Protein 6NZS (pdb70)

Solvent-accessible surface area: 20738 Å² total; per-residue (Å²): 145,88,74,57,2,122,68,48,42,5,28,3,18,57,7,147,48,28,38,104,34,67,115,11,75,16,30,90,100,55,0,9,46,0,28,34,1,43,4,69,0,2,21,47,89,71,72,124,117,34,47,17,2,1,6,3,5,2,6,10,25,2,28,50,119,57,115,70,24,132,95,74,0,7,0,32,24,1,47,150,13,38,6,11,5,0,1,0,8,0,10,0,20,75,44,2,22,0,20,0,30,6,104,57,68,64,86,5,117,43,17,103,42,0,79,10,44,1,65,92,40,145,18,89,56,81,68,78,72,49,59,15,0,39,0,52,0,45,82,31,119,18,3,49,4,0,0,0,10,0,87,48,15,70,16,31,0,41,0,45,36,51,62,122,20,3,99,21,28,62,102,54,161,75,27,77,30,1,1,54,2,3,84,9,3,0,0,0,0,0,1,12,50,24,138,58,156,90,104,138,62,4,22,5,73,118,172,34,17,52,20,40,89,6,80,113,30,136,3,56,94,0,68,86,12,113,52,60,0,0,40,0,107,81,12,7,3,5,1,15,63,98,30,16,0,36,2,19,60,45,1,54,10,0,9,0,5,17,2,0,10,0,1,1,0,1,80,4,73,68,63,88,37,83,56,3,32,2,0,1,11,1,5,2,1,1,17,27,4,26,5,8,0,6,54,125,45,121,37,86,15,19,80,85,72,113,78,3,96,78,21,4,2,5,0,0,15,2,23,6,24,117,67,127,4,109,0,10,0,3,0,1,3,0,1,17,1,1,2,14,0,1,12,0,72,57,44,73,109,28,0,45,4,49,0,12,8,0,2,0,0,1,0,11,16,67,47,0,8,0,2,17,3,2,64,30,2,70,3,96,12,0,0,0,0,0,0,17,5,0,0,13,3,22,18,19,58,2,64,0,50,35,1,4,0,6,0,3,9,22,0,0,0,0,0,7,1,41,38,34,42,105,3,52,73,1,53,0,40,70,1,19,0,0,0,0,4,0,18,26,67,47,61,56,74,22,0,0,0,0,0,3,0,0,16,148,97,72,60,51,21,72,57,60,6,49,14,135,18,37,5,72,59,1,81,0,44,45,0,40,0,9,17,41,0,1,0,0,2,2,3,3,2,5,3,23,8,43,55,2,27,0,51,50,2,33,3,70,38,24,11,31,11,68,114,74,6,1,13,0,28,2,58,59,11,21,29,117,99,46,102,81,0,68,14,10,52,14,66,121,103,33,52,1,5,4,1,12,34,0,12,4,58,71,87,27,0,40,27,132,46,114,15,54,15,53,110,35,54,0,41,2,21,20,37,65,100,2,109,79,13,3,32,2,79,163,115

Structure (mmCIF, N/CA/C/O backbone):
data_6NZS
#
_entry.id   6NZS
#
_cell.length_a   214.071
_cell.length_b   55.099
_cell.length_c   62.188
_cell.angle_alpha   90.000
_cell.angle_beta   92.450
_cell.angle_gamma   90.000
#
_symmetry.space_group_name_H-M   'C 1 2 1'
#
loop_
_entity.id
_entity.type
_entity.pdbx_description
1 polymer Dextranase
2 water water
#
loop_
_atom_site.group_PDB
_atom_site.id
_atom_site.type_symbol
_atom_site.label_atom_id
_atom_site.label_alt_id
_atom_site.label_comp_id
_atom_site.label_asym_id
_atom_site.label_entity_id
_atom_site.label_seq_id
_atom_site.pdbx_PDB_ins_code
_atom_site.Cartn_x
_atom_site.Cartn_y
_atom_site.Cartn_z
_atom_site.occupancy
_atom_site.B_iso_or_equiv
_atom_site.auth_seq_id
_atom_site.auth_comp_id
_atom_site.auth_asym_id
_atom_site.auth_atom_id
_atom_site.pdbx_PDB_model_num
ATOM 1 N N . ALA A 1 1 ? 68.794 70.343 -25.509 1.00 33.83 52 ALA A N 1
ATOM 2 C CA . ALA A 1 1 ? 70.065 70.984 -25.191 1.00 33.86 52 ALA A CA 1
ATOM 3 C C . ALA A 1 1 ? 70.283 71.037 -23.684 1.00 29.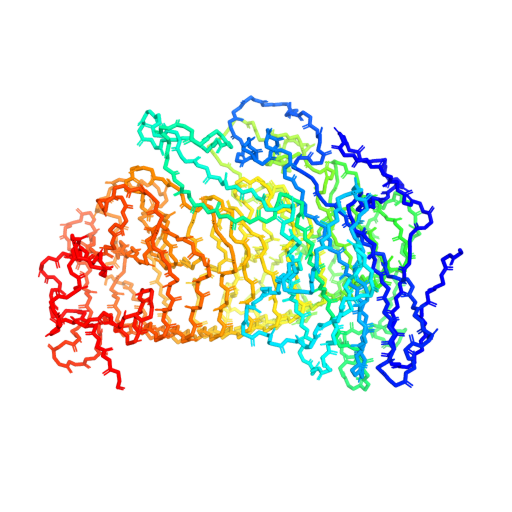43 52 ALA A C 1
ATOM 4 O O . ALA A 1 1 ? 69.433 71.535 -22.945 1.00 34.83 52 ALA A O 1
ATOM 6 N N . ILE A 1 2 ? 71.435 70.533 -23.241 1.00 24.75 53 ILE A N 1
ATOM 7 C CA . ILE A 1 2 ? 71.773 70.544 -21.821 1.00 20.21 53 ILE A CA 1
ATOM 8 C C . ILE A 1 2 ? 72.070 71.971 -21.383 1.00 19.67 53 ILE A C 1
ATOM 9 O O . ILE A 1 2 ? 72.872 72.678 -22.010 1.00 21.96 53 ILE A O 1
ATOM 14 N N . THR A 1 3 ? 71.434 72.401 -20.294 1.00 17.09 54 THR A N 1
ATOM 15 C CA . THR A 1 3 ? 71.684 73.711 -19.707 1.00 15.63 54 THR A CA 1
ATOM 16 C C . THR A 1 3 ? 71.920 73.526 -18.217 1.00 15.71 54 THR A C 1
ATOM 17 O O . THR A 1 3 ? 71.018 73.080 -17.501 1.00 16.61 54 THR A O 1
ATOM 21 N N . THR A 1 4 ? 73.109 73.883 -17.749 1.00 14.27 55 THR A N 1
ATOM 22 C CA . THR A 1 4 ? 73.440 73.773 -16.335 1.00 13.72 55 THR A CA 1
ATOM 23 C C . THR A 1 4 ? 73.385 75.138 -15.656 1.00 16.58 55 THR A C 1
ATOM 24 O O . THR A 1 4 ? 73.433 76.189 -16.303 1.00 17.85 55 THR A O 1
ATOM 28 N N . ALA A 1 5 ? 73.278 75.110 -14.330 1.00 14.22 56 ALA A N 1
ATOM 29 C CA . ALA A 1 5 ? 73.186 76.320 -13.522 1.00 14.47 56 ALA A CA 1
ATOM 30 C C . ALA A 1 5 ? 74.512 76.632 -12.851 1.00 17.57 56 ALA A C 1
ATOM 31 O O . ALA A 1 5 ? 75.187 75.741 -12.329 1.00 13.90 56 ALA A O 1
ATOM 33 N N . ASP A 1 6 ? 74.867 77.918 -12.834 1.00 18.42 57 ASP A N 1
ATOM 34 C CA . ASP A 1 6 ? 75.981 78.352 -11.998 1.00 20.69 57 ASP A CA 1
ATOM 35 C C . ASP A 1 6 ? 75.683 79.777 -11.531 1.00 23.40 57 ASP A C 1
ATOM 36 O O . ASP A 1 6 ? 76.242 80.758 -12.026 1.00 25.65 57 ASP A O 1
ATOM 41 N N . ASN A 1 7 ? 74.787 79.886 -10.556 1.00 20.09 58 ASN A N 1
ATOM 42 C CA . ASN A 1 7 ? 74.444 81.175 -9.975 1.00 19.58 58 ASN A CA 1
ATOM 43 C C . ASN A 1 7 ? 74.587 81.094 -8.458 1.00 20.45 58 ASN A C 1
ATOM 44 O O . ASN A 1 7 ? 75.014 80.077 -7.901 1.00 22.71 58 ASN A O 1
ATOM 49 N N . GLY A 1 8 ? 74.228 82.183 -7.779 1.00 22.97 59 GLY A N 1
ATOM 50 C CA . GLY A 1 8 ? 74.428 82.238 -6.344 1.00 20.17 59 GLY A CA 1
ATOM 51 C C . GLY A 1 8 ? 73.615 81.227 -5.559 1.00 18.00 59 GLY A C 1
ATOM 52 O O . GLY A 1 8 ? 73.990 80.890 -4.430 1.00 19.07 59 GLY A O 1
ATOM 53 N N . ASN A 1 9 ? 72.508 80.737 -6.126 1.00 17.73 60 ASN A N 1
ATOM 54 C CA . ASN A 1 9 ? 71.584 79.880 -5.388 1.00 15.13 60 ASN A CA 1
ATOM 55 C C . ASN A 1 9 ? 71.519 78.451 -5.890 1.00 13.22 60 ASN A C 1
ATOM 56 O O . ASN A 1 9 ? 70.916 77.611 -5.214 1.00 16.78 60 ASN A O 1
ATOM 61 N N . LEU A 1 10 ? 72.074 78.158 -7.057 1.00 13.84 61 LEU A N 1
ATOM 62 C CA . LEU A 1 10 ? 71.933 76.834 -7.644 1.00 12.88 61 LEU A CA 1
ATOM 63 C C . LEU A 1 10 ? 73.167 76.550 -8.481 1.00 12.98 61 LEU A C 1
ATOM 64 O O . LEU A 1 10 ? 73.604 77.397 -9.268 1.00 14.70 61 LEU A O 1
ATOM 69 N N . HIS A 1 11 ? 73.734 75.363 -8.304 1.00 12.60 62 HIS A N 1
ATOM 70 C CA . HIS A 1 11 ? 74.856 74.933 -9.123 1.00 12.15 62 HIS A CA 1
ATOM 71 C C . HIS A 1 11 ? 74.605 73.498 -9.551 1.00 12.50 62 HIS A C 1
ATOM 72 O O . HIS A 1 11 ? 74.470 72.609 -8.701 1.00 10.70 62 HIS A O 1
ATOM 79 N N . THR A 1 12 ? 74.534 73.281 -10.860 1.00 11.07 63 THR A N 1
ATOM 80 C CA . THR A 1 12 ? 74.478 71.949 -11.443 1.00 10.54 63 THR A CA 1
ATOM 81 C C . THR A 1 12 ? 75.584 71.828 -12.483 1.00 12.64 63 THR A C 1
ATOM 82 O O . THR A 1 12 ? 76.225 72.815 -12.862 1.00 13.45 63 THR A O 1
ATOM 86 N N . TRP A 1 13 ? 75.820 70.600 -12.944 1.00 11.90 64 TRP A N 1
ATOM 87 C CA . TRP A 1 13 ? 76.917 70.363 -13.872 1.00 11.52 64 TRP A CA 1
ATOM 88 C C . TRP A 1 13 ? 76.612 69.148 -14.736 1.00 13.16 64 TRP A C 1
ATOM 89 O O . TRP A 1 13 ? 75.671 68.390 -14.484 1.00 12.37 64 TRP A O 1
ATOM 100 N N . TRP A 1 14 ? 77.445 68.967 -15.759 1.00 12.53 65 TRP A N 1
ATOM 101 C CA . TRP A 1 14 ? 77.304 67.871 -16.700 1.00 12.17 65 TRP A CA 1
ATOM 102 C C . TRP A 1 14 ? 78.678 67.266 -16.937 1.00 11.62 65 TRP A C 1
ATOM 103 O O . TRP A 1 14 ? 79.690 67.781 -16.464 1.00 13.13 65 TRP A O 1
ATOM 114 N N . HIS A 1 15 ? 78.707 66.156 -17.677 1.00 11.53 66 HIS A N 1
ATOM 115 C CA . HIS A 1 15 ? 79.954 65.563 -18.159 1.00 12.49 66 HIS A CA 1
ATOM 116 C C . HIS A 1 15 ? 79.787 65.292 -19.646 1.00 14.62 66 HIS A C 1
ATOM 117 O O . HIS A 1 15 ? 78.987 64.437 -20.037 1.00 14.92 66 HIS A O 1
ATOM 124 N N . ASP A 1 16 ? 80.549 66.011 -20.476 1.00 15.56 67 ASP A N 1
ATOM 125 C CA . ASP A 1 16 ? 80.421 65.823 -21.918 1.00 17.36 67 ASP A CA 1
ATOM 126 C C . ASP A 1 16 ? 81.001 64.490 -22.373 1.00 17.45 67 ASP A C 1
ATOM 127 O O . ASP A 1 16 ? 80.710 64.049 -23.492 1.00 19.16 67 ASP A O 1
ATOM 132 N N . ASN A 1 17 ? 81.806 63.847 -21.530 1.00 14.01 68 ASN A N 1
ATOM 133 C CA . ASN A 1 17 ? 82.348 62.521 -21.772 1.00 15.06 68 ASN A CA 1
ATOM 134 C C . ASN A 1 17 ? 81.482 61.415 -21.169 1.00 13.74 68 ASN A C 1
ATOM 135 O O . ASN A 1 17 ? 81.979 60.303 -20.936 1.00 14.66 68 ASN A O 1
ATOM 140 N N . ALA A 1 18 ? 80.207 61.695 -20.909 1.00 12.56 69 ALA A N 1
ATOM 141 C CA . ALA A 1 18 ? 79.305 60.691 -20.359 1.00 13.43 69 ALA A CA 1
ATOM 142 C C . ALA A 1 18 ? 78.993 59.610 -21.385 1.00 13.67 69 ALA A C 1
ATOM 143 O O . ALA A 1 18 ? 78.966 59.858 -22.596 1.00 14.95 69 ALA A O 1
ATOM 145 N N . VAL A 1 19 ? 78.746 58.399 -20.883 1.00 12.67 70 VAL A N 1
ATOM 146 C CA . VAL A 1 19 ? 78.350 57.265 -21.709 1.00 12.67 70 VAL A CA 1
ATOM 147 C C . VAL A 1 19 ? 77.226 56.508 -21.016 1.00 13.46 70 VAL A C 1
ATOM 148 O O . VAL A 1 19 ? 77.141 56.458 -19.782 1.00 12.84 70 VAL A O 1
ATOM 152 N N . PHE A 1 20 ? 76.357 55.908 -21.818 1.00 12.89 71 PHE A N 1
ATOM 153 C CA . PHE A 1 20 ? 75.430 54.906 -21.321 1.00 11.59 71 PHE A CA 1
ATOM 154 C C . PHE A 1 20 ? 76.131 53.555 -21.372 1.00 14.35 71 PHE A C 1
ATOM 155 O O . PHE A 1 20 ? 76.683 53.178 -22.412 1.00 14.99 71 PHE A O 1
ATOM 163 N N . ASN A 1 21 ? 76.119 52.832 -20.253 1.00 11.14 72 ASN A N 1
ATOM 164 C CA . ASN A 1 21 ? 76.794 51.540 -20.190 1.00 11.80 72 ASN A CA 1
ATOM 165 C C . ASN A 1 21 ? 76.244 50.798 -18.978 1.00 11.38 72 ASN A C 1
ATOM 166 O O . ASN A 1 21 ? 76.505 51.201 -17.836 1.00 11.24 72 ASN A O 1
ATOM 171 N N . THR A 1 22 ? 75.499 49.719 -19.221 1.00 10.28 73 THR A N 1
ATOM 172 C CA . THR A 1 22 ? 74.965 48.881 -18.154 1.00 11.46 73 THR A CA 1
ATOM 173 C C . THR A 1 22 ? 75.650 47.528 -18.077 1.00 12.25 73 THR A C 1
ATOM 174 O O . THR A 1 22 ? 75.203 46.666 -17.316 1.00 13.58 73 THR A O 1
ATOM 178 N N . THR A 1 23 ? 76.718 47.313 -18.848 1.00 12.62 74 THR A N 1
ATOM 179 C CA . THR A 1 23 ? 77.259 45.974 -19.036 1.00 14.54 74 THR A CA 1
ATOM 180 C C . THR A 1 23 ? 78.719 45.798 -18.654 1.00 15.11 74 THR A C 1
ATOM 181 O O . THR A 1 23 ? 79.135 44.655 -18.445 1.00 17.43 74 THR A O 1
ATOM 185 N N . GLY A 1 24 ? 79.511 46.861 -18.583 1.00 13.56 75 GLY A N 1
ATOM 186 C CA . GLY A 1 24 ? 80.927 46.695 -18.380 1.00 15.49 75 GLY A CA 1
ATOM 187 C C . GLY A 1 24 ? 81.597 47.959 -17.897 1.00 14.42 75 GLY A C 1
ATOM 188 O O . GLY A 1 24 ? 80.955 48.992 -17.681 1.00 12.89 75 GLY A O 1
ATOM 189 N N . PRO A 1 25 ? 82.911 47.892 -17.695 1.00 13.80 76 PRO A N 1
ATOM 190 C CA . PRO A 1 25 ? 83.637 49.059 -17.186 1.00 12.77 76 PRO A CA 1
ATOM 191 C C . PRO A 1 25 ? 83.657 50.170 -18.217 1.00 13.62 76 PRO A C 1
ATOM 192 O O . PRO A 1 25 ? 83.745 49.924 -19.422 1.00 15.93 76 PRO A O 1
ATOM 196 N N . THR A 1 26 ? 83.550 51.405 -17.740 1.00 13.84 77 THR A N 1
ATOM 197 C CA . THR A 1 26 ? 83.676 52.516 -18.663 1.00 13.94 77 THR A CA 1
ATOM 198 C C . THR A 1 26 ? 85.152 52.784 -18.950 1.00 15.16 77 THR A C 1
ATOM 199 O O . THR A 1 26 ? 86.047 52.355 -18.212 1.00 15.42 77 THR A O 1
ATOM 203 N N . GLY A 1 27 ? 85.399 53.493 -20.049 1.00 16.03 78 GLY A N 1
ATOM 204 C CA . GLY A 1 27 ? 86.757 53.879 -20.378 1.00 17.23 78 GLY A CA 1
ATOM 205 C C . GLY A 1 27 ? 87.342 54.827 -19.350 1.00 18.25 78 GLY A C 1
ATOM 206 O O . GLY A 1 27 ? 86.633 55.456 -18.563 1.00 16.46 78 GLY A O 1
ATOM 207 N N . ASN A 1 28 ? 88.676 54.924 -19.361 1.00 18.23 79 ASN A N 1
ATOM 208 C CA . ASN A 1 28 ? 89.358 55.780 -18.394 1.00 18.20 79 ASN A CA 1
ATOM 209 C C . ASN A 1 28 ? 88.880 57.221 -18.482 1.00 17.43 79 ASN A C 1
ATOM 210 O O . ASN A 1 28 ? 88.826 57.921 -17.464 1.00 20.00 79 ASN A O 1
ATOM 215 N N . ASP A 1 29 ? 88.507 57.671 -19.677 1.00 16.92 80 ASP A N 1
ATOM 216 C CA . ASP A 1 29 ? 88.094 59.044 -19.918 1.00 16.13 80 ASP A CA 1
ATOM 217 C C . ASP A 1 29 ? 86.582 59.196 -20.033 1.00 17.03 80 ASP A C 1
ATOM 218 O O . ASP A 1 29 ? 86.110 60.196 -20.583 1.00 20.31 80 ASP A O 1
ATOM 223 N N . GLU A 1 30 ? 85.816 58.232 -19.526 1.00 16.54 81 GLU A N 1
ATOM 224 C CA . GLU A 1 30 ? 84.361 58.239 -19.610 1.00 15.02 81 GLU A CA 1
ATOM 225 C C . GLU A 1 30 ? 83.751 58.265 -18.211 1.00 12.44 81 GLU A C 1
ATOM 226 O O . GLU A 1 30 ? 84.365 57.824 -17.237 1.00 14.78 81 GLU A O 1
ATOM 232 N N . VAL A 1 31 ? 82.521 58.775 -18.125 1.00 13.54 82 VAL A N 1
ATOM 233 C CA . VAL A 1 31 ? 81.734 58.762 -16.893 1.00 11.91 82 VAL A CA 1
ATOM 234 C C . VAL A 1 31 ? 80.414 58.061 -17.184 1.00 11.44 82 VAL A C 1
ATOM 235 O O . VAL A 1 31 ? 79.723 58.413 -18.145 1.00 12.24 82 VAL A O 1
ATOM 239 N N . ARG A 1 32 ? 80.058 57.081 -16.354 1.00 10.92 83 ARG A N 1
ATOM 240 C CA . ARG A 1 32 ? 78.803 56.354 -16.552 1.00 10.77 83 ARG A CA 1
ATOM 241 C C . ARG A 1 32 ? 77.615 57.239 -16.180 1.00 10.31 83 ARG A C 1
ATOM 242 O O . ARG A 1 32 ? 77.529 57.724 -15.046 1.00 12.34 83 ARG A O 1
ATOM 250 N N . ARG A 1 33 ? 76.707 57.439 -17.130 1.00 11.42 84 ARG A N 1
ATOM 251 C CA . ARG A 1 33 ? 75.483 58.196 -16.921 1.00 10.10 84 ARG A CA 1
ATOM 252 C C . ARG A 1 33 ? 74.360 57.219 -16.597 1.00 11.33 84 ARG A C 1
ATOM 253 O O . ARG A 1 33 ? 74.313 56.118 -17.145 1.00 12.94 84 ARG A O 1
ATOM 261 N N . SER A 1 34 ? 73.437 57.626 -15.721 1.00 10.02 85 SER A N 1
ATOM 262 C CA . SER A 1 34 ? 72.287 56.769 -15.432 1.00 9.99 85 SER A CA 1
ATOM 263 C C . SER A 1 34 ? 71.466 56.485 -16.685 1.00 11.59 85 SER A C 1
ATOM 264 O O . SER A 1 34 ? 71.064 57.403 -17.406 1.00 11.27 85 SER A O 1
ATOM 267 N N . SER A 1 35 ? 71.199 55.199 -16.924 1.00 11.06 86 SER A N 1
ATOM 268 C CA . SER A 1 35 ? 70.304 54.791 -17.998 1.00 12.27 86 SER A CA 1
ATOM 269 C C . SER A 1 35 ? 68.838 54.953 -17.637 1.00 11.82 86 SER A C 1
ATOM 270 O O . SER A 1 35 ? 67.979 54.832 -18.517 1.00 13.45 86 SER A O 1
ATOM 273 N N . PHE A 1 36 ? 68.526 55.243 -16.378 1.00 10.31 87 PHE A N 1
ATOM 274 C CA . PHE A 1 36 ? 67.172 55.067 -15.888 1.00 9.86 87 PHE A CA 1
ATOM 275 C C . PHE A 1 36 ? 66.477 56.339 -15.445 1.00 9.79 87 PHE A C 1
ATOM 276 O O . PHE A 1 36 ? 65.242 56.356 -15.436 1.00 10.55 87 PHE A O 1
ATOM 284 N N . TYR A 1 37 ? 67.211 57.399 -15.102 1.00 9.55 88 TYR A N 1
ATOM 285 C CA . TYR A 1 37 ? 66.614 58.625 -14.579 1.00 8.44 88 TYR A CA 1
ATOM 286 C C . TYR A 1 37 ? 67.272 59.846 -15.194 1.00 11.17 88 TYR A C 1
ATOM 287 O O . TYR A 1 37 ? 68.481 59.853 -15.438 1.00 11.50 88 TYR A O 1
ATOM 296 N N . ASP A 1 38 ? 66.464 60.878 -15.428 1.00 10.24 89 ASP A N 1
ATOM 297 C CA . ASP A 1 38 ? 66.951 62.211 -15.753 1.00 10.69 89 ASP A CA 1
ATOM 298 C C . ASP A 1 38 ? 66.438 63.180 -14.702 1.00 11.04 89 ASP A C 1
ATOM 299 O O . ASP A 1 38 ? 65.309 63.042 -14.225 1.00 13.01 89 ASP A O 1
ATOM 304 N N . LEU A 1 39 ? 67.263 64.164 -14.347 1.00 9.24 90 LEU A N 1
ATOM 305 C CA . LEU A 1 39 ? 66.916 65.113 -13.296 1.00 11.01 90 LEU A CA 1
ATOM 306 C C . LEU A 1 39 ? 67.162 66.546 -13.758 1.00 12.16 90 LEU A C 1
ATOM 307 O O . LEU A 1 39 ? 68.187 66.842 -14.379 1.00 12.17 90 LEU A O 1
ATOM 312 N N . GLN A 1 40 ? 66.212 67.436 -13.450 1.00 11.75 91 GLN A N 1
ATOM 313 C CA . GLN A 1 40 ? 66.373 68.874 -13.632 1.00 13.24 91 GLN A CA 1
ATOM 314 C C . GLN A 1 40 ? 65.933 69.576 -12.356 1.00 12.38 91 GLN A C 1
ATOM 315 O O . GLN A 1 40 ? 65.119 69.048 -11.594 1.00 12.33 91 GLN A O 1
ATOM 321 N N . VAL A 1 41 ? 66.497 70.764 -12.113 1.00 12.17 92 VAL A N 1
ATOM 322 C CA . VAL A 1 41 ? 66.266 71.512 -10.879 1.00 12.18 92 VAL A CA 1
ATOM 323 C C . VAL A 1 41 ? 65.976 72.965 -11.220 1.00 12.79 92 VAL A C 1
ATOM 324 O O . VAL A 1 41 ? 66.680 73.574 -12.033 1.00 13.41 92 VAL A O 1
ATOM 328 N N . ALA A 1 42 ? 64.977 73.534 -10.553 1.00 11.21 93 ALA A N 1
ATOM 329 C CA . ALA A 1 42 ? 64.649 74.945 -10.696 1.00 13.16 93 ALA A CA 1
ATOM 330 C C . ALA A 1 42 ? 64.439 75.543 -9.318 1.00 14.08 93 ALA A C 1
ATOM 331 O O . ALA A 1 42 ? 63.920 74.884 -8.419 1.00 13.37 93 ALA A O 1
ATOM 333 N N . GLN A 1 43 ? 64.831 76.807 -9.154 1.00 13.62 94 GLN A N 1
ATOM 334 C CA . GLN A 1 43 ? 64.455 77.526 -7.944 1.00 15.22 94 GLN A CA 1
ATOM 335 C C . GLN A 1 43 ? 62.938 77.555 -7.850 1.00 16.70 94 GLN A C 1
ATOM 336 O O . GLN A 1 43 ? 62.244 77.697 -8.859 1.00 16.49 94 GLN A O 1
ATOM 342 N N . GLU A 1 44 ? 62.414 77.397 -6.631 1.00 16.05 95 GLU A N 1
ATOM 343 C CA . GLU A 1 44 ? 60.980 77.144 -6.507 1.00 17.19 95 GLU A CA 1
ATOM 344 C C . GLU A 1 44 ? 60.138 78.303 -7.034 1.00 19.34 95 GLU A C 1
ATOM 345 O O . GLU A 1 44 ? 59.019 78.084 -7.515 1.00 19.09 95 GLU A O 1
ATOM 351 N N . ASN A 1 45 ? 60.639 79.534 -6.957 1.00 18.55 96 ASN A N 1
ATOM 352 C CA . ASN A 1 45 ? 59.923 80.689 -7.489 1.00 19.98 96 ASN A CA 1
ATOM 353 C C . ASN A 1 45 ? 60.293 81.013 -8.931 1.00 22.01 96 ASN A C 1
ATOM 354 O O . ASN A 1 45 ? 59.902 82.071 -9.438 1.00 23.10 96 ASN A O 1
ATOM 359 N N . GLN A 1 46 ? 61.045 80.136 -9.594 1.00 18.73 97 GLN A N 1
ATOM 360 C CA . GLN A 1 46 ? 61.361 80.259 -11.018 1.00 20.35 97 GLN A CA 1
ATOM 361 C C . GLN A 1 46 ? 61.146 78.903 -11.676 1.00 21.36 97 GLN A C 1
ATOM 362 O O . GLN A 1 46 ? 62.060 78.352 -12.294 1.00 18.53 97 GLN A O 1
ATOM 368 N N . PRO A 1 47 ? 59.943 78.330 -11.561 1.00 20.93 98 PRO A N 1
ATOM 369 C CA . PRO A 1 47 ? 59.762 76.932 -11.992 1.00 22.24 98 PRO A CA 1
ATOM 370 C C . PRO A 1 47 ? 59.958 76.722 -13.481 1.00 25.11 98 PRO A C 1
ATOM 371 O O . PRO A 1 47 ? 60.135 75.572 -13.910 1.00 23.55 98 PRO A O 1
ATOM 375 N N . ASP A 1 48 ? 59.931 77.792 -14.281 1.00 21.54 99 ASP A N 1
ATOM 376 C CA . ASP A 1 48 ? 60.155 77.707 -15.718 1.00 24.13 99 ASP A CA 1
ATOM 377 C C . ASP A 1 48 ? 61.630 77.622 -16.090 1.00 25.93 99 ASP A C 1
ATOM 378 O O . ASP A 1 48 ? 61.940 77.321 -17.248 1.00 29.47 99 ASP A O 1
ATOM 383 N N . LYS A 1 49 ? 62.538 77.889 -15.155 1.00 23.47 100 LYS A N 1
ATOM 384 C CA . LYS A 1 49 ? 63.976 77.892 -15.414 1.00 23.25 100 LYS A CA 1
ATOM 385 C C . LYS A 1 49 ? 64.580 76.668 -14.727 1.00 19.61 100 LYS A C 1
ATOM 386 O O . LYS A 1 49 ? 65.180 76.762 -13.655 1.00 20.54 100 LYS A O 1
ATOM 392 N N . ALA A 1 50 ? 64.417 75.512 -15.364 1.00 20.50 101 ALA A N 1
ATOM 393 C CA . ALA A 1 50 ? 64.917 74.250 -14.835 1.00 17.99 101 ALA A CA 1
ATOM 394 C C . ALA A 1 50 ? 66.230 73.897 -15.520 1.00 20.01 101 ALA A C 1
ATOM 395 O O . ALA A 1 50 ? 66.342 73.986 -16.748 1.00 24.10 101 ALA A O 1
ATOM 397 N N . TYR A 1 51 ? 67.212 73.490 -14.723 1.00 13.48 102 TYR A N 1
ATOM 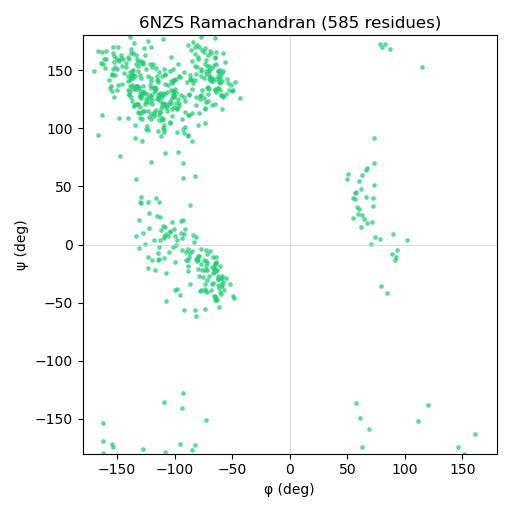398 C CA . TYR A 1 51 ? 68.561 73.219 -15.196 1.00 12.79 102 TYR A CA 1
ATOM 399 C C . TYR A 1 51 ? 68.879 71.739 -15.036 1.00 14.29 102 TYR A C 1
ATOM 400 O O . TYR A 1 51 ? 68.519 71.127 -14.028 1.00 15.62 102 TYR A O 1
ATOM 409 N N . ASP A 1 52 ? 69.553 71.172 -16.032 1.00 12.88 103 ASP A N 1
ATOM 410 C CA . ASP A 1 52 ? 69.962 69.775 -15.959 1.00 12.58 103 ASP A CA 1
ATOM 411 C C . ASP A 1 52 ? 71.038 69.579 -14.903 1.00 11.99 103 ASP A C 1
ATOM 412 O O . ASP A 1 52 ? 71.935 70.411 -14.746 1.00 12.91 103 ASP A O 1
ATOM 417 N N . ALA A 1 53 ? 70.941 68.468 -14.171 1.00 11.09 104 ALA A N 1
ATOM 418 C CA . ALA A 1 53 ? 71.973 68.047 -13.233 1.00 11.11 104 ALA A CA 1
ATOM 419 C C . ALA A 1 53 ? 72.333 66.614 -13.575 1.00 9.97 104 ALA A C 1
ATOM 420 O O . ALA A 1 53 ? 71.442 65.777 -13.739 1.00 12.95 104 ALA A O 1
ATOM 422 N N . PHE A 1 54 ? 73.624 66.333 -13.695 1.00 10.04 105 PHE A N 1
ATOM 423 C CA . PHE A 1 54 ? 74.045 65.002 -14.113 1.00 10.01 105 PHE A CA 1
ATOM 424 C C . PHE A 1 54 ? 73.588 63.952 -13.110 1.00 9.78 105 PHE A C 1
ATOM 425 O O . PHE A 1 54 ? 73.611 64.181 -11.897 1.00 10.92 105 PHE A O 1
ATOM 433 N N . THR A 1 55 ? 73.180 62.789 -13.620 1.00 9.18 106 THR A N 1
ATOM 434 C CA . THR A 1 55 ? 72.907 61.629 -12.775 1.00 8.71 106 THR A CA 1
ATOM 435 C C . THR A 1 55 ? 73.948 60.568 -13.102 1.00 8.58 106 THR A C 1
ATOM 436 O O . THR A 1 55 ? 73.950 60.005 -14.206 1.00 9.90 106 THR A O 1
ATOM 440 N N . TYR A 1 56 ? 74.824 60.313 -12.139 1.00 8.44 107 TYR A N 1
ATOM 441 C CA . TYR A 1 56 ? 75.829 59.261 -12.206 1.00 8.86 107 TYR A CA 1
ATOM 442 C C . TYR A 1 56 ? 75.178 57.902 -11.995 1.00 9.45 107 TYR A C 1
ATOM 443 O O . TYR A 1 56 ? 74.046 57.798 -11.528 1.00 9.47 107 TYR A O 1
ATOM 452 N N . MET A 1 57 ? 75.918 56.838 -12.317 1.00 9.35 108 MET A N 1
ATOM 453 C CA . MET A 1 57 ? 75.420 55.492 -12.045 1.00 8.22 108 MET A CA 1
ATOM 454 C C . MET A 1 57 ? 76.571 54.533 -11.754 1.00 10.01 108 MET A C 1
ATOM 455 O O . MET A 1 57 ? 77.603 54.548 -12.436 1.00 9.89 108 MET A O 1
ATOM 460 N N . SER A 1 58 ? 76.379 53.700 -10.735 1.00 9.10 109 SER A N 1
ATOM 461 C CA . SER A 1 58 ? 77.303 52.630 -10.386 1.00 9.14 109 SER A CA 1
ATOM 462 C C . SER A 1 58 ? 76.605 51.295 -10.593 1.00 9.90 109 SER A C 1
ATOM 463 O O . SER A 1 58 ? 75.404 51.171 -10.341 1.00 9.73 109 SER A O 1
ATOM 466 N N . ILE A 1 59 ? 77.345 50.308 -11.096 1.00 8.61 110 ILE A N 1
ATOM 467 C CA . ILE A 1 59 ? 76.816 48.955 -11.271 1.00 10.26 110 ILE A CA 1
ATOM 468 C C . ILE A 1 59 ? 77.771 47.973 -10.604 1.00 8.75 110 ILE A C 1
ATOM 469 O O . ILE A 1 59 ? 78.953 48.286 -10.387 1.00 9.20 110 ILE A O 1
ATOM 474 N N . PRO A 1 60 ? 77.279 46.785 -10.236 1.00 9.65 111 PRO A N 1
ATOM 475 C CA . PRO A 1 60 ? 78.103 45.834 -9.473 1.00 10.52 111 PRO A CA 1
ATOM 476 C C . PRO A 1 60 ? 79.363 45.442 -10.232 1.00 9.49 111 PRO A C 1
ATOM 477 O O . PRO A 1 60 ? 79.307 45.039 -11.398 1.00 11.66 111 PRO A O 1
ATOM 481 N N . ARG A 1 61 ? 80.506 45.566 -9.557 1.00 10.68 112 ARG A N 1
ATOM 482 C CA . ARG A 1 61 ? 81.825 45.280 -10.122 1.00 10.42 112 ARG A CA 1
ATOM 483 C C . ARG A 1 61 ? 82.164 46.174 -11.301 1.00 12.06 112 ARG A C 1
ATOM 484 O O . ARG A 1 61 ? 83.082 45.864 -12.065 1.00 11.38 112 ARG A O 1
ATOM 492 N N . SER A 1 62 ? 81.429 47.273 -11.498 1.00 9.74 113 SER A N 1
ATOM 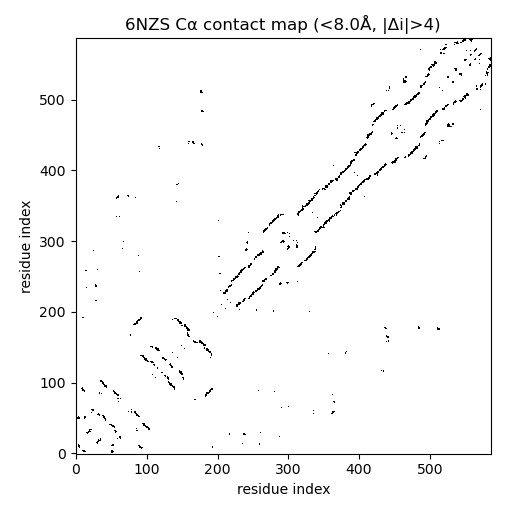493 C CA . SER A 1 62 ? 81.509 48.030 -12.745 1.00 10.40 113 SER A CA 1
ATOM 494 C C . SER A 1 62 ? 81.242 47.158 -13.970 1.00 11.79 113 SER A C 1
ATOM 495 O O . SER A 1 62 ? 81.664 47.505 -15.072 1.00 13.09 113 SER A O 1
ATOM 498 N N . GLY A 1 63 ? 80.548 46.038 -13.797 1.00 11.14 114 GLY A N 1
ATOM 499 C CA . GLY A 1 63 ? 80.262 45.138 -14.898 1.00 10.89 114 GLY A CA 1
ATOM 500 C C . GLY A 1 63 ? 81.414 44.248 -15.291 1.00 13.36 114 GLY A C 1
ATOM 501 O O . GLY A 1 63 ? 81.302 43.509 -16.279 1.00 16.92 114 GLY A O 1
ATOM 502 N N . LYS A 1 64 ? 82.515 44.297 -14.554 1.00 13.37 115 LYS A N 1
ATOM 503 C CA . LYS A 1 64 ? 83.668 43.466 -14.853 1.00 15.64 115 LYS A CA 1
ATOM 504 C C . LYS A 1 64 ? 83.432 42.036 -14.393 1.00 14.62 115 LYS A C 1
ATOM 505 O O . LYS A 1 64 ? 82.677 41.772 -13.452 1.00 16.13 115 LYS A O 1
ATOM 511 N N . ASP A 1 65 ? 84.074 41.101 -15.085 1.00 16.14 116 ASP A N 1
ATOM 512 C CA . ASP A 1 65 ? 84.205 39.764 -14.542 1.00 17.80 116 ASP A CA 1
ATOM 513 C C . ASP A 1 65 ? 85.175 39.783 -13.366 1.00 18.54 116 ASP A C 1
ATOM 514 O O . ASP A 1 65 ? 85.948 40.726 -13.178 1.00 18.04 116 ASP A O 1
ATOM 519 N N . LYS A 1 66 ? 85.117 38.726 -12.560 1.00 17.76 117 LYS A N 1
ATOM 520 C CA . LYS A 1 66 ? 86.107 38.534 -11.508 1.00 17.39 117 LYS A CA 1
ATOM 521 C C . LYS A 1 66 ? 87.455 38.238 -12.153 1.00 20.37 117 LYS A C 1
ATOM 522 O O . LYS A 1 66 ? 87.593 37.258 -12.895 1.00 22.63 117 LYS A O 1
ATOM 528 N N . ILE A 1 67 ? 88.443 39.086 -11.892 1.00 18.72 118 ILE A N 1
ATOM 529 C CA . ILE A 1 67 ? 89.775 38.931 -12.465 1.00 22.26 118 ILE A CA 1
ATOM 530 C C . ILE A 1 67 ? 90.705 38.453 -11.360 1.00 21.86 118 ILE A C 1
ATOM 531 O O . ILE A 1 67 ? 90.945 39.171 -10.380 1.00 19.42 118 ILE A O 1
ATOM 536 N N . GLY A 1 68 ? 91.225 37.239 -11.512 1.00 22.11 119 GLY A N 1
ATOM 537 C CA . GLY A 1 68 ? 92.179 36.699 -10.567 1.00 21.53 119 GLY A CA 1
ATOM 538 C C . GLY A 1 68 ? 91.589 35.933 -9.406 1.00 22.40 119 GLY A C 1
ATOM 539 O O . GLY A 1 68 ? 92.329 35.592 -8.474 1.00 25.41 119 GLY A O 1
ATOM 540 N N . TYR A 1 69 ? 90.288 35.654 -9.423 1.00 18.75 120 TYR A N 1
ATOM 541 C CA . TYR A 1 69 ? 89.659 34.909 -8.344 1.00 17.57 120 TYR A CA 1
ATOM 542 C C . TYR A 1 69 ? 88.329 34.345 -8.820 1.00 17.06 120 TYR A C 1
ATOM 543 O O . TYR A 1 69 ? 87.739 34.818 -9.798 1.00 20.37 120 TYR A O 1
ATOM 552 N N . THR A 1 70 ? 87.866 33.314 -8.110 1.00 20.39 121 THR A N 1
ATOM 553 C CA . THR A 1 70 ? 86.550 32.740 -8.337 1.00 20.70 121 THR A CA 1
ATOM 554 C C . THR A 1 70 ? 85.670 32.740 -7.097 1.00 19.17 121 THR A C 1
ATOM 555 O O . THR A 1 70 ? 84.464 32.492 -7.221 1.00 19.50 121 THR A O 1
ATOM 559 N N . LYS A 1 71 ? 86.225 33.030 -5.920 1.00 17.40 122 LYS A N 1
ATOM 560 C CA . LYS A 1 71 ? 85.454 33.002 -4.687 1.00 16.62 122 LYS A CA 1
ATOM 561 C C . LYS A 1 71 ? 84.361 34.068 -4.715 1.00 16.82 122 LYS A C 1
ATOM 562 O O . LYS A 1 71 ? 84.370 34.986 -5.537 1.00 17.78 122 LYS A O 1
ATOM 568 N N . GLU A 1 72 ? 83.413 33.938 -3.792 1.00 17.15 123 GLU A N 1
ATOM 569 C CA . GLU A 1 72 ? 82.365 34.940 -3.674 1.00 17.62 123 GLU A CA 1
ATOM 570 C C . GLU A 1 72 ? 82.964 36.259 -3.210 1.00 17.84 123 GLU A C 1
ATOM 571 O O . GLU A 1 72 ? 83.866 36.292 -2.368 1.00 17.34 123 GLU A O 1
ATOM 577 N N . ASP A 1 73 ? 82.467 37.359 -3.779 1.00 14.12 124 ASP A N 1
ATOM 578 C CA . ASP A 1 73 ? 82.904 38.684 -3.369 1.00 13.35 124 ASP A CA 1
ATOM 579 C C . ASP A 1 73 ? 81.784 39.538 -2.788 1.00 12.81 124 ASP A C 1
ATOM 580 O O . ASP A 1 73 ? 82.033 40.700 -2.450 1.00 12.90 124 ASP A O 1
ATOM 585 N N . GLY A 1 74 ? 80.575 38.993 -2.644 1.00 12.72 125 GLY A N 1
ATOM 586 C CA . GLY A 1 74 ? 79.457 39.727 -2.087 1.00 13.08 125 GLY A CA 1
ATOM 587 C C . GLY A 1 74 ? 78.602 40.462 -3.096 1.00 12.89 125 GLY A C 1
ATOM 588 O O . GLY A 1 74 ? 77.497 40.895 -2.743 1.00 11.90 125 GLY A O 1
ATOM 589 N N . ALA A 1 75 ? 79.067 40.607 -4.334 1.00 12.13 126 ALA A N 1
ATOM 590 C CA . ALA A 1 75 ? 78.305 41.275 -5.378 1.00 11.43 126 ALA A CA 1
ATOM 591 C C . ALA A 1 75 ? 77.505 40.310 -6.234 1.00 11.74 126 ALA A C 1
ATOM 592 O O . ALA A 1 75 ? 76.937 40.731 -7.246 1.00 12.78 126 ALA A O 1
ATOM 594 N N . GLU A 1 76 ? 77.420 39.037 -5.839 1.00 12.07 127 GLU A N 1
ATOM 595 C CA . GLU A 1 76 ? 76.772 38.039 -6.686 1.00 11.81 127 GLU A CA 1
ATOM 596 C C . GLU A 1 76 ? 75.302 38.364 -6.922 1.00 11.25 127 GLU A C 1
ATOM 597 O O . GLU A 1 76 ? 74.850 38.413 -8.072 1.00 11.88 127 GLU A O 1
ATOM 603 N N . PHE A 1 77 ? 74.526 38.570 -5.850 1.00 11.68 128 PHE A N 1
ATOM 604 C CA . PHE A 1 77 ? 73.102 38.836 -6.046 1.00 10.13 128 PHE A CA 1
ATOM 605 C C . PHE A 1 77 ? 72.886 40.134 -6.807 1.00 9.78 128 PHE A C 1
ATOM 606 O O . PHE A 1 77 ? 72.095 40.188 -7.754 1.00 11.22 128 PHE A O 1
ATOM 614 N N . SER A 1 78 ? 73.577 41.201 -6.401 1.00 10.57 129 SER A N 1
ATOM 615 C CA . SER A 1 78 ? 73.358 42.485 -7.060 1.00 10.40 129 SER A CA 1
ATOM 616 C C . SER A 1 78 ? 73.687 42.408 -8.549 1.00 9.80 129 SER A C 1
ATOM 617 O O . SER A 1 78 ? 72.948 42.938 -9.385 1.00 10.03 129 SER A O 1
ATOM 620 N N . SER A 1 79 ? 74.774 41.724 -8.902 1.00 10.21 130 SER A N 1
ATOM 621 C CA . SER A 1 79 ? 75.135 41.552 -10.306 1.00 10.43 130 SER A CA 1
ATOM 622 C C . SER A 1 79 ? 74.093 40.722 -11.050 1.00 11.70 130 SER A C 1
ATOM 623 O O . SER A 1 79 ? 73.636 41.105 -12.135 1.00 13.39 130 SER A O 1
ATOM 626 N N . GLN A 1 80 ? 73.688 39.590 -10.469 1.00 11.97 131 GLN A N 1
ATOM 627 C CA . GLN A 1 80 ? 72.792 38.674 -11.168 1.00 12.77 131 GLN A CA 1
ATOM 628 C C . GLN A 1 80 ? 71.377 39.224 -11.276 1.00 13.83 131 GLN A C 1
ATOM 629 O O . GLN A 1 80 ? 70.679 38.936 -12.253 1.00 15.06 131 GLN A O 1
ATOM 635 N N . ALA A 1 81 ? 70.940 40.020 -10.302 1.00 9.89 132 ALA A N 1
ATOM 636 C CA . ALA A 1 81 ? 69.622 40.638 -10.342 1.00 11.28 132 ALA A CA 1
ATOM 637 C C . ALA A 1 81 ? 69.606 41.935 -11.135 1.00 10.78 132 ALA A C 1
ATOM 638 O O . ALA A 1 81 ? 68.527 42.506 -11.338 1.00 14.28 132 ALA A O 1
ATOM 640 N N . GLY A 1 82 ? 70.761 42.411 -11.590 1.00 9.83 133 GLY A N 1
ATOM 641 C CA . GLY A 1 82 ? 70.771 43.642 -12.360 1.00 11.95 133 GLY A CA 1
ATOM 642 C C . GLY A 1 82 ? 70.509 44.887 -11.544 1.00 11.58 133 GLY A C 1
ATOM 643 O O . GLY A 1 82 ? 69.910 45.837 -12.053 1.00 11.79 133 GLY A O 1
ATOM 644 N N . LEU A 1 83 ? 70.939 44.913 -10.287 1.00 9.78 134 LEU A N 1
ATOM 645 C CA . LEU A 1 83 ? 70.777 46.128 -9.499 1.00 8.57 134 LEU A CA 1
ATOM 646 C C . LEU A 1 83 ? 71.745 47.210 -9.971 1.00 9.93 134 LEU A C 1
ATOM 647 O O . LEU A 1 83 ? 72.869 46.937 -10.399 1.00 9.77 134 LEU A O 1
ATOM 652 N N . THR A 1 84 ? 71.306 48.464 -9.877 1.00 9.07 135 THR A N 1
ATOM 653 C CA . THR A 1 84 ? 72.179 49.600 -10.129 1.00 8.72 135 THR A CA 1
ATOM 654 C C . THR A 1 84 ? 71.857 50.675 -9.110 1.00 8.35 135 THR A C 1
ATOM 655 O O . THR A 1 84 ? 70.784 50.668 -8.498 1.00 9.07 135 THR A O 1
ATOM 659 N N . MET A 1 85 ? 72.793 51.606 -8.938 1.00 7.99 136 MET A N 1
ATOM 660 C CA . MET A 1 85 ? 72.576 52.750 -8.056 1.00 7.88 136 MET A CA 1
ATOM 661 C C . MET A 1 85 ? 72.923 54.023 -8.813 1.00 8.40 136 MET A C 1
ATOM 662 O O . MET A 1 85 ? 74.091 54.250 -9.144 1.00 9.21 136 MET A O 1
ATOM 667 N N . SER A 1 86 ? 71.918 54.845 -9.082 1.00 7.89 137 SER A N 1
ATOM 668 C CA . SER A 1 86 ? 72.112 56.142 -9.712 1.00 8.01 137 SER A CA 1
ATOM 669 C C . SER A 1 86 ? 72.044 57.225 -8.645 1.00 7.63 137 SER A C 1
ATOM 670 O O . SER A 1 86 ? 71.374 57.066 -7.621 1.00 8.67 137 SER A O 1
ATOM 673 N N . TRP A 1 87 ? 72.748 58.330 -8.879 1.00 8.49 138 TRP A N 1
ATOM 674 C CA . TRP A 1 87 ? 72.675 59.440 -7.932 1.00 8.15 138 TRP A CA 1
ATOM 675 C C . TRP A 1 87 ? 72.997 60.740 -8.645 1.00 9.08 138 TRP A C 1
ATOM 676 O O . TRP A 1 87 ? 73.804 60.770 -9.578 1.00 9.91 138 TRP A O 1
ATOM 687 N N . SER A 1 88 ? 72.347 61.813 -8.197 1.00 9.25 139 SER A N 1
ATOM 688 C CA . SER A 1 88 ? 72.567 63.141 -8.744 1.00 9.44 139 SER A CA 1
ATOM 689 C C . SER A 1 88 ? 72.830 64.094 -7.595 1.00 8.84 139 SER A C 1
ATOM 690 O O . SER A 1 88 ? 72.055 64.130 -6.631 1.00 9.97 139 SER A O 1
ATOM 693 N N . SER A 1 89 ? 73.915 64.857 -7.699 1.00 8.73 140 SER A N 1
ATOM 694 C CA . SER A 1 89 ? 74.240 65.918 -6.755 1.00 8.67 140 SER A CA 1
ATOM 695 C C . SER A 1 89 ? 74.040 67.284 -7.400 1.00 9.72 140 SER A C 1
ATOM 696 O O . SER A 1 89 ? 74.247 67.472 -8.602 1.00 10.22 140 SER A O 1
ATOM 699 N N . PHE A 1 90 ? 73.630 68.240 -6.579 1.00 8.90 141 PHE A N 1
ATOM 700 C CA . PHE A 1 90 ? 73.642 69.636 -6.984 1.00 9.92 141 PHE A CA 1
ATOM 701 C C . PHE A 1 90 ? 73.801 70.467 -5.726 1.00 10.53 141 PHE A C 1
ATOM 702 O O . PHE A 1 90 ? 73.594 69.976 -4.615 1.00 9.89 141 PHE A O 1
ATOM 710 N N . GLU A 1 91 ? 74.201 71.724 -5.903 1.00 10.24 142 GLU A N 1
ATOM 711 C CA . GLU A 1 91 ? 74.247 72.680 -4.805 1.00 9.77 142 GLU A CA 1
ATOM 712 C C . GLU A 1 91 ? 73.037 73.593 -4.875 1.00 10.61 142 GLU A C 1
ATOM 713 O O . GLU A 1 91 ? 72.636 74.026 -5.962 1.00 11.10 142 GLU A O 1
ATOM 719 N N . TYR A 1 92 ? 72.469 73.906 -3.712 1.00 10.37 143 TYR A N 1
ATOM 720 C CA . TYR A 1 92 ? 71.331 74.812 -3.678 1.00 9.69 143 TYR A CA 1
ATOM 721 C C . TYR A 1 92 ? 71.389 75.660 -2.413 1.00 9.36 143 TYR A C 1
ATOM 722 O O . TYR A 1 92 ? 71.988 75.270 -1.405 1.00 10.12 143 TYR A O 1
ATOM 731 N N . ALA A 1 93 ? 70.791 76.854 -2.490 1.00 10.66 144 ALA A N 1
ATOM 732 C CA . ALA A 1 93 ? 70.718 77.739 -1.336 1.00 9.96 144 ALA A CA 1
ATOM 733 C C . ALA A 1 93 ? 69.297 78.181 -1.022 1.00 10.72 144 ALA A C 1
ATOM 734 O O . ALA A 1 93 ? 69.097 78.926 -0.056 1.00 11.10 144 ALA A O 1
ATOM 736 N N . LYS A 1 94 ? 68.313 77.735 -1.793 1.00 10.44 145 LYS A N 1
ATOM 737 C CA . LYS A 1 94 ? 66.934 78.181 -1.674 1.00 11.31 145 LYS A CA 1
ATOM 738 C C . LYS A 1 94 ? 66.071 77.028 -2.157 1.00 11.94 145 LYS A C 1
ATOM 739 O O . LYS A 1 94 ? 66.526 76.214 -2.966 1.00 12.73 145 LYS A O 1
ATOM 745 N N . ASP A 1 95 ? 64.838 76.953 -1.647 1.00 10.66 146 ASP A N 1
ATOM 746 C CA . ASP A 1 95 ? 63.924 75.867 -2.009 1.00 11.30 146 ASP A CA 1
ATOM 747 C C . ASP A 1 95 ? 63.905 75.668 -3.518 1.00 11.99 146 ASP A C 1
ATOM 748 O O . ASP A 1 95 ? 63.891 76.635 -4.288 1.00 13.94 146 ASP A O 1
ATOM 753 N N . VAL A 1 96 ? 63.874 74.399 -3.944 1.00 9.97 147 VAL A N 1
ATOM 754 C CA . VAL A 1 96 ? 63.884 74.052 -5.361 1.00 10.76 147 VAL A CA 1
ATOM 755 C C . VAL A 1 96 ? 62.752 73.086 -5.673 1.00 11.21 147 VAL A C 1
ATOM 756 O O . VAL A 1 96 ? 62.259 72.358 -4.809 1.00 11.02 147 VAL A O 1
ATOM 760 N N . TRP A 1 97 ? 62.353 73.086 -6.940 1.00 10.56 148 TRP A N 1
ATOM 761 C CA . TRP A 1 97 ? 61.556 72.007 -7.513 1.00 9.50 148 TRP A CA 1
ATOM 762 C C . TRP A 1 97 ? 62.481 71.125 -8.340 1.00 10.21 148 TRP A C 1
ATOM 763 O O . TRP A 1 97 ? 63.194 71.620 -9.218 1.00 11.54 148 TRP A O 1
ATOM 774 N N . VAL A 1 98 ? 62.482 69.825 -8.054 1.00 11.19 149 VAL A N 1
ATOM 775 C CA . VAL A 1 98 ? 63.306 68.856 -8.775 1.00 11.85 149 VAL A CA 1
ATOM 776 C C . VAL A 1 98 ? 62.385 67.986 -9.616 1.00 11.82 149 VAL A C 1
ATOM 777 O O . VAL A 1 98 ? 61.487 67.337 -9.073 1.00 12.17 149 VAL A O 1
ATOM 781 N N . ASP A 1 99 ? 62.598 67.973 -10.935 1.00 10.78 150 ASP A N 1
ATOM 782 C CA . ASP A 1 99 ? 61.871 67.071 -11.828 1.00 11.39 150 ASP A CA 1
ATOM 783 C C . ASP A 1 99 ? 62.685 65.795 -11.980 1.00 11.69 150 ASP A C 1
ATOM 784 O O . ASP A 1 99 ? 63.866 65.854 -12.341 1.00 12.40 150 ASP A O 1
ATOM 789 N N . VAL A 1 100 ? 62.059 64.650 -11.722 1.00 10.35 151 VAL A N 1
ATOM 790 C CA . VAL A 1 100 ? 62.705 63.355 -11.925 1.00 10.70 151 VAL A CA 1
ATOM 791 C C . VAL A 1 100 ? 61.883 62.591 -12.945 1.00 11.02 151 VAL A C 1
ATOM 792 O O . VAL A 1 100 ? 60.676 62.393 -12.753 1.00 10.47 151 VAL A O 1
ATOM 796 N N . SER A 1 101 ? 62.532 62.165 -14.025 1.00 10.27 152 SER A N 1
ATOM 797 C CA . SER A 1 101 ? 61.883 61.452 -15.115 1.00 11.73 152 SER A CA 1
ATOM 798 C C . SER A 1 101 ? 62.459 60.048 -15.215 1.00 11.22 152 SER A C 1
ATOM 799 O O . SER A 1 101 ? 63.682 59.863 -15.165 1.00 11.26 152 SER A O 1
ATOM 802 N N . LEU A 1 102 ? 61.573 59.068 -15.359 1.00 11.76 153 LEU A N 1
ATOM 803 C CA . LEU A 1 102 ? 61.961 57.682 -15.568 1.00 11.75 153 LEU A CA 1
ATOM 804 C C . LEU A 1 102 ? 62.147 57.467 -17.067 1.00 14.60 153 LEU A C 1
ATOM 805 O O . LEU A 1 102 ? 61.266 57.818 -17.861 1.00 16.66 153 LEU A O 1
ATOM 810 N N . ARG A 1 103 ? 63.295 56.900 -17.452 1.00 13.26 154 ARG A N 1
ATOM 811 C CA . ARG A 1 103 ? 63.717 56.791 -18.848 1.00 14.25 154 ARG A CA 1
ATOM 812 C C . ARG A 1 103 ? 63.327 55.474 -19.504 1.00 15.08 154 ARG A C 1
ATOM 813 O O . ARG A 1 103 ? 63.577 55.304 -20.703 1.00 18.62 154 ARG A O 1
ATOM 821 N N . THR A 1 104 ? 62.748 54.536 -18.760 1.00 13.05 155 THR A N 1
ATOM 822 C CA . THR A 1 104 ? 62.622 53.152 -19.215 1.00 13.67 155 THR A CA 1
ATOM 823 C C . THR A 1 104 ? 61.453 52.919 -20.161 1.00 16.69 155 THR A C 1
ATOM 824 O O . THR A 1 104 ? 61.384 51.845 -20.769 1.00 18.06 155 THR A O 1
ATOM 828 N N . GLY A 1 105 ? 60.536 53.870 -20.289 1.00 14.99 156 GLY A N 1
ATOM 829 C CA . GLY A 1 105 ? 59.277 53.629 -20.958 1.00 16.33 156 GLY A CA 1
ATOM 830 C C . GLY A 1 105 ? 58.160 53.198 -20.036 1.00 14.85 156 GLY A C 1
ATOM 831 O O . GLY A 1 105 ? 56.999 53.156 -20.466 1.00 17.38 156 GLY A O 1
ATOM 832 N N . GLN A 1 106 ? 58.469 52.869 -18.787 1.00 14.47 157 GLN A N 1
ATOM 833 C CA . GLN A 1 106 ? 57.433 52.585 -17.813 1.00 12.65 157 GLN A CA 1
ATOM 834 C C . GLN A 1 106 ? 56.727 53.876 -17.424 1.00 13.60 157 GLN A C 1
ATOM 835 O O . GLN A 1 106 ? 57.292 54.972 -17.503 1.00 16.02 157 GLN A O 1
ATOM 841 N N . THR A 1 107 ? 55.475 53.745 -17.002 1.00 13.83 158 THR A N 1
ATOM 842 C CA . THR A 1 107 ? 54.679 54.906 -16.643 1.00 13.73 158 THR A CA 1
ATOM 843 C C . THR A 1 107 ? 54.122 54.754 -15.236 1.00 14.14 158 THR A C 1
ATOM 844 O O . THR A 1 107 ? 54.096 53.662 -14.656 1.00 14.61 158 THR A O 1
ATOM 848 N N . ILE A 1 108 ? 53.682 55.885 -14.687 1.00 12.63 159 ILE A N 1
ATOM 849 C CA . ILE A 1 108 ? 53.056 55.935 -13.375 1.00 13.15 159 ILE A CA 1
ATOM 850 C C . ILE A 1 108 ? 51.726 56.660 -13.516 1.00 13.53 159 ILE A C 1
ATOM 851 O O . ILE A 1 108 ? 51.521 57.459 -14.431 1.00 15.48 159 ILE A O 1
ATOM 856 N N . THR A 1 109 ? 50.819 56.365 -12.591 1.00 13.35 160 THR A N 1
ATOM 857 C CA . THR A 1 109 ? 49.485 56.946 -12.639 1.00 15.92 160 THR A CA 1
ATOM 858 C C . THR A 1 109 ? 49.306 58.135 -11.701 1.00 15.33 160 THR A C 1
ATOM 859 O O . THR A 1 109 ? 48.350 58.899 -11.871 1.00 13.43 160 THR A O 1
ATOM 863 N N . SER A 1 110 ? 50.209 58.343 -10.751 1.00 12.90 161 SER A N 1
ATOM 864 C CA . SER A 1 110 ? 50.056 59.435 -9.802 1.00 12.69 161 SER A CA 1
ATOM 865 C C . SER A 1 110 ? 51.392 59.683 -9.131 1.00 13.87 161 SER A C 1
ATOM 866 O O . SER A 1 110 ? 52.298 58.845 -9.175 1.00 13.92 161 SER A O 1
ATOM 869 N N . ALA A 1 111 ? 51.484 60.833 -8.463 1.00 13.57 162 ALA A N 1
ATOM 870 C CA . ALA A 1 111 ? 52.681 61.140 -7.696 1.00 13.40 162 ALA A CA 1
ATOM 871 C C . ALA A 1 111 ? 52.852 60.199 -6.514 1.00 14.82 162 ALA A C 1
ATOM 872 O O . ALA A 1 111 ? 53.973 60.048 -6.010 1.00 15.25 162 ALA A O 1
ATOM 874 N N . ASP A 1 112 ? 51.770 59.549 -6.078 1.00 14.16 163 ASP A N 1
ATOM 875 C CA . ASP A 1 112 ? 51.867 58.567 -5.006 1.00 15.52 163 ASP A CA 1
ATOM 876 C C . ASP A 1 112 ? 52.677 57.348 -5.420 1.00 15.76 163 ASP A C 1
ATOM 877 O O . ASP A 1 112 ? 53.178 56.627 -4.549 1.00 17.28 163 ASP A O 1
ATOM 882 N N . GLN A 1 113 ? 52.818 57.102 -6.720 1.00 13.87 164 GLN A N 1
ATOM 883 C CA . GLN A 1 113 ? 53.670 56.023 -7.205 1.00 13.13 164 GLN A CA 1
ATOM 884 C C . GLN A 1 113 ? 55.140 56.407 -7.250 1.00 13.18 164 GLN A C 1
ATOM 885 O O . GLN A 1 113 ? 55.963 55.628 -7.743 1.00 14.48 164 GLN A O 1
ATOM 891 N N . VAL A 1 114 ? 55.499 57.580 -6.746 1.00 12.15 165 VAL A N 1
ATOM 892 C CA . VAL A 1 114 ? 56.890 57.916 -6.482 1.00 13.23 165 VAL A CA 1
ATOM 893 C C . VAL A 1 114 ? 57.001 58.158 -4.988 1.00 15.62 165 VAL A C 1
ATOM 894 O O . VAL A 1 114 ? 56.480 59.158 -4.476 1.00 16.92 165 VAL A O 1
ATOM 898 N N . GLN A 1 115 ? 57.686 57.264 -4.287 1.00 11.42 166 GLN A N 1
ATOM 899 C CA . GLN A 1 115 ? 57.873 57.402 -2.851 1.00 12.04 166 GLN A CA 1
ATOM 900 C C . GLN A 1 115 ? 59.259 57.956 -2.549 1.00 10.37 166 GLN A C 1
ATOM 901 O O . GLN A 1 115 ? 60.239 57.606 -3.213 1.00 12.29 166 GLN A O 1
ATOM 907 N N . ILE A 1 116 ? 59.328 58.823 -1.543 1.00 9.53 167 ILE A N 1
ATOM 908 C CA . ILE A 1 116 ? 60.585 59.378 -1.050 1.00 10.07 167 ILE A CA 1
ATOM 909 C C . ILE A 1 116 ? 60.964 58.633 0.219 1.00 10.47 167 ILE A C 1
ATOM 910 O O . ILE A 1 116 ? 60.126 58.442 1.108 1.00 11.78 167 ILE A O 1
ATOM 915 N N . ARG A 1 117 ? 62.218 58.197 0.304 1.00 8.58 168 ARG A N 1
ATOM 916 C CA . ARG A 1 117 ? 62.736 57.634 1.545 1.00 8.39 168 ARG A CA 1
ATOM 917 C C . ARG A 1 117 ? 64.023 58.377 1.875 1.00 9.48 168 ARG A C 1
ATOM 918 O O . ARG A 1 117 ? 64.890 58.518 0.996 1.00 9.51 168 ARG A O 1
ATOM 926 N N . PRO A 1 118 ? 64.205 58.866 3.115 1.00 9.22 169 PRO A N 1
ATOM 927 C CA . PRO A 1 118 ? 63.351 58.746 4.307 1.00 8.78 169 PRO A CA 1
ATOM 928 C C . PRO A 1 118 ? 61.900 59.225 4.111 1.00 9.55 169 PRO A C 1
ATOM 929 O O . PRO A 1 118 ? 61.658 60.316 3.604 1.00 10.99 169 PRO A O 1
ATOM 933 N N . SER A 1 119 ? 60.953 58.369 4.503 1.00 9.66 170 SER A N 1
ATOM 934 C CA . SER A 1 119 ? 59.534 58.702 4.429 1.00 11.09 170 SER A CA 1
ATOM 935 C C . SER A 1 119 ? 59.175 59.879 5.322 1.00 11.64 170 SER A C 1
ATOM 936 O O . SER A 1 119 ? 58.155 60.539 5.077 1.00 14.51 170 SER A O 1
ATOM 939 N N . SER A 1 120 ? 59.989 60.160 6.342 1.00 11.29 171 SER A N 1
ATOM 940 C CA . SER A 1 120 ? 59.760 61.319 7.191 1.00 12.92 171 SER A CA 1
ATOM 941 C C . SER A 1 120 ? 59.921 62.632 6.435 1.00 13.94 171 SER A C 1
ATOM 942 O O . SER A 1 120 ? 59.472 63.667 6.939 1.00 15.83 171 SER A O 1
ATOM 945 N N . TYR A 1 121 ? 60.556 62.620 5.257 1.00 13.76 172 TYR A N 1
ATOM 946 C CA . TYR A 1 121 ? 60.657 63.816 4.412 1.00 15.84 172 TYR A CA 1
ATOM 947 C C . TYR A 1 121 ? 59.383 63.874 3.590 1.00 20.52 172 TYR A C 1
ATOM 948 O O . TYR A 1 121 ? 59.304 63.359 2.470 1.00 21.43 172 TYR A O 1
ATOM 957 N N . ASN A 1 122 ? 58.374 64.522 4.144 1.00 24.97 173 ASN A N 1
ATOM 958 C CA . ASN A 1 122 ? 57.077 64.604 3.484 1.00 20.51 173 ASN A CA 1
ATOM 959 C C . ASN A 1 122 ? 57.082 65.724 2.437 1.00 22.25 173 ASN A C 1
ATOM 960 O O . ASN A 1 122 ? 56.300 66.667 2.488 1.00 21.83 173 ASN A O 1
ATOM 965 N N . PHE A 1 123 ? 58.001 65.610 1.472 1.00 17.37 174 PHE A N 1
ATOM 966 C CA . PHE A 1 123 ? 58.128 66.631 0.439 1.00 15.77 174 PHE A CA 1
ATOM 967 C C . PHE A 1 123 ? 56.869 66.691 -0.418 1.00 14.92 174 PHE A C 1
ATOM 968 O O . PHE A 1 123 ? 56.265 65.660 -0.741 1.00 16.94 174 PHE A O 1
ATOM 976 N N . GLU A 1 124 ? 56.493 67.907 -0.809 1.00 14.62 175 GLU A N 1
ATOM 977 C CA . GLU A 1 124 ? 55.432 68.078 -1.793 1.00 14.13 175 GLU A CA 1
ATOM 978 C C . GLU A 1 124 ? 55.857 67.441 -3.110 1.00 14.82 175 GLU A C 1
ATOM 979 O O . GLU A 1 124 ? 56.997 67.614 -3.555 1.00 13.67 175 GLU A O 1
ATOM 985 N N . LYS A 1 125 ? 54.946 66.685 -3.721 1.00 15.62 176 LYS A N 1
ATOM 986 C CA . LYS A 1 125 ? 55.179 66.037 -5.005 1.00 15.36 176 LYS A CA 1
ATOM 987 C C . LYS A 1 125 ? 54.025 66.363 -5.938 1.00 17.00 176 LYS A C 1
ATOM 988 O O . LYS A 1 125 ? 52.870 66.433 -5.505 1.00 20.92 176 LYS A O 1
ATOM 994 N N . GLN A 1 126 ? 54.335 66.557 -7.218 1.00 13.63 177 GLN A N 1
ATOM 995 C CA . GLN A 1 126 ? 53.330 66.824 -8.242 1.00 15.56 177 GLN A CA 1
ATOM 996 C C . GLN A 1 126 ? 53.613 65.948 -9.452 1.00 16.15 177 GLN A C 1
ATOM 997 O O . GLN A 1 126 ? 54.761 65.831 -9.886 1.00 16.81 177 GLN A O 1
ATOM 1003 N N . LEU A 1 127 ? 52.570 65.351 -10.022 1.00 13.74 178 LEU A N 1
ATOM 1004 C CA . LEU A 1 127 ? 52.735 64.540 -11.224 1.00 12.61 178 LEU A CA 1
ATOM 1005 C C . LEU A 1 127 ? 52.638 65.456 -12.442 1.00 13.47 178 LEU A C 1
ATOM 1006 O O . LEU A 1 127 ? 51.567 66.002 -12.742 1.00 13.37 178 LEU A O 1
ATOM 1011 N N . VAL A 1 128 ? 53.760 65.637 -13.136 1.00 12.04 179 VAL A N 1
ATOM 1012 C CA . VAL A 1 128 ? 53.763 66.436 -14.359 1.00 12.90 179 VAL A CA 1
ATOM 1013 C C . VAL A 1 128 ? 53.103 65.664 -15.493 1.00 12.34 179 VAL A C 1
ATOM 1014 O O . VAL A 1 128 ? 52.154 66.138 -16.132 1.00 13.23 179 VAL A O 1
ATOM 1018 N N . ASP A 1 129 ? 53.607 64.465 -15.765 1.00 12.53 180 ASP A N 1
ATOM 1019 C CA . ASP A 1 129 ? 53.043 63.581 -16.775 1.00 11.43 180 ASP A CA 1
ATOM 1020 C C . ASP A 1 129 ? 53.383 62.149 -16.375 1.00 11.29 180 ASP A C 1
ATOM 1021 O O . ASP A 1 129 ? 53.945 61.906 -15.303 1.00 12.57 180 ASP A O 1
ATOM 1026 N N . ALA A 1 130 ? 53.047 61.194 -17.239 1.00 12.27 181 ALA A N 1
ATOM 1027 C CA . ALA A 1 130 ? 53.068 59.787 -16.844 1.00 11.62 181 ALA A CA 1
ATOM 1028 C C . ALA A 1 130 ? 54.462 59.216 -16.606 1.00 12.30 181 ALA A C 1
ATOM 1029 O O . ALA A 1 130 ? 54.558 58.061 -16.172 1.00 12.01 181 ALA A O 1
ATOM 1031 N N . ASP A 1 131 ? 55.533 59.966 -16.865 1.00 11.75 182 ASP A N 1
ATOM 1032 C CA . ASP A 1 131 ? 56.863 59.496 -16.481 1.00 12.56 182 ASP A CA 1
ATOM 1033 C C . ASP A 1 131 ? 57.665 60.497 -15.661 1.00 12.46 182 ASP A C 1
ATOM 1034 O O . ASP A 1 131 ? 58.855 60.258 -15.418 1.00 12.64 182 ASP A O 1
ATOM 1039 N N . THR A 1 132 ? 57.053 61.588 -15.198 1.00 11.09 183 THR A N 1
ATOM 1040 C CA . THR A 1 132 ? 57.805 62.658 -14.550 1.00 11.39 183 THR A CA 1
ATOM 1041 C C . THR A 1 132 ? 57.086 63.185 -13.316 1.00 10.70 183 THR A C 1
ATOM 1042 O O . THR A 1 132 ? 55.922 63.595 -13.395 1.00 11.74 183 THR A O 1
ATOM 1046 N N . VAL A 1 133 ? 57.797 63.216 -12.189 1.00 10.84 184 VAL A N 1
ATOM 1047 C CA . VAL A 1 133 ? 57.305 63.799 -10.949 1.00 10.78 184 VAL A CA 1
ATOM 1048 C C . VAL A 1 133 ? 58.152 65.023 -10.631 1.00 11.26 184 VAL A C 1
ATOM 1049 O O . VAL A 1 133 ? 59.339 65.084 -10.973 1.00 13.11 184 VAL A O 1
ATOM 1053 N N . LYS A 1 134 ? 57.529 66.012 -9.996 1.00 11.52 185 LYS A N 1
ATOM 1054 C CA . LYS A 1 134 ? 58.209 67.199 -9.492 1.00 11.73 185 LYS A CA 1
ATOM 1055 C C . LYS A 1 134 ? 58.180 67.143 -7.970 1.00 13.28 185 LYS A C 1
ATOM 1056 O O . LYS A 1 134 ? 57.115 66.946 -7.377 1.00 15.00 185 LYS A O 1
ATOM 1062 N N . ILE A 1 135 ? 59.346 67.299 -7.343 1.00 11.28 186 ILE A N 1
ATOM 1063 C CA . ILE A 1 135 ? 59.508 67.197 -5.894 1.00 11.02 186 ILE A CA 1
ATOM 1064 C C . ILE A 1 135 ? 60.035 68.527 -5.373 1.00 11.21 186 ILE A C 1
ATOM 1065 O O . ILE A 1 135 ? 61.048 69.034 -5.872 1.00 12.25 186 ILE A O 1
ATOM 1070 N N . LYS A 1 136 ? 59.380 69.077 -4.351 1.00 11.85 187 LYS A N 1
ATOM 1071 C CA . LYS A 1 136 ? 59.845 70.325 -3.749 1.00 11.09 187 LYS A CA 1
ATOM 1072 C C . LYS A 1 136 ? 60.797 69.985 -2.612 1.00 10.76 187 LYS A C 1
ATOM 1073 O O . LYS A 1 136 ? 60.389 69.392 -1.609 1.00 12.69 187 LYS A O 1
ATOM 1079 N N . VAL A 1 137 ? 62.065 70.349 -2.770 1.00 10.94 188 VAL A N 1
ATOM 1080 C CA . VAL A 1 137 ? 63.079 70.111 -1.745 1.00 9.97 188 VAL A CA 1
ATOM 1081 C C . VAL A 1 137 ? 63.324 71.437 -1.027 1.00 10.37 188 VAL A C 1
ATOM 1082 O O . VAL A 1 137 ? 63.856 72.374 -1.645 1.00 11.35 188 VAL A O 1
ATOM 1086 N N . PRO A 1 138 ? 62.932 71.576 0.230 1.00 9.92 189 PRO A N 1
ATOM 1087 C CA . PRO A 1 138 ? 63.200 72.825 0.941 1.00 11.00 189 PRO A CA 1
ATOM 1088 C C . PRO A 1 138 ? 64.685 72.956 1.214 1.00 11.33 189 PRO A C 1
ATOM 1089 O O . PRO A 1 138 ? 65.407 71.962 1.366 1.00 10.71 189 PRO A O 1
ATOM 1093 N N . TYR A 1 139 ? 65.141 74.201 1.273 1.00 11.68 190 TYR A N 1
ATOM 1094 C CA . TYR A 1 139 ? 66.514 74.452 1.673 1.00 10.73 190 TYR A CA 1
ATOM 1095 C C . TYR A 1 139 ? 66.701 74.166 3.159 1.00 13.19 190 TYR A C 1
ATOM 1096 O O . TYR A 1 139 ? 65.870 74.531 3.994 1.00 13.78 190 TYR A O 1
ATOM 1105 N N . SER A 1 140 ? 67.793 73.481 3.474 1.00 11.88 191 SER A N 1
ATOM 1106 C CA . SER A 1 140 ? 68.283 73.297 4.830 1.00 12.69 191 SER A CA 1
ATOM 1107 C C . SER A 1 140 ? 69.787 73.490 4.779 1.00 12.43 191 SER A C 1
ATOM 1108 O O . SER A 1 140 ? 70.428 73.122 3.793 1.00 12.36 191 SER A O 1
ATOM 1111 N N . ASP A 1 141 ? 70.360 74.057 5.843 1.00 12.62 192 ASP A N 1
ATOM 1112 C CA . ASP A 1 141 ? 71.815 74.129 5.857 1.00 12.43 192 ASP A CA 1
ATOM 1113 C C . ASP A 1 141 ? 72.480 72.762 5.946 1.00 11.42 192 ASP A C 1
ATOM 1114 O O . ASP A 1 141 ? 73.693 72.672 5.750 1.00 14.52 192 ASP A O 1
ATOM 1119 N N . ALA A 1 142 ? 71.720 71.701 6.220 1.00 10.82 193 ALA A N 1
ATOM 1120 C CA . ALA A 1 142 ? 72.224 70.340 6.125 1.00 12.20 193 ALA A CA 1
ATOM 1121 C C . ALA A 1 142 ? 72.053 69.740 4.738 1.00 12.73 193 ALA A C 1
ATOM 1122 O O . ALA A 1 142 ? 72.650 68.693 4.465 1.00 13.25 193 ALA A O 1
ATOM 1124 N N . GLY A 1 143 ? 71.251 70.363 3.879 1.00 11.74 194 GLY A N 1
ATOM 1125 C CA . GLY A 1 143 ? 70.834 69.698 2.661 1.00 11.62 194 GLY A CA 1
ATOM 1126 C C . GLY A 1 143 ? 70.009 68.457 2.990 1.00 10.55 194 GLY A C 1
ATOM 1127 O O . GLY A 1 143 ? 69.661 68.179 4.143 1.00 11.25 194 GLY A O 1
ATOM 1128 N N . TYR A 1 144 ? 69.684 67.715 1.930 1.00 10.37 195 TYR A N 1
ATOM 1129 C CA . TYR A 1 144 ? 68.940 66.469 2.054 1.00 9.95 195 TYR A CA 1
ATOM 1130 C C . TYR A 1 144 ? 69.538 65.441 1.110 1.00 10.23 195 TYR A C 1
ATOM 1131 O O . TYR A 1 144 ? 69.840 65.756 -0.042 1.00 10.15 195 TYR A O 1
ATOM 1140 N N . ARG A 1 145 ? 69.705 64.215 1.601 1.00 8.23 196 ARG A N 1
ATOM 1141 C CA . ARG A 1 145 ? 70.104 63.075 0.778 1.00 7.52 196 ARG A CA 1
ATOM 1142 C C . ARG A 1 145 ? 68.992 62.040 0.878 1.00 8.78 196 ARG A C 1
ATOM 1143 O O . ARG A 1 145 ? 68.656 61.597 1.983 1.00 9.71 196 ARG A O 1
ATOM 1151 N N . PHE A 1 146 ? 68.396 61.677 -0.257 1.00 7.38 197 PHE A N 1
ATOM 1152 C CA . PHE A 1 146 ? 67.192 60.855 -0.206 1.00 8.89 197 PHE A CA 1
ATOM 1153 C C . PHE A 1 146 ? 67.050 60.028 -1.473 1.00 8.07 197 PHE A C 1
ATOM 1154 O O . PHE A 1 146 ? 67.687 60.299 -2.497 1.00 9.33 197 PHE A O 1
ATOM 1162 N N . SER A 1 147 ? 66.179 59.023 -1.387 1.00 7.77 198 SER A N 1
ATOM 1163 C CA . SER A 1 147 ? 65.914 58.076 -2.457 1.00 6.83 198 SER A CA 1
ATOM 1164 C C . SER A 1 147 ? 64.557 58.379 -3.085 1.00 9.23 198 SER A C 1
ATOM 1165 O O . SER A 1 147 ? 63.577 58.653 -2.376 1.00 9.36 198 SER A O 1
ATOM 1168 N N . VAL A 1 148 ? 64.507 58.322 -4.417 1.00 8.25 199 VAL A N 1
ATOM 1169 C CA . VAL A 1 148 ? 63.293 58.537 -5.203 1.00 9.21 199 VAL A CA 1
ATOM 1170 C C . VAL A 1 148 ? 62.898 57.200 -5.826 1.00 8.20 199 VAL A C 1
ATOM 1171 O O . VAL A 1 148 ? 63.676 56.607 -6.586 1.00 9.40 199 VAL A O 1
ATOM 1175 N N . GLU A 1 149 ? 61.700 56.714 -5.497 1.00 9.01 200 GLU A N 1
ATOM 1176 C CA . GLU A 1 149 ? 61.335 55.311 -5.730 1.00 7.69 200 GLU A CA 1
ATOM 1177 C C . GLU A 1 149 ? 60.074 55.222 -6.590 1.00 9.55 200 GLU A C 1
ATOM 1178 O O . GLU A 1 149 ? 58.951 55.346 -6.086 1.00 10.31 200 GLU A O 1
ATOM 1184 N N . PHE A 1 150 ? 60.258 55.000 -7.890 1.00 8.30 201 PHE A N 1
ATOM 1185 C CA . PHE A 1 150 ? 59.127 54.820 -8.794 1.00 9.05 201 PHE A CA 1
ATOM 1186 C C . PHE A 1 150 ? 58.584 53.401 -8.633 1.00 8.78 201 PHE A C 1
ATOM 1187 O O . PHE A 1 150 ? 59.339 52.424 -8.723 1.00 9.76 201 PHE A O 1
ATOM 1195 N N . GLU A 1 151 ? 57.277 53.289 -8.396 1.00 9.32 202 GLU A N 1
ATOM 1196 C CA . GLU A 1 151 ? 56.654 51.982 -8.188 1.00 10.52 202 GLU A CA 1
ATOM 1197 C C . GLU A 1 151 ? 56.996 50.928 -9.243 1.00 9.75 202 GLU A C 1
ATOM 1198 O O . GLU A 1 151 ? 57.296 49.785 -8.851 1.00 10.52 202 GLU A O 1
ATOM 1204 N N . PRO A 1 152 ? 56.990 51.216 -10.553 1.00 9.35 203 PRO A N 1
ATOM 1205 C CA . PRO A 1 152 ? 57.333 50.168 -11.532 1.00 10.03 203 PRO A CA 1
ATOM 1206 C C . PRO A 1 152 ? 58.764 49.662 -11.437 1.00 9.97 203 PRO A C 1
ATOM 1207 O O . PRO A 1 152 ? 59.063 48.611 -12.023 1.00 12.88 203 PRO A O 1
ATOM 1211 N N . GLN A 1 153 ? 59.656 50.367 -10.736 1.00 9.60 204 GLN A N 1
ATOM 1212 C CA . GLN A 1 153 ? 61.031 49.922 -10.548 1.00 9.38 204 GLN A CA 1
ATOM 1213 C C . GLN A 1 153 ? 61.207 49.002 -9.345 1.00 10.69 204 GLN A C 1
ATOM 1214 O O . GLN A 1 153 ? 62.277 48.399 -9.198 1.00 11.63 204 GLN A O 1
ATOM 1220 N N . LEU A 1 154 ? 60.199 48.870 -8.493 1.00 10.07 205 LEU A N 1
ATOM 1221 C CA . LEU A 1 154 ? 60.338 48.051 -7.298 1.00 9.31 205 LEU A CA 1
ATOM 1222 C C . LEU A 1 154 ? 60.449 46.578 -7.655 1.00 10.96 205 LEU A C 1
ATOM 1223 O O . LEU A 1 154 ? 59.774 46.085 -8.562 1.00 12.73 205 LEU A O 1
ATOM 1228 N N . TYR A 1 155 ? 61.284 45.872 -6.905 1.00 10.19 206 TYR A N 1
ATOM 1229 C CA . TYR A 1 155 ? 61.334 44.418 -6.927 1.00 10.70 206 TYR A CA 1
ATOM 1230 C C . TYR A 1 155 ? 61.475 43.954 -5.481 1.00 10.34 206 TYR A C 1
ATOM 1231 O O . TYR A 1 155 ? 61.832 44.729 -4.586 1.00 10.29 206 TYR A O 1
ATOM 1240 N N . THR A 1 156 ? 61.223 42.671 -5.250 1.00 9.30 207 THR A N 1
ATOM 1241 C CA . THR A 1 156 ? 61.401 42.082 -3.931 1.00 10.35 207 THR A CA 1
ATOM 1242 C C . THR A 1 156 ? 62.538 41.075 -3.981 1.00 9.41 207 THR A C 1
ATOM 1243 O O . THR A 1 156 ? 62.566 40.200 -4.859 1.00 11.21 207 THR A O 1
ATOM 1247 N N . ALA A 1 157 ? 63.483 41.214 -3.053 1.00 8.75 208 ALA A N 1
ATOM 1248 C CA . ALA A 1 157 ? 64.510 40.201 -2.851 1.00 8.46 208 ALA A CA 1
ATOM 1249 C C . ALA A 1 157 ? 63.966 39.122 -1.924 1.00 10.29 208 ALA A C 1
ATOM 1250 O O . ALA A 1 157 ? 63.350 39.432 -0.896 1.00 9.96 208 ALA A O 1
ATOM 1252 N N . TYR A 1 158 ? 64.185 37.860 -2.298 1.00 9.11 209 TYR A N 1
ATOM 1253 C CA . TYR A 1 158 ? 63.755 36.706 -1.517 1.00 10.34 209 TYR A CA 1
ATOM 1254 C C . TYR A 1 158 ? 64.950 35.861 -1.102 1.00 9.06 209 TYR A C 1
ATOM 1255 O O . TYR A 1 158 ? 65.972 35.829 -1.785 1.00 9.95 209 TYR A O 1
ATOM 1264 N N . ASN A 1 159 ? 64.804 35.156 0.014 1.00 8.63 210 ASN A N 1
ATOM 1265 C CA . ASN A 1 159 ? 65.782 34.163 0.433 1.00 9.55 210 ASN A CA 1
ATOM 1266 C C . ASN A 1 159 ? 65.239 32.808 0.007 1.00 9.91 210 ASN A C 1
ATOM 1267 O O . ASN A 1 159 ? 64.113 32.450 0.366 1.00 10.51 210 ASN A O 1
ATOM 1272 N N . ASP A 1 160 ? 66.011 32.083 -0.805 1.00 10.91 211 ASP A N 1
ATOM 1273 C CA . ASP A 1 160 ? 65.548 30.779 -1.279 1.00 9.41 211 ASP A CA 1
ATOM 1274 C C . ASP A 1 160 ? 65.668 29.674 -0.234 1.00 10.28 211 ASP A C 1
ATOM 1275 O O . ASP A 1 160 ? 65.248 28.534 -0.497 1.00 11.14 211 ASP A O 1
ATOM 1280 N N . MET A 1 161 ? 66.238 29.983 0.931 1.00 10.12 212 MET A N 1
ATOM 1281 C CA . MET A 1 161 ? 66.308 29.079 2.074 1.00 8.78 212 MET A CA 1
ATOM 1282 C C . MET A 1 161 ? 67.200 27.872 1.827 1.00 9.91 212 MET A C 1
ATOM 1283 O O . MET A 1 161 ? 67.131 26.884 2.571 1.00 12.51 212 MET A O 1
ATOM 1288 N N . SER A 1 162 ? 68.072 27.959 0.830 1.00 10.57 213 SER A N 1
ATOM 1289 C CA . SER A 1 162 ? 68.967 26.860 0.499 1.00 10.36 213 SER A CA 1
ATOM 1290 C C . SER A 1 162 ? 70.091 26.736 1.524 1.00 10.45 213 SER A C 1
ATOM 1291 O O . SER A 1 162 ? 70.612 27.731 2.029 1.00 11.88 213 SER A O 1
ATOM 1294 N N . GLY A 1 163 ? 70.475 25.497 1.829 1.00 9.80 214 GLY A N 1
ATOM 1295 C CA . GLY A 1 163 ? 71.650 25.287 2.660 1.00 11.25 214 GLY A CA 1
ATOM 1296 C C . GLY A 1 163 ? 71.521 25.902 4.041 1.00 11.48 214 GLY A C 1
ATOM 1297 O O . GLY A 1 163 ? 70.427 26.029 4.602 1.00 13.45 214 GLY A O 1
ATOM 1298 N N . ASP A 1 164 ? 72.669 26.316 4.589 1.00 13.22 215 ASP A N 1
ATOM 1299 C CA . ASP A 1 164 ? 72.699 26.810 5.961 1.00 17.35 215 ASP A CA 1
ATOM 1300 C C . ASP A 1 164 ? 72.163 28.233 6.061 1.00 12.56 215 ASP A C 1
ATOM 1301 O O . ASP A 1 164 ? 71.458 28.573 7.021 1.00 15.86 215 ASP A O 1
ATOM 1306 N N . SER A 1 165 ? 72.483 29.080 5.089 1.00 12.71 216 SER A N 1
ATOM 1307 C CA . SER A 1 165 ? 72.187 30.502 5.203 1.00 11.65 216 SER A CA 1
ATOM 1308 C C . SER A 1 165 ? 71.173 30.996 4.196 1.00 11.21 216 SER A C 1
ATOM 1309 O O . SER A 1 165 ? 70.672 32.121 4.339 1.00 11.94 216 SER A O 1
ATOM 1312 N N . GLY A 1 166 ? 70.865 30.211 3.181 1.00 11.41 217 GLY A N 1
ATOM 1313 C CA . GLY A 1 166 ? 70.072 30.689 2.078 1.00 10.62 217 GLY A CA 1
ATOM 1314 C C . GLY A 1 166 ? 70.899 31.525 1.126 1.00 10.87 217 GLY A C 1
ATOM 1315 O O . GLY A 1 166 ? 72.066 31.851 1.364 1.00 13.09 217 GLY A O 1
ATOM 1316 N N . LYS A 1 167 ? 70.264 31.871 0.012 1.00 12.36 218 LYS A N 1
ATOM 1317 C CA . LYS A 1 167 ? 70.830 32.748 -0.999 1.00 14.49 218 LYS A CA 1
ATOM 1318 C C . LYS A 1 167 ? 69.721 33.675 -1.463 1.00 12.12 218 LYS A C 1
ATOM 1319 O O . LYS A 1 167 ? 68.547 33.295 -1.479 1.00 11.98 218 LYS A O 1
ATOM 1325 N N . LEU A 1 168 ? 70.095 34.894 -1.837 1.00 12.37 219 LEU A N 1
ATOM 1326 C CA . LEU A 1 168 ? 69.106 35.823 -2.362 1.00 10.27 219 LEU A CA 1
ATOM 1327 C C . LEU A 1 168 ? 68.756 35.491 -3.810 1.00 10.67 219 LEU A C 1
ATOM 1328 O O . LEU A 1 168 ? 69.599 35.054 -4.599 1.00 14.02 219 LEU A O 1
ATOM 1333 N N . THR A 1 169 ? 67.493 35.715 -4.157 1.00 9.92 220 THR A N 1
ATOM 1334 C CA . THR A 1 169 ? 66.999 35.501 -5.507 1.00 11.81 220 THR A CA 1
ATOM 1335 C C . THR A 1 169 ? 65.823 36.437 -5.736 1.00 12.44 220 THR A C 1
ATOM 1336 O O . THR A 1 169 ? 65.181 36.903 -4.790 1.00 10.98 220 THR A O 1
ATOM 1340 N N . THR A 1 170 ? 65.549 36.725 -7.006 1.00 13.30 221 THR A N 1
ATOM 1341 C CA . THR A 1 170 ? 64.344 37.469 -7.340 1.00 12.28 221 THR A CA 1
ATOM 1342 C C . THR A 1 170 ? 63.139 36.565 -7.546 1.00 12.00 221 THR A C 1
ATOM 1343 O O . THR A 1 170 ? 62.037 37.073 -7.772 1.00 13.27 221 THR A O 1
ATOM 1347 N N . GLU A 1 171 ? 63.326 35.242 -7.482 1.00 12.78 222 GLU A N 1
ATOM 1348 C CA . GLU A 1 171 ? 62.208 34.312 -7.618 1.00 13.69 222 GLU A CA 1
ATOM 1349 C C . GLU A 1 171 ? 61.417 34.266 -6.317 1.00 11.96 222 GLU A C 1
ATOM 1350 O O . GLU A 1 171 ? 61.989 34.081 -5.236 1.00 11.58 222 GLU A O 1
ATOM 1356 N N . ALA A 1 172 ? 60.101 34.447 -6.421 1.00 12.12 223 ALA A N 1
ATOM 1357 C CA . ALA A 1 172 ? 59.215 34.491 -5.262 1.00 13.58 223 ALA A CA 1
ATOM 1358 C C . ALA A 1 172 ? 58.718 33.121 -4.813 1.00 14.14 223 ALA A C 1
ATOM 1359 O O . ALA A 1 172 ? 58.516 32.906 -3.611 1.00 13.26 223 ALA A O 1
ATOM 1361 N N . GLU A 1 173 ? 58.497 32.194 -5.745 1.00 15.16 224 GLU A N 1
ATOM 1362 C CA . GLU A 1 173 ? 57.720 30.994 -5.447 1.00 15.41 224 GLU A CA 1
ATOM 1363 C C . GLU A 1 173 ? 58.418 30.120 -4.413 1.00 14.87 224 GLU A C 1
ATOM 1364 O O . GLU A 1 173 ? 59.544 29.667 -4.629 1.00 16.04 224 GLU A O 1
ATOM 1370 N N . GLY A 1 174 ? 57.739 29.881 -3.291 1.00 14.65 225 GLY A N 1
ATOM 1371 C CA . GLY A 1 174 ? 58.261 29.031 -2.243 1.00 17.38 225 GLY A CA 1
ATOM 1372 C C . GLY A 1 174 ? 59.365 29.639 -1.412 1.00 14.84 225 GLY A C 1
ATOM 1373 O O . GLY A 1 174 ? 59.940 28.945 -0.565 1.00 17.21 225 GLY A O 1
ATOM 1374 N N . ASN A 1 175 ? 59.675 30.914 -1.619 1.00 13.00 226 ASN A N 1
ATOM 1375 C CA . ASN A 1 175 ? 60.793 31.568 -0.952 1.00 11.63 226 ASN A CA 1
ATOM 1376 C C . ASN A 1 175 ? 60.274 32.580 0.068 1.00 11.93 226 ASN A C 1
ATOM 1377 O O . ASN A 1 175 ? 59.070 32.799 0.202 1.00 14.24 226 ASN A O 1
ATOM 1382 N N . ARG A 1 176 ? 61.198 33.202 0.799 1.00 10.18 227 ARG A N 1
ATOM 1383 C CA . ARG A 1 176 ? 60.856 34.113 1.889 1.00 10.16 227 ARG A CA 1
ATOM 1384 C C . ARG A 1 176 ? 61.220 35.541 1.502 1.00 10.40 227 ARG A C 1
ATOM 1385 O O . ARG A 1 176 ? 62.370 35.815 1.159 1.00 10.29 227 ARG A O 1
ATOM 1393 N N . ALA A 1 177 ? 60.256 36.454 1.602 1.00 9.61 228 ALA A N 1
ATOM 1394 C CA . ALA A 1 177 ? 60.522 37.856 1.279 1.00 9.62 228 ALA A CA 1
ATOM 1395 C C . ALA A 1 177 ? 61.527 38.453 2.257 1.00 10.17 228 ALA A C 1
ATOM 1396 O O . ALA A 1 177 ? 61.419 38.266 3.474 1.00 11.80 228 ALA A O 1
ATOM 1398 N N . ILE A 1 178 ? 62.510 39.166 1.718 1.00 8.90 229 ILE A N 1
ATOM 1399 C CA . ILE A 1 178 ? 63.539 39.834 2.508 1.00 9.16 229 ILE A CA 1
ATOM 1400 C C . ILE A 1 178 ? 63.346 41.351 2.514 1.00 8.94 229 ILE A C 1
ATOM 1401 O O . ILE A 1 178 ? 63.366 41.981 3.576 1.00 9.08 229 ILE A O 1
ATOM 1406 N N . HIS A 1 179 ? 63.148 41.954 1.341 1.00 9.15 230 HIS A N 1
ATOM 1407 C CA . HIS A 1 179 ? 63.014 43.403 1.286 1.00 8.89 230 HIS A CA 1
ATOM 1408 C C . HIS A 1 179 ? 62.560 43.819 -0.105 1.00 9.74 230 HIS A C 1
ATOM 1409 O O . HIS A 1 179 ? 62.895 43.164 -1.093 1.00 10.05 230 HIS A O 1
ATOM 1416 N N . THR A 1 180 ? 61.810 44.919 -0.171 1.00 9.08 231 THR A N 1
ATOM 1417 C CA . THR A 1 180 ? 61.327 45.488 -1.425 1.00 8.91 231 THR A CA 1
ATOM 1418 C C . THR A 1 180 ? 61.963 46.857 -1.638 1.00 9.38 231 THR A C 1
ATOM 1419 O O . THR A 1 180 ? 61.942 47.703 -0.738 1.00 9.78 231 THR A O 1
ATOM 1423 N N . GLU A 1 181 ? 62.543 47.076 -2.814 1.00 9.85 232 GLU A N 1
ATOM 1424 C CA . GLU A 1 181 ? 63.274 48.312 -3.070 1.00 8.41 232 GLU A CA 1
ATOM 1425 C C . GLU A 1 181 ? 63.374 48.507 -4.580 1.00 9.92 232 GLU A C 1
ATOM 1426 O O . GLU A 1 181 ? 63.094 47.575 -5.356 1.00 9.72 232 GLU A O 1
ATOM 1432 N N . PRO A 1 182 ? 63.760 49.704 -5.036 1.00 8.38 233 PRO A N 1
ATOM 1433 C CA . PRO A 1 182 ? 63.999 49.889 -6.477 1.00 8.90 233 PRO A CA 1
ATOM 1434 C C . PRO A 1 182 ? 65.133 48.993 -6.958 1.00 8.82 233 PRO A C 1
ATOM 1435 O O . PRO A 1 182 ? 66.183 48.896 -6.320 1.00 9.76 233 PRO A O 1
ATOM 1439 N N . ARG A 1 183 ? 64.917 48.336 -8.103 1.00 9.02 234 ARG A N 1
ATOM 1440 C CA . ARG A 1 183 ? 66.012 47.601 -8.738 1.00 9.10 234 ARG A CA 1
ATOM 1441 C C . ARG A 1 183 ? 67.105 48.559 -9.185 1.00 9.47 234 ARG A C 1
ATOM 1442 O O . ARG A 1 183 ? 68.301 48.292 -8.996 1.00 9.39 234 ARG A O 1
ATOM 1450 N N . ASN A 1 184 ? 66.702 49.672 -9.791 1.00 8.20 235 ASN A N 1
ATOM 1451 C CA . ASN A 1 184 ? 67.606 50.732 -10.209 1.00 8.67 235 ASN A CA 1
ATOM 1452 C C . ASN A 1 184 ? 67.319 51.902 -9.277 1.00 8.10 235 ASN A C 1
ATOM 1453 O O . ASN A 1 184 ? 66.311 52.600 -9.427 1.00 9.99 235 ASN A O 1
ATOM 1458 N N . SER A 1 185 ? 68.171 52.070 -8.281 1.00 7.99 236 SER A N 1
ATOM 1459 C CA . SER A 1 185 ? 67.906 53.097 -7.289 1.00 8.66 236 SER A CA 1
ATOM 1460 C C . SER A 1 185 ? 68.310 54.474 -7.805 1.00 8.48 236 SER A C 1
ATOM 1461 O O . SER A 1 185 ? 69.099 54.618 -8.747 1.00 8.85 236 SER A O 1
ATOM 1464 N N . MET A 1 186 ? 67.735 55.500 -7.177 1.00 8.72 237 MET A N 1
ATOM 1465 C CA . MET A 1 186 ? 67.951 56.887 -7.581 1.00 9.55 237 MET A CA 1
ATOM 1466 C C . MET A 1 186 ? 68.071 57.730 -6.320 1.00 8.41 237 MET A C 1
ATOM 1467 O O . MET A 1 186 ? 67.070 57.955 -5.629 1.00 9.65 237 MET A O 1
ATOM 1472 N N . MET A 1 187 ? 69.285 58.207 -6.035 1.00 8.12 238 MET A N 1
ATOM 1473 C CA . MET A 1 187 ? 69.546 59.068 -4.894 1.00 7.74 238 MET A CA 1
ATOM 1474 C C . MET A 1 187 ? 69.699 60.502 -5.368 1.00 10.71 238 MET A C 1
ATOM 1475 O O . MET A 1 187 ? 70.286 60.763 -6.422 1.00 11.21 238 MET A O 1
ATOM 1480 N N . ILE A 1 188 ? 69.161 61.432 -4.586 1.00 8.10 239 ILE A N 1
ATOM 1481 C CA . ILE A 1 188 ? 69.386 62.858 -4.793 1.00 8.35 239 ILE A CA 1
ATOM 1482 C C . ILE A 1 188 ? 70.163 63.387 -3.598 1.00 8.98 239 ILE A C 1
ATOM 1483 O O . ILE A 1 188 ? 69.754 63.195 -2.444 1.00 9.07 239 ILE A O 1
ATOM 1488 N N . PHE A 1 189 ? 71.284 64.040 -3.873 1.00 7.29 240 PHE A N 1
ATOM 1489 C CA . PHE A 1 189 ? 72.090 64.683 -2.850 1.00 8.07 240 PHE A CA 1
ATOM 1490 C C . PHE A 1 189 ? 71.964 66.186 -3.108 1.00 9.11 240 PHE A C 1
ATOM 1491 O O . PHE A 1 189 ? 72.688 66.753 -3.929 1.00 9.72 240 PHE A O 1
ATOM 1499 N N . ALA A 1 190 ? 71.000 66.815 -2.427 1.00 8.03 241 ALA A N 1
ATOM 1500 C CA . ALA A 1 190 ? 70.749 68.253 -2.525 1.00 9.12 241 ALA A CA 1
ATOM 1501 C C . ALA A 1 190 ? 71.594 68.898 -1.442 1.00 9.79 241 ALA A C 1
ATOM 1502 O O . ALA A 1 190 ? 71.238 68.858 -0.263 1.00 9.69 241 ALA A O 1
ATOM 1504 N N . GLU A 1 191 ? 72.727 69.466 -1.836 1.00 8.47 242 GLU A N 1
ATOM 1505 C CA . GLU A 1 191 ? 73.742 69.879 -0.891 1.00 9.84 242 GLU A CA 1
ATOM 1506 C C . GLU A 1 191 ? 73.790 71.398 -0.780 1.00 9.68 242 GLU A C 1
ATOM 1507 O O . GLU A 1 191 ? 73.572 72.110 -1.764 1.00 9.58 242 GLU A O 1
ATOM 1513 N N . PRO A 1 192 ? 74.082 71.927 0.405 1.00 9.94 243 PRO A N 1
ATOM 1514 C CA . PRO A 1 192 ? 74.036 73.383 0.584 1.00 10.46 243 PRO A CA 1
ATOM 1515 C C . PRO A 1 192 ? 75.162 74.089 -0.163 1.00 12.02 243 PRO A C 1
ATOM 1516 O O . PRO A 1 192 ? 76.328 73.687 -0.096 1.00 12.60 243 PRO A O 1
ATOM 1520 N N . LYS A 1 193 ? 74.801 75.161 -0.867 1.00 10.74 244 LYS A N 1
ATOM 1521 C CA . LYS A 1 193 ? 75.810 76.029 -1.450 1.00 13.69 244 LYS A CA 1
ATOM 1522 C C . LYS A 1 193 ? 76.665 76.627 -0.345 1.00 13.08 244 LYS A C 1
ATOM 1523 O O . LYS A 1 193 ? 76.166 77.002 0.719 1.00 13.78 244 LYS A O 1
ATOM 1529 N N . LEU A 1 194 ? 77.967 76.706 -0.587 1.00 14.02 245 LEU A N 1
ATOM 1530 C CA . LEU A 1 194 ? 78.912 77.148 0.425 1.00 12.25 245 LEU A CA 1
ATOM 1531 C C . LEU A 1 194 ? 79.177 78.641 0.275 1.00 12.10 245 LEU A C 1
ATOM 1532 O O . LEU A 1 194 ? 79.501 79.108 -0.819 1.00 15.37 245 LEU A O 1
ATOM 1537 N N . ARG A 1 195 ? 79.041 79.373 1.378 1.00 13.72 246 ARG A N 1
ATOM 1538 C CA . ARG A 1 195 ? 79.271 80.811 1.410 1.00 15.40 246 ARG A CA 1
ATOM 1539 C C . ARG A 1 195 ? 80.067 81.161 2.658 1.00 16.02 246 ARG A C 1
ATOM 1540 O O . ARG A 1 195 ? 80.179 80.367 3.597 1.00 15.14 246 ARG A O 1
ATOM 1548 N N . GLY A 1 196 ? 80.620 82.374 2.653 1.00 17.41 247 GLY A N 1
ATOM 1549 C CA . GLY A 1 196 ? 81.191 82.941 3.864 1.00 18.12 247 GLY A CA 1
ATOM 1550 C C . GLY A 1 196 ? 82.282 82.086 4.471 1.00 15.49 247 GLY A C 1
ATOM 1551 O O . GLY A 1 196 ? 83.151 81.544 3.776 1.00 16.77 247 GLY A O 1
ATOM 1552 N N . GLU A 1 197 ? 82.227 81.955 5.796 1.00 17.24 248 GLU A N 1
ATOM 1553 C CA . GLU A 1 197 ? 83.283 81.265 6.519 1.00 15.16 248 GLU A CA 1
ATOM 1554 C C . GLU A 1 197 ? 83.319 79.780 6.187 1.00 16.55 248 GLU A C 1
ATOM 1555 O O . GLU A 1 197 ? 84.397 79.177 6.185 1.00 16.54 248 GLU A O 1
ATOM 1561 N N . GLN A 1 198 ? 82.162 79.176 5.912 1.00 16.43 249 GLN A N 1
ATOM 1562 C CA . GLN A 1 198 ? 82.158 77.767 5.529 1.00 14.55 249 GLN A CA 1
ATOM 1563 C C . GLN A 1 198 ? 82.862 77.566 4.195 1.00 13.21 249 GLN A C 1
ATOM 1564 O O . GLN A 1 198 ? 83.668 76.640 4.044 1.00 13.85 249 GLN A O 1
ATOM 1570 N N . LYS A 1 199 ? 82.580 78.432 3.219 1.00 12.55 250 LYS A N 1
ATOM 1571 C CA . LYS A 1 199 ? 83.295 78.361 1.954 1.00 12.83 250 LYS A CA 1
ATOM 1572 C C . LYS A 1 199 ? 84.796 78.537 2.159 1.00 13.31 250 LYS A C 1
ATOM 1573 O O . LYS A 1 199 ? 85.599 77.808 1.568 1.00 14.24 250 LYS A O 1
ATOM 1579 N N . GLU A 1 200 ? 85.199 79.484 3.009 1.00 13.31 251 GLU A N 1
ATOM 1580 C CA . GLU A 1 200 ? 86.628 79.678 3.245 1.00 14.47 251 GLU A CA 1
ATOM 1581 C C . GLU A 1 200 ? 87.270 78.433 3.846 1.00 15.06 251 GLU A C 1
ATOM 1582 O O . GLU A 1 200 ? 88.419 78.096 3.528 1.00 14.99 251 GLU A O 1
ATOM 1588 N N . ARG A 1 201 ? 86.548 77.736 4.727 1.00 12.73 252 ARG A N 1
ATOM 1589 C CA . ARG A 1 201 ? 87.104 76.544 5.351 1.00 12.50 252 ARG A CA 1
ATOM 1590 C C . ARG A 1 201 ? 87.169 75.375 4.378 1.00 10.97 252 ARG A C 1
ATOM 1591 O O . ARG A 1 201 ? 88.093 74.558 4.457 1.00 12.92 252 ARG A O 1
ATOM 1599 N N . LEU A 1 202 ? 86.202 75.280 3.462 1.00 11.95 253 LEU A N 1
ATOM 1600 C CA . LEU A 1 202 ? 85.973 74.059 2.695 1.00 9.65 253 LEU A CA 1
ATOM 1601 C C . LEU A 1 202 ? 86.365 74.153 1.229 1.00 12.26 253 LEU A C 1
ATOM 1602 O O . LEU A 1 202 ? 86.402 73.117 0.550 1.00 12.28 253 LEU A O 1
ATOM 1607 N N . VAL A 1 203 ? 86.652 75.345 0.715 1.00 12.05 254 VAL A N 1
ATOM 1608 C CA . VAL A 1 203 ? 87.032 75.519 -0.684 1.00 12.49 254 VAL A CA 1
ATOM 1609 C C . VAL A 1 203 ? 88.341 76.296 -0.732 1.00 13.57 254 VAL A C 1
ATOM 1610 O O . VAL A 1 203 ? 88.367 77.479 -0.365 1.00 14.31 254 VAL A O 1
ATOM 1614 N N . PRO A 1 204 ? 89.431 75.699 -1.202 1.00 13.75 255 PRO A N 1
ATOM 1615 C CA . PRO A 1 204 ? 90.715 76.406 -1.176 1.00 13.72 255 PRO A CA 1
ATOM 1616 C C . PRO A 1 204 ? 90.771 77.509 -2.217 1.00 16.58 255 PRO A C 1
ATOM 1617 O O . PRO A 1 204 ? 90.120 77.455 -3.264 1.00 17.82 255 PRO A O 1
ATOM 1621 N N . THR A 1 205 ? 91.532 78.546 -1.887 1.00 16.74 256 THR A N 1
ATOM 1622 C CA . THR A 1 205 ? 91.929 79.571 -2.840 1.00 19.74 256 THR A CA 1
ATOM 1623 C C . THR A 1 205 ? 93.448 79.638 -2.855 1.00 17.47 256 THR A C 1
ATOM 1624 O O . THR A 1 205 ? 94.129 78.978 -2.068 1.00 19.39 256 THR A O 1
ATOM 1628 N N . GLU A 1 206 ? 93.976 80.464 -3.761 1.00 24.43 257 GLU A N 1
ATOM 1629 C CA . GLU A 1 206 ? 95.418 80.664 -3.830 1.00 25.13 257 GLU A CA 1
ATOM 1630 C C . GLU A 1 206 ? 95.987 81.230 -2.536 1.00 25.84 257 GLU A C 1
ATOM 1631 O O . GLU A 1 206 ? 97.200 81.146 -2.317 1.00 26.08 257 GLU A O 1
ATOM 1637 N N . GLU A 1 207 ? 95.146 81.811 -1.680 1.00 24.31 258 GLU A N 1
ATOM 1638 C CA . GLU A 1 207 ? 95.594 82.265 -0.371 1.00 23.35 258 GLU A CA 1
ATOM 1639 C C . GLU A 1 207 ? 95.708 81.137 0.643 1.00 20.63 258 GLU A C 1
ATOM 1640 O O . GLU A 1 207 ? 96.315 81.334 1.700 1.00 22.40 258 GLU A O 1
ATOM 1646 N N . SER A 1 208 ? 95.150 79.960 0.348 1.00 19.43 259 SER A N 1
ATOM 1647 C CA . SER A 1 208 ? 95.216 78.836 1.274 1.00 19.64 259 SER A CA 1
ATOM 1648 C C . SER A 1 208 ? 96.578 78.157 1.285 1.00 19.31 259 SER A C 1
ATOM 1649 O O . SER A 1 208 ? 96.910 77.471 2.260 1.00 20.40 259 SER A O 1
ATOM 1652 N N . GLY A 1 209 ? 97.355 78.324 0.232 1.00 18.62 260 GLY A N 1
ATOM 1653 C CA . GLY A 1 209 ? 98.623 77.637 0.089 1.00 17.21 260 GLY A CA 1
ATOM 1654 C C . GLY A 1 209 ? 98.921 77.450 -1.384 1.00 16.26 260 GLY A C 1
ATOM 1655 O O . GLY A 1 209 ? 98.155 77.849 -2.252 1.00 18.26 260 GLY A O 1
ATOM 1656 N N . SER A 1 210 ? 100.064 76.828 -1.652 1.00 17.41 261 SER A N 1
ATOM 1657 C CA . SER A 1 210 ? 100.394 76.499 -3.030 1.00 16.25 261 SER A CA 1
ATOM 1658 C C . SER A 1 210 ? 99.468 75.390 -3.519 1.00 15.71 261 SER A C 1
ATOM 1659 O O . SER A 1 210 ? 99.118 74.479 -2.763 1.00 16.02 261 SER A O 1
ATOM 1662 N N . ILE A 1 211 ? 99.070 75.471 -4.788 1.00 14.94 262 ILE A N 1
ATOM 1663 C CA . ILE A 1 211 ? 98.071 74.568 -5.355 1.00 14.02 262 ILE A CA 1
ATOM 1664 C C . ILE A 1 211 ? 98.610 73.907 -6.618 1.00 15.75 262 ILE A C 1
ATOM 1665 O O . ILE A 1 211 ? 99.113 74.586 -7.522 1.00 18.01 262 ILE A O 1
ATOM 1670 N N . HIS A 1 212 ? 98.477 72.586 -6.689 1.00 14.29 263 HIS A N 1
ATOM 1671 C CA . HIS A 1 212 ? 98.663 71.827 -7.915 1.00 13.94 263 HIS A CA 1
ATOM 1672 C C . HIS A 1 212 ? 97.289 71.500 -8.493 1.00 15.41 263 HIS A C 1
ATOM 1673 O O . HIS A 1 212 ? 96.429 70.961 -7.786 1.00 15.67 263 HIS A O 1
ATOM 1680 N N . TYR A 1 213 ? 97.085 71.826 -9.771 1.00 15.80 264 TYR A N 1
ATOM 1681 C CA . TYR A 1 213 ? 95.835 71.537 -10.474 1.00 14.79 264 TYR A CA 1
ATOM 1682 C C . TYR A 1 213 ? 96.093 70.436 -11.489 1.00 16.62 264 TYR A C 1
ATOM 1683 O O . TYR A 1 213 ? 96.652 70.707 -12.563 1.00 17.63 264 TYR A O 1
ATOM 1692 N N . PRO A 1 214 ? 95.699 69.195 -11.228 1.00 14.61 265 PRO A N 1
ATOM 1693 C CA . PRO A 1 214 ? 95.897 68.146 -12.236 1.00 15.42 265 PRO A CA 1
ATOM 1694 C C . PRO A 1 214 ? 95.115 68.446 -13.506 1.00 15.11 265 PRO A C 1
ATOM 1695 O O . PRO A 1 214 ? 94.019 69.009 -13.469 1.00 15.28 265 PRO A O 1
ATOM 1699 N N . ALA A 1 215 ? 95.698 68.079 -14.644 1.00 16.08 266 ALA A N 1
ATOM 1700 C CA . ALA A 1 215 ? 94.971 68.132 -15.900 1.00 15.86 266 ALA A CA 1
ATOM 1701 C C . ALA A 1 215 ? 94.077 66.908 -16.020 1.00 15.37 266 ALA A C 1
ATOM 1702 O O . ALA A 1 215 ? 94.359 65.854 -15.449 1.00 16.58 266 ALA A O 1
ATOM 1704 N N . GLU A 1 216 ? 92.990 67.058 -16.770 1.00 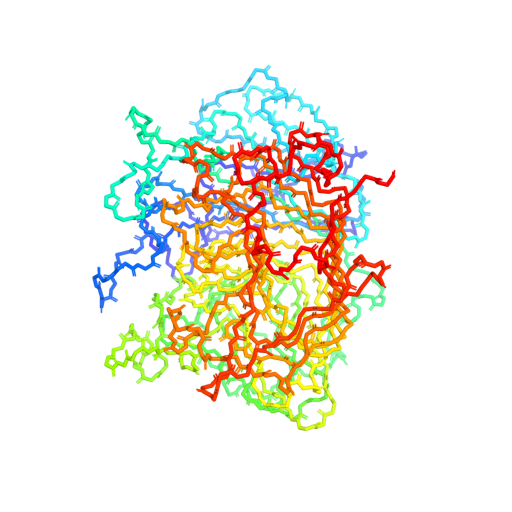16.69 267 GLU A N 1
ATOM 1705 C CA . GLU A 1 216 ? 92.124 65.920 -17.031 1.00 15.53 267 GLU A CA 1
ATOM 1706 C C . GLU A 1 216 ? 92.910 64.800 -17.700 1.00 19.79 267 GLU A C 1
ATOM 1707 O O . GLU A 1 216 ? 93.870 65.038 -18.441 1.00 19.27 267 GLU A O 1
ATOM 1713 N N . GLY A 1 217 ? 92.497 63.567 -17.428 1.00 18.10 268 GLY A N 1
ATOM 1714 C CA . GLY A 1 217 ? 93.164 62.405 -17.977 1.00 19.67 268 GLY A CA 1
ATOM 1715 C C . GLY A 1 217 ? 93.898 61.601 -16.927 1.00 18.81 268 GLY A C 1
ATOM 1716 O O . GLY A 1 217 ? 93.514 61.591 -15.754 1.00 18.48 268 GLY A O 1
ATOM 1717 N N . GLU A 1 218 ? 94.964 60.918 -17.338 1.00 20.34 269 GLU A N 1
ATOM 1718 C CA . GLU A 1 218 ? 95.739 60.101 -16.416 1.00 22.83 269 GLU A CA 1
ATOM 1719 C C . GLU A 1 218 ? 96.386 60.970 -15.345 1.00 22.36 269 GLU A C 1
ATOM 1720 O O . GLU A 1 218 ? 97.008 61.995 -15.647 1.00 22.42 269 GLU A O 1
ATOM 1726 N N . VAL A 1 219 ? 96.232 60.559 -14.088 1.00 19.37 270 VAL A N 1
ATOM 1727 C CA . VAL A 1 219 ? 96.846 61.237 -12.947 1.00 17.67 270 VAL A CA 1
ATOM 1728 C C . VAL A 1 219 ? 97.581 60.166 -12.146 1.00 23.39 270 VAL A C 1
ATOM 1729 O O . VAL A 1 219 ? 97.024 59.545 -11.236 1.00 24.15 270 VAL A O 1
ATOM 1733 N N . THR A 1 220 ? 98.843 59.926 -12.495 1.00 18.14 271 THR A N 1
ATOM 1734 C CA . THR A 1 220 ? 99.660 58.942 -11.805 1.00 19.28 271 THR A CA 1
ATOM 1735 C C . THR A 1 220 ? 100.924 59.567 -11.236 1.00 19.84 271 THR A C 1
ATOM 1736 O O . THR A 1 220 ? 101.843 58.839 -10.840 1.00 19.53 271 THR A O 1
ATOM 1740 N N . ASN A 1 221 ? 100.982 60.896 -11.174 1.00 17.80 272 ASN A N 1
ATOM 1741 C CA . ASN A 1 221 ? 102.171 61.629 -10.760 1.00 20.14 272 ASN A CA 1
ATOM 1742 C C . ASN A 1 221 ? 101.990 62.337 -9.423 1.00 21.13 272 ASN A C 1
ATOM 1743 O O . ASN A 1 221 ? 102.827 63.171 -9.052 1.00 20.98 272 ASN A O 1
ATOM 1748 N N . LEU A 1 222 ? 100.929 62.021 -8.681 1.00 17.24 273 LEU A N 1
ATOM 1749 C CA . LEU A 1 222 ? 100.614 62.791 -7.486 1.00 17.42 273 LEU A CA 1
ATOM 1750 C C . LEU A 1 222 ? 101.570 62.526 -6.330 1.00 16.90 273 LEU A C 1
ATOM 1751 O O . LEU A 1 222 ? 101.624 63.333 -5.397 1.00 15.83 273 LEU A O 1
ATOM 1756 N N . ASN A 1 223 ? 102.312 61.413 -6.352 1.00 15.32 274 ASN A N 1
ATOM 1757 C CA . ASN A 1 223 ? 103.227 61.130 -5.252 1.00 16.10 274 ASN A CA 1
ATOM 1758 C C . ASN A 1 223 ? 104.360 62.144 -5.169 1.00 16.41 274 ASN A C 1
ATOM 1759 O O . ASN A 1 223 ? 104.940 62.315 -4.092 1.00 17.67 274 ASN A O 1
ATOM 1764 N N . ALA A 1 224 ? 104.683 62.818 -6.273 1.00 14.80 275 ALA A N 1
ATOM 1765 C CA . ALA A 1 224 ? 105.818 63.729 -6.324 1.00 17.01 275 ALA A CA 1
ATOM 1766 C C . ALA A 1 224 ? 105.410 65.193 -6.439 1.00 18.96 275 ALA A C 1
ATOM 1767 O O . ALA A 1 224 ? 106.247 66.031 -6.793 1.00 18.36 275 ALA A O 1
ATOM 1769 N N . VAL A 1 225 ? 104.146 65.527 -6.164 1.00 16.70 276 VAL A N 1
ATOM 1770 C CA . VAL A 1 225 ? 103.760 66.934 -6.140 1.00 16.99 276 VAL A CA 1
ATOM 1771 C C . VAL A 1 225 ? 104.431 67.629 -4.961 1.00 17.59 276 VAL A C 1
ATOM 1772 O O . VAL A 1 225 ? 104.596 67.050 -3.877 1.00 16.74 276 VAL A O 1
ATOM 1776 N N . THR A 1 226 ? 104.832 68.880 -5.170 1.00 16.90 277 THR A N 1
ATOM 1777 C CA . THR A 1 226 ? 105.484 69.659 -4.127 1.00 16.25 277 THR A CA 1
ATOM 1778 C C . THR A 1 226 ? 104.587 70.718 -3.508 1.00 18.33 277 THR A C 1
ATOM 1779 O O . THR A 1 226 ? 104.992 71.350 -2.527 1.00 20.00 277 THR A O 1
ATOM 1783 N N . GLU A 1 227 ? 103.386 70.921 -4.039 1.00 16.43 278 GLU A N 1
ATOM 1784 C CA . GLU A 1 227 ? 102.487 71.935 -3.516 1.00 15.38 278 GLU A CA 1
ATOM 1785 C C . GLU A 1 227 ? 101.752 71.417 -2.277 1.00 15.66 278 GLU A C 1
ATOM 1786 O O . GLU A 1 227 ? 101.824 70.240 -1.918 1.00 17.96 278 GLU A O 1
ATOM 1792 N N . GLU A 1 228 ? 101.031 72.327 -1.618 1.00 14.59 279 GLU A N 1
ATOM 1793 C CA . GLU A 1 228 ? 100.323 72.003 -0.387 1.00 15.70 279 GLU A CA 1
ATOM 1794 C C . GLU A 1 228 ? 98.913 71.486 -0.628 1.00 12.57 279 GLU A C 1
ATOM 1795 O O . GLU A 1 228 ? 98.358 70.809 0.245 1.00 14.38 279 GLU A O 1
ATOM 1801 N N . ILE A 1 229 ? 98.323 71.809 -1.773 1.00 12.82 280 ILE A N 1
ATOM 1802 C CA . ILE A 1 229 ? 96.919 71.535 -2.055 1.00 13.02 280 ILE A CA 1
ATOM 1803 C C . ILE A 1 229 ? 96.828 70.932 -3.447 1.00 12.88 280 ILE A C 1
ATOM 1804 O O . ILE A 1 229 ? 97.440 71.443 -4.391 1.00 13.38 280 ILE A O 1
ATOM 1809 N N . ILE A 1 230 ? 96.056 69.856 -3.583 1.00 12.36 281 ILE A N 1
ATOM 1810 C CA . ILE A 1 230 ? 95.742 69.279 -4.883 1.00 12.65 281 ILE A CA 1
ATOM 1811 C C . ILE A 1 230 ? 94.279 69.586 -5.156 1.00 12.66 281 ILE A C 1
ATOM 1812 O O . ILE A 1 230 ? 93.399 69.168 -4.391 1.00 12.46 281 ILE A O 1
ATOM 1817 N N . TYR A 1 231 ? 94.024 70.333 -6.229 1.00 12.15 282 TYR A N 1
ATOM 1818 C CA . TYR A 1 231 ? 92.710 70.894 -6.533 1.00 12.13 282 TYR A CA 1
ATOM 1819 C C . TYR A 1 231 ? 92.260 70.305 -7.860 1.00 13.03 282 TYR A C 1
ATOM 1820 O O . TYR A 1 231 ? 92.852 70.599 -8.903 1.00 13.29 282 TYR A O 1
ATOM 1829 N N . PHE A 1 232 ? 91.214 69.478 -7.827 1.00 11.78 283 PHE A N 1
ATOM 1830 C CA . PHE A 1 232 ? 90.661 68.877 -9.038 1.00 13.09 283 PHE A CA 1
ATOM 1831 C C . PHE A 1 232 ? 89.520 69.756 -9.533 1.00 13.89 283 PHE A C 1
ATOM 1832 O O . PHE A 1 232 ? 88.450 69.809 -8.916 1.00 13.34 283 PHE A O 1
ATOM 1840 N N . LYS A 1 233 ? 89.751 70.455 -10.638 1.00 13.32 284 LYS A N 1
ATOM 1841 C CA . LYS A 1 233 ? 88.706 71.231 -11.276 1.00 12.05 284 LYS A CA 1
ATOM 1842 C C . LYS A 1 233 ? 87.669 70.282 -11.868 1.00 13.07 284 LYS A C 1
ATOM 1843 O O . LYS A 1 233 ? 87.920 69.080 -11.999 1.00 13.23 284 LYS A O 1
ATOM 1849 N N . PRO A 1 234 ? 86.492 70.790 -12.228 1.00 12.56 285 PRO A N 1
ATOM 1850 C CA . PRO A 1 234 ? 85.510 69.927 -12.896 1.00 12.16 285 PRO A CA 1
ATOM 1851 C C . PRO A 1 234 ? 86.139 69.256 -14.109 1.00 13.65 285 PRO A C 1
ATOM 1852 O O . PRO A 1 234 ? 86.905 69.873 -14.858 1.00 15.00 285 PRO A O 1
ATOM 1856 N N . GLY A 1 235 ? 85.825 67.983 -14.289 1.00 12.76 286 GLY A N 1
ATOM 1857 C CA . GLY A 1 235 ? 86.454 67.170 -15.308 1.00 12.93 286 GLY A CA 1
ATOM 1858 C C . GLY A 1 235 ? 86.586 65.743 -14.818 1.00 12.90 286 GLY A C 1
ATOM 1859 O O . GLY A 1 235 ? 86.102 65.388 -13.746 1.00 14.17 286 GLY A O 1
ATOM 1860 N N . THR A 1 236 ? 87.253 64.920 -15.624 1.00 13.63 287 THR A N 1
ATOM 1861 C CA . THR A 1 236 ? 87.436 63.508 -15.314 1.00 13.01 287 THR A CA 1
ATOM 1862 C C . THR A 1 236 ? 88.918 63.173 -15.237 1.00 14.69 287 THR A C 1
ATOM 1863 O O . THR A 1 236 ? 89.705 63.608 -16.086 1.00 15.65 287 THR A O 1
ATOM 1867 N N . TYR A 1 237 ? 89.282 62.384 -14.226 1.00 13.64 288 TYR A N 1
ATOM 1868 C CA . TYR A 1 237 ? 90.666 62.037 -13.931 1.00 14.09 288 TYR A CA 1
ATOM 1869 C C . TYR A 1 237 ? 90.749 60.549 -13.614 1.00 17.32 288 TYR A C 1
ATOM 1870 O O . TYR A 1 237 ? 89.829 59.979 -13.024 1.00 15.83 288 TYR A O 1
ATOM 1879 N N . SER A 1 238 ? 91.860 59.916 -14.003 1.00 16.48 289 SER A N 1
ATOM 1880 C CA . SER A 1 238 ? 92.005 58.466 -13.911 1.00 17.75 289 SER A CA 1
ATOM 1881 C C . SER A 1 238 ? 93.359 58.110 -13.310 1.00 16.61 289 SER A C 1
ATOM 1882 O O . SER A 1 238 ? 94.400 58.464 -13.873 1.00 20.11 289 SER A O 1
ATOM 1885 N N . MET A 1 239 ? 93.347 57.392 -12.184 1.00 15.13 290 MET A N 1
ATOM 1886 C CA . MET A 1 239 ? 94.580 56.869 -11.599 1.00 16.33 290 MET A CA 1
ATOM 1887 C C . MET A 1 239 ? 94.957 55.499 -12.144 1.00 19.82 290 MET A C 1
ATOM 1888 O O . MET A 1 239 ? 96.119 55.095 -12.020 1.00 18.42 290 MET A O 1
ATOM 1893 N N . GLY A 1 240 ? 94.011 54.786 -12.745 1.00 16.23 291 GLY A N 1
ATOM 1894 C CA . GLY A 1 240 ? 94.242 53.447 -13.245 1.00 18.34 291 GLY A CA 1
ATOM 1895 C C . GLY A 1 240 ? 94.011 52.379 -12.190 1.00 18.12 291 GLY A C 1
ATOM 1896 O O . GLY A 1 240 ? 93.876 52.645 -10.994 1.00 19.17 291 GLY A O 1
ATOM 1897 N N . SER A 1 241 ? 93.973 51.127 -12.652 1.00 17.22 292 SER A N 1
ATOM 1898 C CA . SER A 1 241 ? 93.773 50.007 -11.740 1.00 16.21 292 SER A CA 1
ATOM 1899 C C . SER A 1 241 ? 95.004 49.682 -10.906 1.00 15.40 292 SER A C 1
ATOM 1900 O O . SER A 1 241 ? 94.887 48.932 -9.929 1.00 17.28 292 SER A O 1
ATOM 1903 N N . ASP A 1 242 ? 96.169 50.225 -11.260 1.00 18.64 293 ASP A N 1
ATOM 1904 C CA . ASP A 1 242 ? 97.435 49.796 -10.676 1.00 19.98 293 ASP A CA 1
ATOM 1905 C C . ASP A 1 242 ? 98.192 50.939 -10.009 1.00 22.80 293 ASP A C 1
ATOM 1906 O O . ASP A 1 242 ? 99.421 50.899 -9.905 1.00 22.05 293 ASP A O 1
ATOM 1911 N N . TYR A 1 243 ? 97.471 51.957 -9.543 1.00 19.09 294 TYR A N 1
ATOM 1912 C CA . TYR A 1 243 ? 98.086 53.060 -8.819 1.00 19.77 294 TYR A CA 1
ATOM 1913 C C . TYR A 1 243 ? 97.025 53.715 -7.955 1.00 17.41 294 TYR A C 1
ATOM 1914 O O . TYR A 1 243 ? 95.867 53.833 -8.368 1.00 18.69 294 TYR A O 1
ATOM 1923 N N . HIS A 1 244 ? 97.421 54.112 -6.753 1.00 17.00 295 HIS A N 1
ATOM 1924 C CA . HIS A 1 244 ? 96.668 55.070 -5.960 1.00 16.06 295 HIS A CA 1
ATOM 1925 C C . HIS A 1 244 ? 97.646 56.097 -5.417 1.00 18.52 295 HIS A C 1
ATOM 1926 O O . HIS A 1 244 ? 98.846 55.835 -5.306 1.00 18.76 295 HIS A O 1
ATOM 1933 N N . ALA A 1 245 ? 97.126 57.283 -5.113 1.00 16.13 296 ALA A N 1
ATOM 1934 C CA . ALA A 1 245 ? 97.964 58.426 -4.759 1.00 16.15 296 ALA A CA 1
ATOM 1935 C C . ALA A 1 245 ? 98.431 58.289 -3.315 1.00 17.01 296 ALA A C 1
ATOM 1936 O O . ALA A 1 245 ? 97.627 58.354 -2.379 1.00 16.93 296 ALA A O 1
ATOM 1938 N N . VAL A 1 246 ? 99.734 58.097 -3.135 1.00 17.62 297 VAL A N 1
ATOM 1939 C CA . VAL A 1 246 ? 100.359 58.063 -1.819 1.00 17.94 297 VAL A CA 1
ATOM 1940 C C . VAL A 1 246 ? 101.066 59.402 -1.662 1.00 15.83 297 VAL A C 1
ATOM 1941 O O . VAL A 1 246 ? 102.100 59.649 -2.291 1.00 17.56 297 VAL A O 1
ATOM 1945 N N . LEU A 1 247 ? 100.483 60.280 -0.848 1.00 15.99 298 LEU A N 1
ATOM 1946 C CA . LEU A 1 247 ? 100.750 61.711 -0.899 1.00 15.20 298 LEU A CA 1
ATOM 1947 C C . LEU A 1 247 ? 101.967 62.089 -0.055 1.00 13.30 298 LEU A C 1
ATOM 1948 O O . LEU A 1 247 ? 102.172 61.534 1.032 1.00 15.54 298 LEU A O 1
ATOM 1953 N N . PRO A 1 248 ? 102.734 63.045 -0.571 1.00 14.28 299 PRO A N 1
ATOM 1954 C CA . PRO A 1 248 ? 103.954 63.494 0.118 1.00 14.50 299 PRO A CA 1
ATOM 1955 C C . PRO A 1 248 ? 103.623 64.394 1.296 1.00 16.44 299 PRO A C 1
ATOM 1956 O O . PRO A 1 248 ? 102.483 64.865 1.442 1.00 14.96 299 PRO A O 1
ATOM 1960 N N . PRO A 1 249 ? 104.602 64.669 2.166 1.00 14.31 300 PRO A N 1
ATOM 1961 C CA . PRO A 1 249 ? 104.284 65.318 3.448 1.00 14.45 300 PRO A CA 1
ATOM 1962 C C . PRO A 1 249 ? 103.794 66.747 3.315 1.00 13.93 300 PRO A C 1
ATOM 1963 O O . PRO A 1 249 ? 103.151 67.253 4.241 1.00 15.37 300 PRO A O 1
ATOM 1967 N N . ASN A 1 250 ? 104.064 67.405 2.190 1.00 14.47 301 ASN A N 1
ATOM 1968 C CA . ASN A 1 250 ? 103.634 68.779 1.978 1.00 15.16 301 ASN A CA 1
ATOM 1969 C C . ASN A 1 250 ? 102.129 68.908 1.745 1.00 14.77 301 ASN A C 1
ATOM 1970 O O . ASN A 1 250 ? 101.577 69.991 1.961 1.00 14.84 301 ASN A O 1
ATOM 1975 N N . VAL A 1 251 ? 101.455 67.841 1.321 1.00 13.52 302 VAL A N 1
ATOM 1976 C CA . VAL A 1 251 ? 100.052 67.937 0.923 1.00 13.73 302 VAL A CA 1
ATOM 1977 C C . VAL A 1 251 ? 99.160 67.891 2.159 1.00 14.54 302 VAL A C 1
ATOM 1978 O O . VAL A 1 251 ? 99.169 66.915 2.915 1.00 16.73 302 VAL A O 1
ATOM 1982 N N . LYS A 1 252 ? 98.377 68.948 2.361 1.00 13.45 303 LYS A N 1
ATOM 1983 C CA . LYS A 1 252 ? 97.475 69.033 3.499 1.00 13.12 303 LYS A CA 1
ATOM 1984 C C . LYS A 1 252 ? 96.010 69.040 3.092 1.00 14.22 303 LYS A C 1
ATOM 1985 O O . LYS A 1 252 ? 95.142 68.962 3.967 1.00 14.67 303 LYS A O 1
ATOM 1991 N N . TRP A 1 253 ? 95.713 69.128 1.799 1.00 12.05 304 TRP A N 1
ATOM 1992 C CA . TRP A 1 253 ? 94.340 69.333 1.353 1.00 12.76 304 TRP A CA 1
ATOM 1993 C C . TRP A 1 253 ? 94.179 68.734 -0.034 1.00 12.82 304 TRP A C 1
ATOM 1994 O O . TRP A 1 253 ? 94.956 69.051 -0.939 1.00 12.24 304 TRP A O 1
ATOM 2005 N N . VAL A 1 254 ? 93.172 67.873 -0.200 1.00 11.59 305 VAL A N 1
ATOM 2006 C CA . VAL A 1 254 ? 92.718 67.418 -1.510 1.00 11.44 305 VAL A CA 1
ATOM 2007 C C . VAL A 1 254 ? 91.303 67.945 -1.702 1.00 10.52 305 VAL A C 1
ATOM 2008 O O . VAL A 1 254 ? 90.439 67.741 -0.838 1.00 10.71 305 VAL A O 1
ATOM 2012 N N . TYR A 1 255 ? 91.074 68.652 -2.805 1.00 10.50 306 TYR A N 1
ATOM 2013 C CA . TYR A 1 255 ? 89.790 69.278 -3.086 1.00 10.80 306 TYR A CA 1
ATOM 2014 C C . TYR A 1 255 ? 89.237 68.718 -4.387 1.00 12.21 306 TYR A C 1
ATOM 2015 O O . TYR A 1 255 ? 89.918 68.738 -5.418 1.00 11.63 306 TYR A O 1
ATOM 2024 N N . LEU A 1 256 ? 88.004 68.222 -4.338 1.00 10.91 307 LEU A N 1
ATOM 2025 C CA . LEU A 1 256 ? 87.295 67.716 -5.513 1.00 10.83 307 LEU A CA 1
ATOM 2026 C C . LEU A 1 256 ? 86.155 68.686 -5.792 1.00 9.94 307 LEU A C 1
ATOM 2027 O O . LEU A 1 256 ? 85.163 68.710 -5.060 1.00 11.70 307 LEU A O 1
ATOM 2032 N N . ALA A 1 257 ? 86.291 69.485 -6.841 1.00 10.75 308 ALA A N 1
ATOM 2033 C CA . ALA A 1 257 ? 85.274 70.471 -7.146 1.00 11.52 308 ALA A CA 1
ATOM 2034 C C . ALA A 1 257 ? 83.964 69.777 -7.497 1.00 11.28 308 ALA A C 1
ATOM 2035 O O . ALA A 1 257 ? 83.956 68.624 -7.943 1.00 11.36 308 ALA A O 1
ATOM 2037 N N . PRO A 1 258 ? 82.834 70.462 -7.315 1.00 11.56 309 PRO A N 1
ATOM 2038 C CA . PRO A 1 258 ? 81.584 69.941 -7.877 1.00 12.21 309 PRO A CA 1
ATOM 2039 C C . PRO A 1 258 ? 81.766 69.779 -9.376 1.00 12.83 309 PRO A C 1
ATOM 2040 O O . PRO A 1 258 ? 82.209 70.700 -10.064 1.00 15.18 309 PRO A O 1
ATOM 2044 N N . GLY A 1 259 ? 81.463 68.590 -9.879 1.00 10.79 310 GLY A N 1
ATOM 2045 C CA . GLY A 1 259 ? 81.714 68.297 -11.273 1.00 11.16 310 GLY A CA 1
ATOM 2046 C C . GLY A 1 259 ? 83.046 67.640 -11.557 1.00 12.22 310 GLY A C 1
ATOM 2047 O O . GLY A 1 259 ? 83.305 67.279 -12.714 1.00 12.76 310 GLY A O 1
ATOM 2048 N N . ALA A 1 260 ? 83.903 67.479 -10.551 1.00 12.11 311 ALA A N 1
ATOM 2049 C CA . ALA A 1 260 ? 85.085 66.649 -10.707 1.00 10.99 311 ALA A CA 1
ATOM 2050 C C . ALA A 1 260 ? 84.720 65.194 -10.456 1.00 12.63 311 ALA A C 1
ATOM 2051 O O . ALA A 1 260 ? 83.953 64.880 -9.540 1.00 12.06 311 ALA A O 1
ATOM 2053 N N . TYR A 1 261 ? 85.271 64.306 -11.281 1.00 12.34 312 TYR A N 1
ATOM 2054 C CA . TYR A 1 261 ? 85.093 62.863 -11.145 1.00 10.69 312 TYR A CA 1
ATOM 2055 C C . TYR A 1 261 ? 86.480 62.240 -11.209 1.00 12.76 312 TYR A C 1
ATOM 2056 O O . TYR A 1 261 ? 87.116 62.237 -12.270 1.00 13.33 312 TYR A O 1
ATOM 2065 N N . VAL A 1 262 ? 86.956 61.744 -10.074 1.00 10.29 313 VAL A N 1
ATOM 2066 C CA . VAL A 1 262 ? 88.297 61.185 -9.952 1.00 10.42 313 VAL A CA 1
ATOM 2067 C C . VAL A 1 262 ? 88.167 59.685 -9.726 1.00 11.94 313 VAL A C 1
ATOM 2068 O O . VAL A 1 262 ? 87.604 59.249 -8.714 1.00 12.42 313 VAL A O 1
ATOM 2072 N N . LYS A 1 263 ? 88.694 58.892 -10.657 1.00 12.15 314 LYS A N 1
ATOM 2073 C CA . LYS A 1 263 ? 88.817 57.451 -10.459 1.00 11.28 314 LYS A CA 1
ATOM 2074 C C . LYS A 1 263 ? 90.154 57.204 -9.772 1.00 13.41 314 LYS A C 1
ATOM 2075 O O . LYS A 1 263 ? 91.212 57.452 -10.365 1.00 14.28 314 LYS A O 1
ATOM 2081 N N . GLY A 1 264 ? 90.113 56.768 -8.517 1.00 11.36 315 GLY A N 1
ATOM 2082 C CA . GLY A 1 264 ? 91.337 56.601 -7.745 1.00 12.47 315 GLY A CA 1
ATOM 2083 C C . GLY A 1 264 ? 91.054 56.548 -6.250 1.00 14.39 315 GLY A C 1
ATOM 2084 O O . GLY A 1 264 ? 89.929 56.304 -5.824 1.00 12.97 315 GLY A O 1
ATOM 2085 N N . ALA A 1 265 ? 92.120 56.758 -5.473 1.00 14.12 316 ALA A N 1
ATOM 2086 C CA . ALA A 1 265 ? 92.092 56.669 -4.017 1.00 15.26 316 ALA A CA 1
ATOM 2087 C C . ALA A 1 265 ? 93.283 57.451 -3.487 1.00 14.18 316 ALA A C 1
ATOM 2088 O O . ALA A 1 265 ? 94.244 57.707 -4.214 1.00 14.92 316 ALA A O 1
ATOM 2090 N N . PHE A 1 266 ? 93.208 57.844 -2.216 1.00 12.65 317 PHE A N 1
ATOM 2091 C CA . PHE A 1 266 ? 94.222 58.716 -1.634 1.00 13.46 317 PHE A CA 1
ATOM 2092 C C . PHE A 1 266 ? 94.697 58.152 -0.310 1.00 13.97 317 PHE A C 1
ATOM 2093 O O . PHE A 1 266 ? 93.888 57.758 0.536 1.00 14.06 317 PHE A O 1
ATOM 2101 N N . ARG A 1 267 ? 96.012 58.146 -0.121 1.00 15.01 318 ARG A N 1
ATOM 2102 C CA . ARG A 1 267 ? 96.608 57.812 1.160 1.00 15.61 318 ARG A CA 1
ATOM 2103 C C . ARG A 1 267 ? 97.513 58.960 1.573 1.00 12.83 318 ARG A C 1
ATOM 2104 O O . ARG A 1 267 ? 98.429 59.333 0.828 1.00 14.98 318 ARG A O 1
ATOM 2112 N N . PHE A 1 268 ? 97.240 59.530 2.743 1.00 14.15 319 PHE A N 1
ATOM 2113 C CA . PHE A 1 268 ? 98.155 60.491 3.351 1.00 14.64 319 PHE A CA 1
ATOM 2114 C C . PHE A 1 268 ? 99.117 59.651 4.181 1.00 14.08 319 PHE A C 1
ATOM 2115 O O . PHE A 1 268 ? 98.839 59.292 5.326 1.00 14.61 319 PHE A O 1
ATOM 2123 N N . LEU A 1 269 ? 100.258 59.319 3.572 1.00 15.23 320 LEU A N 1
ATOM 2124 C CA . LEU A 1 269 ? 101.216 58.405 4.182 1.00 17.75 320 LEU A CA 1
ATOM 2125 C C . LEU A 1 269 ? 101.865 59.009 5.416 1.00 16.74 320 LEU A C 1
ATOM 2126 O O . LEU A 1 269 ? 102.160 58.289 6.377 1.00 22.56 320 LEU A O 1
ATOM 2131 N N . HIS A 1 270 ? 102.081 60.316 5.417 1.00 17.77 321 HIS A N 1
ATOM 2132 C CA . HIS A 1 270 ? 102.818 60.996 6.467 1.00 15.13 321 HIS A CA 1
ATOM 2133 C C . HIS A 1 270 ? 101.872 61.594 7.500 1.00 19.68 321 HIS A C 1
ATOM 2134 O O . HIS A 1 270 ? 100.698 61.861 7.226 1.00 17.85 321 HIS A O 1
ATOM 2141 N N . ASP A 1 271 ? 102.397 61.779 8.715 1.00 17.71 322 ASP A N 1
ATOM 2142 C CA . ASP A 1 271 ? 101.607 62.200 9.867 1.00 17.86 322 ASP A CA 1
ATOM 2143 C C . ASP A 1 271 ? 102.017 63.569 10.396 1.00 16.99 322 ASP A C 1
ATOM 2144 O O . ASP A 1 271 ? 101.758 63.881 11.562 1.00 18.19 322 ASP A O 1
ATOM 2149 N N . ASN A 1 272 ? 102.615 64.409 9.550 1.00 15.49 323 ASN A N 1
ATOM 2150 C CA . ASN A 1 272 ? 103.253 65.638 9.997 1.00 18.22 323 ASN A CA 1
ATOM 2151 C C . ASN A 1 272 ? 102.332 66.853 10.030 1.00 18.67 323 ASN A C 1
ATOM 2152 O O . ASN A 1 272 ? 102.708 67.872 10.616 1.00 18.14 323 ASN A O 1
ATOM 2157 N N . GLN A 1 273 ? 101.152 66.795 9.414 1.00 16.80 324 GLN A N 1
ATOM 2158 C CA . GLN A 1 273 ? 100.262 67.953 9.376 1.00 15.27 324 GLN A CA 1
ATOM 2159 C C . GLN A 1 273 ? 99.392 68.009 10.624 1.00 15.35 324 GLN A C 1
ATOM 2160 O O . GLN A 1 273 ? 98.933 66.978 11.119 1.00 17.18 324 GLN A O 1
ATOM 2166 N N . SER A 1 274 ? 99.159 69.223 11.125 1.00 15.27 325 SER A N 1
ATOM 2167 C CA . SER A 1 274 ? 98.209 69.389 12.219 1.00 14.41 325 SER A CA 1
ATOM 2168 C C . SER A 1 274 ? 96.766 69.361 11.728 1.00 15.70 325 SER A C 1
ATOM 2169 O O . SER A 1 274 ? 95.867 68.992 12.495 1.00 16.16 325 SER A O 1
ATOM 2172 N N . GLN A 1 275 ? 96.530 69.740 10.471 1.00 13.77 326 GLN A N 1
ATOM 2173 C CA . GLN A 1 275 ? 95.182 69.779 9.908 1.00 14.09 326 GLN A CA 1
ATOM 2174 C C . GLN A 1 275 ? 95.204 69.208 8.499 1.00 15.03 326 GLN A C 1
ATOM 2175 O O . GLN A 1 275 ? 95.935 69.702 7.633 1.00 14.69 326 GLN A O 1
ATOM 2181 N N . TYR A 1 276 ? 94.384 68.184 8.269 1.00 12.34 327 TYR A N 1
ATOM 2182 C CA . TYR A 1 276 ? 94.175 67.599 6.955 1.00 11.92 327 TYR A CA 1
ATOM 2183 C C . TYR A 1 276 ? 92.774 67.962 6.483 1.00 11.27 327 TYR A C 1
ATOM 2184 O O . TYR A 1 276 ? 91.864 68.160 7.292 1.00 12.31 327 TYR A O 1
ATOM 2193 N N . LYS A 1 277 ? 92.607 68.062 5.167 1.00 11.54 328 LYS A N 1
ATOM 2194 C CA . LYS A 1 277 ? 91.293 68.323 4.593 1.00 11.20 328 LYS A CA 1
ATOM 2195 C C . LYS A 1 277 ? 91.122 67.502 3.331 1.00 12.05 328 LYS A C 1
ATOM 2196 O O . LYS A 1 277 ? 92.005 67.480 2.471 1.00 12.02 328 LYS A O 1
ATOM 2202 N N . VAL A 1 278 ? 89.976 66.839 3.219 1.00 10.50 329 VAL A N 1
ATOM 2203 C CA . VAL A 1 278 ? 89.515 66.269 1.961 1.00 10.74 329 VAL A CA 1
ATOM 2204 C C . VAL A 1 278 ? 88.099 66.796 1.805 1.00 10.06 329 VAL A C 1
ATOM 2205 O O . VAL A 1 278 ? 87.218 66.428 2.589 1.00 11.54 329 VAL A O 1
ATOM 2209 N N . THR A 1 279 ? 87.895 67.728 0.870 1.00 9.69 330 THR A N 1
ATOM 2210 C CA . THR A 1 279 ? 86.617 68.425 0.783 1.00 9.42 330 THR A CA 1
ATOM 2211 C C . THR A 1 279 ? 86.195 68.561 -0.666 1.00 10.02 330 THR A C 1
ATOM 2212 O O . THR A 1 279 ? 86.970 68.304 -1.592 1.00 10.42 330 THR A O 1
ATOM 2216 N N . GLY A 1 280 ? 84.946 68.961 -0.847 1.00 9.68 331 GLY A N 1
ATOM 2217 C CA . GLY A 1 280 ? 84.385 69.323 -2.133 1.00 9.65 331 GLY A CA 1
ATOM 2218 C C . GLY A 1 280 ? 83.280 68.376 -2.572 1.00 10.11 331 GLY A C 1
ATOM 2219 O O . GLY A 1 280 ? 83.266 67.190 -2.230 1.00 10.62 331 GLY A O 1
ATOM 2220 N N . TYR A 1 281 ? 82.360 68.899 -3.381 1.00 9.60 332 TYR A N 1
ATOM 2221 C CA . TYR A 1 281 ? 81.202 68.138 -3.834 1.00 10.00 332 TYR A CA 1
ATOM 2222 C C . TYR A 1 281 ? 81.468 67.316 -5.099 1.00 11.98 332 TYR A C 1
ATOM 2223 O O . TYR A 1 281 ? 80.562 67.155 -5.922 1.00 13.52 332 TYR A O 1
ATOM 2232 N N . GLY A 1 282 ? 82.683 66.798 -5.280 1.00 11.00 333 GLY A N 1
ATOM 2233 C CA . GLY A 1 282 ? 82.996 65.914 -6.383 1.00 10.83 333 GLY A CA 1
ATOM 2234 C C . GLY A 1 282 ? 82.890 64.444 -6.004 1.00 10.36 333 GLY A C 1
ATOM 2235 O O . GLY A 1 282 ? 82.430 64.074 -4.921 1.00 10.46 333 GLY A O 1
ATOM 2236 N N . VAL A 1 283 ? 83.330 63.586 -6.932 1.00 9.27 334 VAL A N 1
ATOM 2237 C CA . VAL A 1 283 ? 83.243 62.132 -6.790 1.00 9.61 334 VAL A CA 1
ATOM 2238 C C . VAL A 1 283 ? 84.642 61.532 -6.791 1.00 9.53 334 VAL A C 1
ATOM 2239 O O . VAL A 1 283 ? 85.481 61.893 -7.624 1.00 10.59 334 VAL A O 1
ATOM 2243 N N . LEU A 1 284 ? 84.879 60.606 -5.866 1.00 9.89 335 LEU A N 1
ATOM 2244 C CA . LEU A 1 284 ? 86.072 59.764 -5.838 1.00 9.36 335 LEU A CA 1
ATOM 2245 C C . LEU A 1 284 ? 85.578 58.331 -5.998 1.00 10.19 335 LEU A C 1
ATOM 2246 O O . LEU A 1 284 ? 84.885 57.813 -5.116 1.00 11.06 335 LEU A O 1
ATOM 2251 N N . SER A 1 285 ? 85.930 57.683 -7.111 1.00 10.59 336 SER A N 1
ATOM 2252 C CA . SER A 1 285 ? 85.396 56.371 -7.460 1.00 10.32 336 SER A CA 1
ATOM 2253 C C . SER A 1 285 ? 86.506 55.330 -7.496 1.00 12.09 336 SER A C 1
ATOM 2254 O O . SER A 1 285 ? 87.552 55.555 -8.112 1.00 12.07 336 SER A O 1
ATOM 2257 N N . GLY A 1 286 ? 86.268 54.185 -6.858 1.00 11.68 337 GLY A N 1
ATOM 2258 C CA . GLY A 1 286 ? 87.222 53.087 -6.876 1.00 11.78 337 GLY A CA 1
ATOM 2259 C C . GLY A 1 286 ? 86.945 52.060 -7.957 1.00 12.85 337 GLY A C 1
ATOM 2260 O O . GLY A 1 286 ? 87.442 50.928 -7.879 1.00 12.10 337 GLY A O 1
ATOM 2261 N N . GLU A 1 287 ? 86.174 52.464 -8.976 1.00 11.79 338 GLU A N 1
ATOM 2262 C CA . GLU A 1 287 ? 85.668 51.539 -9.988 1.00 11.70 338 GLU A CA 1
ATOM 2263 C C . GLU A 1 287 ? 86.772 50.796 -10.736 1.00 14.59 338 GLU A C 1
ATOM 2264 O O . GLU A 1 287 ? 86.531 49.691 -11.240 1.00 13.45 338 GLU A O 1
ATOM 2270 N N . GLN A 1 288 ? 87.966 51.380 -10.852 1.00 13.17 339 GLN A N 1
ATOM 2271 C CA . GLN A 1 288 ? 89.036 50.734 -11.610 1.00 14.34 339 GLN A CA 1
ATOM 2272 C C . GLN A 1 288 ? 89.753 49.650 -10.821 1.00 16.74 339 GLN A C 1
ATOM 2273 O O . GLN A 1 288 ? 90.478 48.850 -11.424 1.00 18.05 339 GLN A O 1
ATOM 2279 N N . TYR A 1 289 ? 89.566 49.588 -9.508 1.00 14.60 340 TYR A N 1
ATOM 2280 C CA . TYR A 1 289 ? 90.275 48.626 -8.677 1.00 14.99 340 TYR A CA 1
ATOM 2281 C C . TYR A 1 289 ? 89.492 47.324 -8.583 1.00 16.18 340 TYR A C 1
ATOM 2282 O O . TYR A 1 289 ? 88.264 47.329 -8.464 1.00 15.12 340 TYR A O 1
ATOM 2291 N N . VAL A 1 290 ? 90.221 46.208 -8.639 1.00 15.73 341 VAL A N 1
ATOM 2292 C CA . VAL A 1 290 ? 89.625 44.899 -8.410 1.00 16.37 341 VAL A CA 1
ATOM 2293 C C . VAL A 1 290 ? 89.248 44.762 -6.938 1.00 15.42 341 VAL A C 1
ATOM 2294 O O . VAL A 1 290 ? 89.828 45.414 -6.058 1.00 14.21 341 VAL A O 1
ATOM 2298 N N . TYR A 1 291 ? 88.251 43.920 -6.665 1.00 13.32 342 TYR A N 1
ATOM 2299 C CA . TYR A 1 291 ? 87.934 43.543 -5.293 1.00 13.74 342 TYR A CA 1
ATOM 2300 C C . TYR A 1 291 ? 89.199 43.098 -4.581 1.00 16.12 342 TYR A C 1
ATOM 2301 O O . TYR A 1 291 ? 89.966 42.292 -5.111 1.00 15.24 342 TYR A O 1
ATOM 2310 N N . GLU A 1 292 ? 89.408 43.621 -3.372 1.00 14.21 343 GLU A N 1
ATOM 2311 C CA . GLU A 1 292 ? 90.573 43.263 -2.559 1.00 16.52 343 GLU A CA 1
ATOM 2312 C C . GLU A 1 292 ? 91.872 43.497 -3.327 1.00 19.41 343 GLU A C 1
ATOM 2313 O O . GLU A 1 292 ? 92.811 42.696 -3.262 1.00 19.43 343 GLU A O 1
ATOM 2319 N N . ALA A 1 293 ? 91.926 44.603 -4.068 1.00 18.43 344 ALA A N 1
ATOM 2320 C CA . ALA A 1 293 ? 93.159 45.012 -4.729 1.00 18.95 344 ALA A CA 1
ATOM 2321 C C . ALA A 1 293 ? 94.253 45.208 -3.687 1.00 19.04 344 ALA A C 1
ATOM 2322 O O . ALA A 1 293 ? 94.135 46.057 -2.801 1.00 19.77 344 ALA A O 1
ATOM 2324 N N . ASP A 1 294 ? 95.309 44.396 -3.775 1.00 22.59 345 ASP A N 1
ATOM 2325 C CA . ASP A 1 294 ? 96.337 44.322 -2.742 1.00 22.60 345 ASP A CA 1
ATOM 2326 C C . ASP A 1 294 ? 97.581 45.068 -3.208 1.00 24.64 345 ASP A C 1
ATOM 2327 O O . ASP A 1 294 ? 98.132 44.763 -4.271 1.00 24.78 345 ASP A O 1
ATOM 2332 N N . THR A 1 295 ? 98.016 46.051 -2.414 1.00 24.38 346 THR A N 1
ATOM 2333 C CA . THR A 1 295 ? 99.253 46.756 -2.729 1.00 26.04 346 THR A CA 1
ATOM 2334 C C . THR A 1 295 ? 100.475 45.853 -2.597 1.00 28.73 346 THR A C 1
ATOM 2335 O O . THR A 1 295 ? 101.489 46.109 -3.254 1.00 29.93 346 THR A O 1
ATOM 2339 N N . ASN A 1 296 ? 100.391 44.796 -1.785 1.00 27.64 347 ASN A N 1
ATOM 2340 C CA . ASN A 1 296 ? 101.453 43.796 -1.707 1.00 27.95 347 ASN A CA 1
ATOM 2341 C C . ASN A 1 296 ? 101.519 42.907 -2.944 1.00 31.80 347 ASN A C 1
ATOM 2342 O O . ASN A 1 296 ? 102.464 42.119 -3.067 1.00 32.86 347 ASN A O 1
ATOM 2347 N N . ASN A 1 297 ? 100.548 42.999 -3.850 1.00 28.77 348 ASN A N 1
ATOM 2348 C CA . ASN A 1 297 ? 100.434 42.105 -4.998 1.00 27.60 348 ASN A CA 1
ATOM 2349 C C . ASN A 1 297 ? 100.256 42.890 -6.291 1.00 27.39 348 ASN A C 1
ATOM 2350 O O . ASN A 1 297 ? 99.514 42.481 -7.188 1.00 29.06 348 ASN A O 1
ATOM 2355 N N . ASN A 1 298 ? 100.928 44.037 -6.403 1.00 28.53 349 ASN A N 1
ATOM 2356 C CA . ASN A 1 298 ? 100.886 44.866 -7.612 1.00 27.96 349 ASN A CA 1
ATOM 2357 C C . ASN A 1 298 ? 99.474 45.348 -7.946 1.00 26.31 349 ASN A C 1
ATOM 2358 O O . ASN A 1 298 ? 99.143 45.536 -9.119 1.00 25.92 349 ASN A O 1
ATOM 2363 N N . TYR A 1 299 ? 98.632 45.547 -6.931 1.00 25.38 350 TYR A N 1
ATOM 2364 C CA . TYR A 1 299 ? 97.233 45.952 -7.079 1.00 23.59 350 TYR A CA 1
ATOM 2365 C C . TYR A 1 299 ? 96.349 44.847 -7.647 1.00 27.67 350 TYR A C 1
ATOM 2366 O O . TYR A 1 299 ? 95.146 45.070 -7.846 1.00 22.67 350 TYR A O 1
ATOM 2375 N N . ASN A 1 300 ? 96.899 43.672 -7.935 1.00 24.78 351 ASN A N 1
ATOM 2376 C CA . ASN A 1 300 ? 96.057 42.555 -8.321 1.00 24.98 351 ASN A CA 1
ATOM 2377 C C . ASN A 1 300 ? 95.322 42.020 -7.096 1.00 21.39 351 ASN A C 1
ATOM 2378 O O . ASN A 1 300 ? 95.619 42.376 -5.951 1.00 22.62 351 ASN A O 1
ATOM 2383 N N . HIS A 1 301 ? 94.345 41.151 -7.347 1.00 20.15 352 HIS A N 1
ATOM 2384 C CA . HIS A 1 301 ? 93.553 40.594 -6.262 1.00 19.44 352 HIS A CA 1
ATOM 2385 C C . HIS A 1 301 ? 94.434 39.849 -5.258 1.00 25.35 352 HIS A C 1
ATOM 2386 O O . HIS A 1 301 ? 95.452 39.247 -5.612 1.00 25.64 352 HIS A O 1
ATOM 2393 N N . LEU A 1 302 ? 94.008 39.893 -3.996 1.00 23.90 353 LEU A N 1
ATOM 2394 C CA . LEU A 1 302 ? 94.718 39.285 -2.875 1.00 25.95 353 LEU A CA 1
ATOM 2395 C C . LEU A 1 302 ? 95.109 37.837 -3.155 1.00 27.25 353 LEU A C 1
ATOM 2396 O O . LEU A 1 302 ? 94.285 37.028 -3.588 1.00 27.87 353 LEU A O 1
ATOM 2401 N N . SER A 1 303 ? 96.367 37.503 -2.858 1.00 34.67 354 SER A N 1
ATOM 2402 C CA . SER A 1 303 ? 96.903 36.174 -3.126 1.00 37.66 354 SER A CA 1
ATOM 2403 C C . SER A 1 303 ? 97.772 35.719 -1.963 1.00 36.38 354 SER A C 1
ATOM 2404 O O . SER A 1 303 ? 98.621 36.477 -1.488 1.00 44.64 354 SER A O 1
ATOM 2407 N N . GLY A 1 304 ? 97.551 34.490 -1.508 1.00 39.66 355 GLY A N 1
ATOM 2408 C CA . GLY A 1 304 ? 98.466 33.836 -0.586 1.00 42.62 355 GLY A CA 1
ATOM 2409 C C . GLY A 1 304 ? 98.481 34.348 0.838 1.00 41.88 355 GLY A C 1
ATOM 2410 O O . GLY A 1 304 ? 99.556 34.442 1.442 1.00 45.73 355 GLY A O 1
ATOM 2411 N N . ALA A 1 305 ? 97.317 34.667 1.397 1.00 44.28 356 ALA A N 1
ATOM 2412 C CA . ALA A 1 305 ? 97.214 35.063 2.797 1.00 43.50 356 ALA A CA 1
ATOM 2413 C C . ALA A 1 305 ? 95.746 35.024 3.199 1.00 41.72 356 ALA A C 1
ATOM 2414 O O . ALA A 1 305 ? 94.850 34.985 2.352 1.00 39.49 356 ALA A O 1
ATOM 2416 N N . SER A 1 306 ? 95.509 35.084 4.511 1.00 44.25 357 SER A N 1
ATOM 2417 C CA . SER A 1 306 ? 94.151 35.011 5.043 1.00 42.73 357 SER A CA 1
ATOM 2418 C C . SER A 1 306 ? 93.362 36.295 4.801 1.00 40.68 357 SER A C 1
ATOM 2419 O O . SER A 1 306 ? 92.169 36.238 4.483 1.00 39.05 357 SER A O 1
ATOM 2422 N N . ASN A 1 307 ? 94.002 37.453 4.958 1.00 39.91 358 ASN A N 1
ATOM 2423 C CA . ASN A 1 307 ? 93.328 38.734 4.805 1.00 35.04 358 ASN A CA 1
ATOM 2424 C C . ASN A 1 307 ? 94.326 39.755 4.279 1.00 35.38 358 ASN A C 1
ATOM 2425 O O . ASN A 1 307 ? 95.531 39.503 4.214 1.00 33.52 358 ASN A O 1
ATOM 2430 N N . CYS A 1 308 ? 93.805 40.918 3.896 1.00 29.43 359 CYS A N 1
ATOM 2431 C CA . CYS A 1 308 ? 94.614 42.071 3.516 1.00 26.85 359 CYS A CA 1
ATOM 2432 C C . CYS A 1 308 ? 94.154 43.305 4.275 1.00 25.58 359 CYS A C 1
ATOM 2433 O O . CYS A 1 308 ? 94.087 44.413 3.726 1.00 24.66 359 CYS A O 1
ATOM 2436 N N . HIS A 1 309 ? 93.842 43.115 5.562 1.00 26.13 360 HIS A N 1
ATOM 2437 C CA . HIS A 1 309 ? 93.227 44.162 6.374 1.00 26.78 360 HIS A CA 1
ATOM 2438 C C . HIS A 1 309 ? 93.998 45.472 6.314 1.00 27.64 360 HIS A C 1
ATOM 2439 O O . HIS A 1 309 ? 93.390 46.549 6.344 1.00 26.94 360 HIS A O 1
ATOM 2446 N N . SER A 1 310 ? 95.324 45.410 6.202 1.00 28.36 361 SER A N 1
ATOM 2447 C CA . SER A 1 310 ? 96.152 46.610 6.226 1.00 27.04 361 SER A CA 1
ATOM 2448 C C . SER A 1 310 ? 96.866 46.906 4.911 1.00 30.35 361 SER A C 1
ATOM 2449 O O . SER A 1 310 ? 97.554 47.929 4.823 1.00 33.64 361 SER A O 1
ATOM 2452 N N . SER A 1 311 ? 96.727 46.054 3.889 1.00 28.90 362 SER A N 1
ATOM 2453 C CA . SER A 1 311 ? 97.428 46.242 2.621 1.00 24.89 362 SER A CA 1
ATOM 2454 C C . SER A 1 311 ? 96.517 46.402 1.409 1.00 25.53 362 SER A C 1
ATOM 2455 O O . SER A 1 311 ? 96.999 46.796 0.339 1.00 21.87 362 SER A O 1
ATOM 2458 N N . CYS A 1 312 ? 95.234 46.102 1.523 1.00 22.76 363 CYS A N 1
ATOM 2459 C CA . CYS A 1 312 ? 94.352 46.330 0.393 1.00 18.62 363 CYS A CA 1
ATOM 2460 C C . CYS A 1 312 ? 94.026 47.812 0.269 1.00 18.95 363 CYS A C 1
ATOM 2461 O O . CYS A 1 312 ? 93.998 48.545 1.262 1.00 21.46 363 CYS A O 1
ATOM 2464 N N . VAL A 1 313 ? 93.802 48.246 -0.977 1.00 18.09 364 VAL A N 1
ATOM 2465 C CA . VAL A 1 313 ? 93.548 49.657 -1.264 1.00 16.50 364 VAL A CA 1
ATOM 2466 C C . VAL A 1 313 ? 92.342 50.144 -0.477 1.00 19.92 364 VAL A C 1
ATOM 2467 O O . VAL A 1 313 ? 91.258 49.547 -0.523 1.00 16.97 364 VAL A O 1
ATOM 2471 N N . LYS A 1 314 ? 92.534 51.230 0.262 1.00 16.45 365 LYS A N 1
ATOM 2472 C CA . LYS A 1 314 ? 91.464 51.939 0.942 1.00 16.33 365 LYS A CA 1
ATOM 2473 C C . LYS A 1 314 ? 91.170 53.204 0.150 1.00 15.19 365 LYS A C 1
ATOM 2474 O O . LYS A 1 314 ? 92.052 53.757 -0.508 1.00 15.86 365 LYS A O 1
ATOM 2480 N N . MET A 1 315 ? 89.912 53.651 0.181 1.00 14.47 366 MET A N 1
ATOM 2481 C CA . MET A 1 315 ? 89.602 54.858 -0.579 1.00 13.04 366 MET A CA 1
ATOM 2482 C C . MET A 1 315 ? 90.277 56.084 0.030 1.00 12.93 366 MET A C 1
ATOM 2483 O O . MET A 1 315 ? 90.782 56.948 -0.700 1.00 12.29 366 MET A O 1
ATOM 2488 N N . LEU A 1 316 ? 90.310 56.157 1.362 1.00 13.55 367 LEU A N 1
ATOM 2489 C CA . LEU A 1 316 ? 90.957 57.239 2.092 1.00 13.88 367 LEU A CA 1
ATOM 2490 C C . LEU A 1 316 ? 91.672 56.648 3.296 1.00 12.16 367 LEU A C 1
ATOM 2491 O O . LEU A 1 316 ? 91.071 55.903 4.077 1.00 13.17 367 LEU A O 1
ATOM 2496 N N . GLN A 1 317 ? 92.950 56.996 3.458 1.00 14.25 368 GLN A N 1
ATOM 2497 C CA . GLN A 1 317 ? 93.726 56.495 4.585 1.00 13.97 368 GLN A CA 1
ATOM 2498 C C . GLN A 1 317 ? 94.622 57.604 5.112 1.00 13.60 368 GLN A C 1
ATOM 2499 O O . GLN A 1 317 ? 95.180 58.380 4.331 1.00 14.14 368 GLN A O 1
ATOM 2505 N N . PHE A 1 318 ? 94.746 57.671 6.436 1.00 14.19 369 PHE A N 1
ATOM 2506 C CA . PHE A 1 318 ? 95.545 58.683 7.104 1.00 14.51 369 PHE A CA 1
ATOM 2507 C C . PHE A 1 318 ? 96.431 58.037 8.153 1.00 14.72 369 PHE A C 1
ATOM 2508 O O . PHE A 1 318 ? 96.176 56.923 8.616 1.00 14.50 369 PHE A O 1
ATOM 2516 N N . ALA A 1 319 ? 97.480 58.768 8.523 1.00 14.82 370 ALA A N 1
ATOM 2517 C CA . ALA A 1 319 ? 98.389 58.382 9.594 1.00 15.45 370 ALA A CA 1
ATOM 2518 C C . ALA A 1 319 ? 98.297 59.424 10.695 1.00 14.04 370 ALA A C 1
ATOM 2519 O O . ALA A 1 319 ? 98.351 60.627 10.420 1.00 15.04 370 ALA A O 1
ATOM 2521 N N . SER A 1 320 ? 98.150 58.965 11.937 1.00 15.58 371 SER A N 1
ATOM 2522 C CA . SER A 1 320 ? 97.999 59.845 13.089 1.00 15.21 371 SER A CA 1
ATOM 2523 C C . SER A 1 320 ? 99.262 59.782 13.941 1.00 15.62 371 SER A C 1
ATOM 2524 O O . SER A 1 320 ? 99.635 58.705 14.422 1.00 16.20 371 SER A O 1
ATOM 2527 N N . ALA A 1 321 ? 99.905 60.935 14.124 1.00 16.14 372 ALA A N 1
ATOM 2528 C CA . ALA A 1 321 ? 101.030 61.051 15.036 1.00 17.28 372 ALA A CA 1
ATOM 2529 C C . ALA A 1 321 ? 100.512 61.140 16.466 1.00 19.67 372 ALA A C 1
ATOM 2530 O O . ALA A 1 321 ? 99.314 61.277 16.712 1.00 17.56 372 ALA A O 1
ATOM 2532 N N . ASP A 1 322 ? 101.428 61.051 17.433 1.00 19.19 373 ASP A N 1
ATOM 2533 C CA . ASP A 1 322 ? 101.014 61.273 18.815 1.00 17.98 373 ASP A CA 1
ATOM 2534 C C . ASP A 1 322 ? 100.414 62.663 18.993 1.00 17.35 373 ASP A C 1
ATOM 2535 O O . ASP A 1 322 ? 99.471 62.842 19.773 1.00 20.10 373 ASP A O 1
ATOM 2540 N N . ALA A 1 323 ? 100.941 63.656 18.275 1.00 17.67 374 ALA A N 1
ATOM 2541 C CA . ALA A 1 323 ? 100.429 65.015 18.375 1.00 19.01 374 ALA A CA 1
ATOM 2542 C C . ALA A 1 323 ? 98.959 65.072 17.968 1.00 18.35 374 ALA A C 1
ATOM 2543 O O . ALA A 1 323 ? 98.486 64.278 17.145 1.00 18.43 374 ALA A O 1
ATOM 2545 N N . GLU A 1 324 ? 98.242 66.019 18.569 1.00 18.13 375 GLU A N 1
ATOM 2546 C CA . GLU A 1 324 ? 96.838 66.245 18.249 1.00 17.00 375 GLU A CA 1
ATOM 2547 C C . GLU A 1 324 ? 96.703 66.731 16.812 1.00 19.15 375 GLU A C 1
ATOM 2548 O O . GLU A 1 324 ? 97.411 67.648 16.383 1.00 20.52 375 GLU A O 1
ATOM 2554 N N . GLN A 1 325 ? 95.771 66.130 16.069 1.00 15.26 376 GLN A N 1
ATOM 2555 C CA . GLN A 1 325 ? 95.573 66.459 14.667 1.00 15.62 376 GLN A CA 1
ATOM 2556 C C . GLN A 1 325 ? 94.081 66.482 14.380 1.00 14.43 376 GLN A C 1
ATOM 2557 O O . GLN A 1 325 ? 93.283 65.895 15.113 1.00 15.82 376 GLN A O 1
ATOM 2563 N N . LYS A 1 326 ? 93.718 67.153 13.293 1.00 12.94 377 LYS A N 1
ATOM 2564 C CA . LYS A 1 326 ? 92.329 67.249 12.871 1.00 12.27 377 LYS A CA 1
ATOM 2565 C C . LYS A 1 326 ? 92.219 66.931 11.390 1.00 14.00 377 LYS A C 1
ATOM 2566 O O . LYS A 1 326 ? 93.142 67.184 10.613 1.00 12.40 377 LYS A O 1
ATOM 2572 N N . LEU A 1 327 ? 91.075 66.362 11.010 1.00 13.27 378 LEU A N 1
ATOM 2573 C CA . LEU A 1 327 ? 90.723 66.155 9.611 1.00 11.38 378 LEU A CA 1
ATOM 2574 C C . LEU A 1 327 ? 89.318 66.688 9.395 1.00 11.69 378 LEU A C 1
ATOM 2575 O O . LEU A 1 327 ? 88.407 66.319 10.139 1.00 12.11 378 LEU A O 1
ATOM 2580 N N . ASP A 1 328 ? 89.149 67.570 8.409 1.00 11.23 379 ASP A N 1
ATOM 2581 C CA . ASP A 1 328 ? 87.830 67.920 7.890 1.00 11.30 379 ASP A CA 1
ATOM 2582 C C . ASP A 1 328 ? 87.601 67.059 6.658 1.00 11.83 379 ASP A C 1
ATOM 2583 O O . ASP A 1 328 ? 88.388 67.111 5.708 1.00 11.70 379 ASP A O 1
ATOM 2588 N N . LEU A 1 329 ? 86.531 66.271 6.676 1.00 9.67 380 LEU A N 1
ATOM 2589 C CA . LEU A 1 329 ? 86.166 65.406 5.559 1.00 10.07 380 LEU A CA 1
ATOM 2590 C C . LEU A 1 329 ? 84.762 65.847 5.172 1.00 11.08 380 LEU A C 1
ATOM 2591 O O . LEU A 1 329 ? 83.817 65.626 5.932 1.00 11.27 380 LEU A O 1
ATOM 2596 N N . GLN A 1 330 ? 84.627 66.494 4.020 1.00 8.66 381 GLN A N 1
ATOM 2597 C CA . GLN A 1 330 ? 83.373 67.158 3.682 1.00 9.17 381 GLN A CA 1
ATOM 2598 C C . GLN A 1 330 ? 83.058 66.960 2.212 1.00 9.37 381 GLN A C 1
ATOM 2599 O O . GLN A 1 330 ? 83.959 66.926 1.367 1.00 9.94 381 GLN A O 1
ATOM 2605 N N . GLY A 1 331 ? 81.759 66.841 1.911 1.00 9.21 382 GLY A N 1
ATOM 2606 C CA . GLY A 1 331 ? 81.273 67.043 0.559 1.00 9.59 382 GLY A CA 1
ATOM 2607 C C . GLY A 1 331 ? 81.356 65.846 -0.365 1.00 8.66 382 GLY A C 1
ATOM 2608 O O . GLY A 1 331 ? 80.423 65.583 -1.129 1.00 10.31 382 GLY A O 1
ATOM 2609 N N . VAL A 1 332 ? 82.469 65.114 -0.294 1.00 8.46 383 VAL A N 1
ATOM 2610 C CA . VAL A 1 332 ? 82.805 64.141 -1.330 1.00 9.30 383 VAL A CA 1
ATOM 2611 C C . VAL A 1 332 ? 81.836 62.965 -1.337 1.00 9.36 383 VAL A C 1
ATOM 2612 O O . VAL A 1 332 ? 81.268 62.571 -0.304 1.00 9.28 383 VAL A O 1
ATOM 2616 N N . THR A 1 333 ? 81.675 62.381 -2.521 1.00 8.57 384 THR A N 1
ATOM 2617 C CA . THR A 1 333 ? 80.971 61.120 -2.722 1.00 8.91 384 THR A CA 1
ATOM 2618 C C . THR A 1 333 ? 82.033 60.084 -3.039 1.00 9.46 384 THR A C 1
ATOM 2619 O O . THR A 1 333 ? 82.773 60.240 -4.015 1.00 10.76 384 THR A O 1
ATOM 2623 N N . VAL A 1 334 ? 82.101 59.040 -2.220 1.00 9.59 385 VAL A N 1
ATOM 2624 C CA . VAL A 1 334 ? 82.997 57.907 -2.433 1.00 9.97 385 VAL A CA 1
ATOM 2625 C C . VAL A 1 334 ? 82.180 56.800 -3.088 1.00 10.40 385 VAL A C 1
ATOM 2626 O O . VAL A 1 334 ? 81.219 56.295 -2.494 1.00 10.43 385 VAL A O 1
ATOM 2630 N N . ALA A 1 335 ? 82.537 56.430 -4.317 1.00 10.39 386 ALA A N 1
ATOM 2631 C CA . ALA A 1 335 ? 81.770 55.470 -5.099 1.00 10.37 386 ALA A CA 1
ATOM 2632 C C . ALA A 1 335 ? 82.579 54.208 -5.354 1.00 12.43 386 ALA A C 1
ATOM 2633 O O . ALA A 1 335 ? 83.797 54.266 -5.548 1.00 11.61 386 ALA A O 1
ATOM 2635 N N . GLU A 1 336 ? 81.882 53.074 -5.374 1.00 11.99 387 GLU A N 1
ATOM 2636 C CA . GLU A 1 336 ? 82.441 51.797 -5.806 1.00 12.15 387 GLU A CA 1
ATOM 2637 C C . GLU A 1 336 ? 83.782 51.433 -5.161 1.00 12.00 387 GLU A C 1
ATOM 2638 O O . GLU A 1 336 ? 84.766 51.162 -5.859 1.00 13.15 387 GLU A O 1
ATOM 2644 N N . PRO A 1 337 ? 83.851 51.384 -3.839 1.00 10.23 388 PRO A N 1
ATOM 2645 C CA . PRO A 1 337 ? 85.101 50.999 -3.182 1.00 11.16 388 PRO A CA 1
ATOM 2646 C C . PRO A 1 337 ? 85.406 49.529 -3.427 1.00 11.32 388 PRO A C 1
ATOM 2647 O O . PRO A 1 337 ? 84.490 48.692 -3.500 1.00 12.24 388 PRO A O 1
ATOM 2651 N N . PRO A 1 338 ? 86.688 49.175 -3.573 1.00 11.53 389 PRO A N 1
ATOM 2652 C CA . PRO A 1 338 ? 87.076 47.762 -3.683 1.00 13.49 389 PRO A CA 1
ATOM 2653 C C . PRO A 1 338 ? 87.306 47.085 -2.339 1.00 13.30 389 PRO A C 1
ATOM 2654 O O . PRO A 1 338 ? 87.486 45.854 -2.302 1.00 13.42 389 PRO A O 1
ATOM 2658 N N . TYR A 1 339 ? 87.291 47.850 -1.248 1.00 13.00 390 TYR A N 1
ATOM 2659 C CA . TYR A 1 339 ? 87.584 47.359 0.099 1.00 12.79 390 TYR A CA 1
ATOM 2660 C C . TYR A 1 339 ? 87.041 48.394 1.090 1.00 14.25 390 TYR A C 1
ATOM 2661 O O . TYR A 1 339 ? 86.114 49.136 0.756 1.00 13.72 390 TYR A O 1
ATOM 2670 N N . HIS A 1 340 ? 87.626 48.460 2.288 1.00 14.93 391 HIS A N 1
ATOM 2671 C CA . HIS A 1 340 ? 87.136 49.408 3.288 1.00 14.88 391 HIS A CA 1
ATOM 2672 C C . HIS A 1 340 ? 87.251 50.839 2.775 1.00 14.57 391 HIS A C 1
ATOM 2673 O O . HIS A 1 340 ? 88.198 51.197 2.067 1.00 15.42 391 HIS A O 1
ATOM 2680 N N . SER A 1 341 ? 86.291 51.677 3.188 1.00 15.53 392 SER A N 1
ATOM 2681 C CA . SER A 1 341 ? 86.263 53.066 2.734 1.00 14.64 392 SER A CA 1
ATOM 2682 C C . SER A 1 341 ? 87.344 53.917 3.393 1.00 13.02 392 SER A C 1
ATOM 2683 O O . SER A 1 341 ? 87.936 54.780 2.737 1.00 15.71 392 SER A O 1
ATOM 2686 N N . PHE A 1 342 ? 87.613 53.704 4.679 1.00 12.68 393 PHE A N 1
ATOM 2687 C CA . PHE A 1 342 ? 88.302 54.741 5.438 1.00 13.49 393 PHE A CA 1
ATOM 2688 C C . PHE A 1 342 ? 89.011 54.107 6.624 1.00 13.12 393 PHE A C 1
ATOM 2689 O O . PHE A 1 342 ? 88.413 53.302 7.340 1.00 14.06 393 PHE A O 1
ATOM 2697 N N . VAL A 1 343 ? 90.268 54.499 6.858 1.00 14.64 394 VAL A N 1
ATOM 2698 C CA . VAL A 1 343 ? 91.004 54.029 8.028 1.00 15.97 394 VAL A CA 1
ATOM 2699 C C . VAL A 1 343 ? 92.064 55.048 8.420 1.00 14.46 394 VAL A C 1
ATOM 2700 O O . VAL A 1 343 ? 92.575 55.803 7.588 1.00 15.45 394 VAL A O 1
ATOM 2704 N N . VAL A 1 344 ? 92.362 55.078 9.713 1.00 15.04 395 VAL A N 1
ATOM 2705 C CA . VAL A 1 344 ? 93.463 55.849 10.266 1.00 15.00 395 VAL A CA 1
ATOM 2706 C C . VAL A 1 344 ? 94.299 54.882 11.084 1.00 16.30 395 VAL A C 1
ATOM 2707 O O . VAL A 1 344 ? 93.755 54.120 11.891 1.00 16.54 395 VAL A O 1
ATOM 2711 N N . TYR A 1 345 ? 95.608 54.891 10.865 1.00 17.85 396 TYR A N 1
ATOM 2712 C CA . TYR A 1 345 ? 96.531 54.121 11.681 1.00 18.32 396 TYR A CA 1
ATOM 2713 C C . TYR A 1 345 ? 97.453 55.080 12.414 1.00 17.20 396 TYR A C 1
ATOM 2714 O O . TYR A 1 345 ? 97.730 56.181 11.935 1.00 16.95 396 TYR A O 1
ATOM 2723 N N . GLY A 1 346 ? 97.933 54.646 13.580 1.00 19.50 397 GLY A N 1
ATOM 2724 C CA . GLY A 1 346 ? 98.770 55.464 14.432 1.00 18.97 397 GLY A CA 1
ATOM 2725 C C . GLY A 1 346 ? 98.123 55.661 15.792 1.00 16.83 397 GLY A C 1
ATOM 2726 O O . GLY A 1 346 ? 97.559 54.725 16.371 1.00 20.75 397 GLY A O 1
ATOM 2727 N N . ASN A 1 347 ? 98.203 56.882 16.298 1.00 15.01 398 ASN A N 1
ATOM 2728 C CA . ASN A 1 347 ? 97.554 57.196 17.565 1.00 16.01 398 ASN A CA 1
ATOM 2729 C C . ASN A 1 347 ? 96.075 57.429 17.288 1.00 15.90 398 ASN A C 1
ATOM 2730 O O . ASN A 1 347 ? 95.677 58.498 16.818 1.00 16.34 398 ASN A O 1
ATOM 2735 N N . GLU A 1 348 ? 95.255 56.430 17.615 1.00 15.81 399 GLU A N 1
ATOM 2736 C CA . GLU A 1 348 ? 93.820 56.509 17.365 1.00 15.20 399 GLU A CA 1
ATOM 2737 C C . GLU A 1 348 ? 93.093 57.458 18.309 1.00 17.97 399 GLU A C 1
ATOM 2738 O O . GLU A 1 348 ? 91.891 57.688 18.120 1.00 15.98 399 GLU A O 1
ATOM 2744 N N . GLN A 1 349 ? 93.773 58.030 19.301 1.00 15.19 400 GLN A N 1
ATOM 2745 C CA . GLN A 1 349 ? 93.144 58.952 20.233 1.00 15.22 400 GLN A CA 1
ATOM 2746 C C . GLN A 1 349 ? 93.447 60.417 19.936 1.00 14.07 400 GLN A C 1
ATOM 2747 O O . GLN A 1 349 ? 92.912 61.291 20.622 1.00 16.60 400 GLN A O 1
ATOM 2753 N N . THR A 1 350 ? 94.268 60.715 18.927 1.00 14.78 401 THR A N 1
ATOM 2754 C CA . THR A 1 350 ? 94.670 62.095 18.655 1.00 15.45 401 THR A CA 1
ATOM 2755 C C . THR A 1 350 ? 94.453 62.469 17.194 1.00 15.44 401 THR A C 1
ATOM 2756 O O . THR A 1 350 ? 95.224 63.229 16.606 1.00 15.07 401 THR A O 1
ATOM 2760 N N . PHE A 1 351 ? 93.384 61.961 16.583 1.00 13.10 402 PHE A N 1
ATOM 2761 C CA . PHE A 1 351 ? 93.065 62.249 15.181 1.00 14.05 402 PHE A CA 1
ATOM 2762 C C . PHE A 1 351 ? 91.576 62.571 15.109 1.00 13.83 402 PHE A C 1
ATOM 2763 O O . PHE A 1 351 ? 90.736 61.683 14.933 1.00 13.96 402 PHE A O 1
ATOM 2771 N N . HIS A 1 352 ? 91.245 63.847 15.222 1.00 12.07 403 HIS A N 1
ATOM 2772 C CA . HIS A 1 352 ? 89.876 64.274 15.482 1.00 11.91 403 HIS A CA 1
ATOM 2773 C C . HIS A 1 352 ? 89.198 64.677 14.185 1.00 12.68 403 HIS A C 1
ATOM 2774 O O . HIS A 1 352 ? 89.617 65.637 13.528 1.00 14.41 403 HIS A O 1
ATOM 2781 N N . MET A 1 353 ? 88.137 63.955 13.832 1.00 10.94 404 MET A N 1
ATOM 2782 C CA . MET A 1 353 ? 87.503 64.094 12.528 1.00 10.61 404 MET A CA 1
ATOM 2783 C C . MET A 1 353 ? 86.250 64.948 12.614 1.00 10.73 404 MET A C 1
ATOM 2784 O O . MET A 1 353 ? 85.476 64.855 13.572 1.00 12.80 404 MET A O 1
ATOM 2789 N N . ASN A 1 354 ? 86.049 65.777 11.596 1.00 11.73 405 ASN A N 1
ATOM 2790 C CA . ASN A 1 354 ? 84.841 66.581 11.442 1.00 12.31 405 ASN A CA 1
ATOM 2791 C C . ASN A 1 354 ? 84.302 66.236 10.059 1.00 12.14 405 ASN A C 1
ATOM 2792 O O . ASN A 1 354 ? 84.783 66.766 9.050 1.00 10.85 405 ASN A O 1
ATOM 2797 N N . VAL A 1 355 ? 83.309 65.346 10.019 1.00 11.25 406 VAL A N 1
ATOM 2798 C CA . VAL A 1 355 ? 82.794 64.773 8.781 1.00 11.83 406 VAL A CA 1
ATOM 2799 C C . VAL A 1 355 ? 81.417 65.363 8.520 1.00 10.87 406 VAL A C 1
ATOM 2800 O O . VAL A 1 355 ? 80.554 65.342 9.404 1.00 11.01 406 VAL A O 1
ATOM 2804 N N . GLU A 1 356 ? 81.191 65.870 7.311 1.00 9.96 407 GLU A N 1
ATOM 2805 C CA . GLU A 1 356 ? 79.848 66.352 7.010 1.00 10.60 407 GLU A CA 1
ATOM 2806 C C . GLU A 1 356 ? 79.573 66.308 5.518 1.00 10.89 407 GLU A C 1
ATOM 2807 O O . GLU A 1 356 ? 80.468 66.518 4.694 1.00 10.12 407 GLU A O 1
ATOM 2813 N N . ASN A 1 357 ? 78.312 66.033 5.183 1.00 10.51 408 ASN A N 1
ATOM 2814 C CA . ASN A 1 357 ? 77.852 66.082 3.798 1.00 10.34 408 ASN A CA 1
ATOM 2815 C C . ASN A 1 357 ? 78.686 65.166 2.915 1.00 10.92 408 ASN A C 1
ATOM 2816 O O . ASN A 1 357 ? 79.082 65.527 1.803 1.00 10.43 408 ASN A O 1
ATOM 2821 N N . TYR A 1 358 ? 78.934 63.967 3.441 1.00 11.15 409 TYR A N 1
ATOM 2822 C CA . TYR A 1 358 ? 79.784 62.941 2.864 1.00 9.46 409 TYR A CA 1
ATOM 2823 C C . TYR A 1 358 ? 78.890 61.764 2.505 1.00 11.13 409 TYR A C 1
ATOM 2824 O O . TYR A 1 358 ? 77.940 61.454 3.238 1.00 9.56 409 TYR A O 1
ATOM 2833 N N . LYS A 1 359 ? 79.174 61.125 1.368 1.00 8.61 410 LYS A N 1
ATOM 2834 C CA . LYS A 1 359 ? 78.331 60.042 0.876 1.00 9.76 410 LYS A CA 1
ATOM 2835 C C . LYS A 1 359 ? 79.183 58.880 0.388 1.00 12.18 410 LYS A C 1
ATOM 2836 O O . LYS A 1 359 ? 80.268 59.071 -0.168 1.00 10.56 410 LYS A O 1
ATOM 2842 N N . GLN A 1 360 ? 78.667 57.670 0.588 1.00 9.84 411 GLN A N 1
ATOM 2843 C CA . GLN A 1 360 ? 79.257 56.455 0.041 1.00 8.75 411 GLN A CA 1
ATOM 2844 C C . GLN A 1 360 ? 78.187 55.739 -0.772 1.00 9.01 411 GLN A C 1
ATOM 2845 O O . GLN A 1 360 ? 77.094 55.483 -0.264 1.00 9.14 411 GLN A O 1
ATOM 2851 N N . VAL A 1 361 ? 78.485 55.456 -2.045 1.00 9.06 412 VAL A N 1
ATOM 2852 C CA . VAL A 1 361 ? 77.529 54.862 -2.977 1.00 9.42 412 VAL A CA 1
ATOM 2853 C C . VAL A 1 361 ? 78.183 53.693 -3.702 1.00 9.83 412 VAL A C 1
ATOM 2854 O O . VAL A 1 361 ? 79.407 53.612 -3.818 1.00 9.33 412 VAL A O 1
ATOM 2858 N N . GLY A 1 362 ? 77.350 52.793 -4.215 1.00 9.22 413 GLY A N 1
ATOM 2859 C CA . GLY A 1 362 ? 77.885 51.700 -5.019 1.00 8.24 413 GLY A CA 1
ATOM 2860 C C . GLY A 1 362 ? 78.753 50.716 -4.261 1.00 10.53 413 GLY A C 1
ATOM 2861 O O . GLY A 1 362 ? 79.765 50.241 -4.797 1.00 9.73 413 GLY A O 1
ATOM 2862 N N . SER A 1 363 ? 78.356 50.357 -3.044 1.00 10.20 414 SER A N 1
ATOM 2863 C CA . SER A 1 363 ? 79.148 49.463 -2.195 1.00 10.41 414 SER A CA 1
ATOM 2864 C C . SER A 1 363 ? 78.708 48.010 -2.407 1.00 10.49 414 SER A C 1
ATOM 2865 O O . SER A 1 363 ? 78.115 47.358 -1.544 1.00 12.63 414 SER A O 1
ATOM 2868 N N . TRP A 1 364 ? 79.032 47.492 -3.596 1.00 9.31 415 TRP A N 1
ATOM 2869 C CA . TRP A 1 364 ? 78.521 46.184 -3.999 1.00 9.42 415 TRP A CA 1
ATOM 2870 C C . TRP A 1 364 ? 79.267 45.022 -3.351 1.00 10.93 415 TRP A C 1
ATOM 2871 O O . TRP A 1 364 ? 78.645 44.019 -2.988 1.00 10.75 415 TRP A O 1
ATOM 2882 N N . TYR A 1 365 ? 80.591 45.126 -3.232 1.00 10.51 416 TYR A N 1
ATOM 2883 C CA . TYR A 1 365 ? 81.394 44.042 -2.683 1.00 11.98 416 TYR A CA 1
ATOM 2884 C C . TYR A 1 365 ? 81.199 43.943 -1.172 1.00 12.41 416 TYR A C 1
ATOM 2885 O O . TYR A 1 365 ? 80.874 44.924 -0.503 1.00 11.99 416 TYR A O 1
ATOM 2894 N N . TRP A 1 366 ? 81.432 42.743 -0.629 1.00 12.45 417 TRP A N 1
ATOM 2895 C CA . TRP A 1 366 ? 81.668 42.625 0.802 1.00 12.52 417 TRP A CA 1
ATOM 2896 C C . TRP A 1 366 ? 82.862 43.491 1.192 1.00 13.08 417 TRP A C 1
ATOM 2897 O O . TRP A 1 366 ? 83.664 43.912 0.353 1.00 12.95 417 TRP A O 1
ATOM 2908 N N . GLN A 1 367 ? 82.995 43.731 2.497 1.00 11.99 418 GLN A N 1
ATOM 2909 C CA . GLN A 1 367 ? 84.125 44.458 3.069 1.00 13.09 418 GLN A CA 1
ATOM 2910 C C . GLN A 1 367 ? 84.175 45.910 2.613 1.00 13.01 418 GLN A C 1
ATOM 2911 O O . GLN A 1 367 ? 85.226 46.556 2.676 1.00 16.27 418 GLN A O 1
ATOM 2917 N N . THR A 1 368 ? 83.039 46.448 2.166 1.00 10.61 419 THR A N 1
ATOM 2918 C CA . THR A 1 368 ? 82.932 47.864 1.829 1.00 11.63 419 THR A CA 1
ATOM 2919 C C . THR A 1 368 ? 82.429 48.647 3.042 1.00 13.03 419 THR A C 1
ATOM 2920 O O . THR A 1 368 ? 81.425 49.344 3.000 1.00 16.53 419 THR A O 1
ATOM 2924 N N . ASP A 1 369 ? 83.182 48.510 4.134 1.00 14.07 420 ASP A N 1
ATOM 2925 C CA . ASP A 1 369 ? 82.829 49.114 5.414 1.00 15.54 420 ASP A CA 1
ATOM 2926 C C . ASP A 1 369 ? 82.612 50.611 5.262 1.00 16.82 420 ASP A C 1
ATOM 2927 O O . ASP A 1 369 ? 83.347 51.290 4.532 1.00 17.02 420 ASP A O 1
ATOM 2932 N N . GLY A 1 370 ? 81.623 51.125 5.999 1.00 11.36 421 GLY A N 1
ATOM 2933 C CA . GLY A 1 370 ? 81.440 52.551 6.175 1.00 13.39 421 GLY A CA 1
ATOM 2934 C C . GLY A 1 370 ? 82.493 53.164 7.079 1.00 15.74 421 GLY A C 1
ATOM 2935 O O . GLY A 1 370 ? 83.615 52.655 7.201 1.00 16.15 421 GLY A O 1
ATOM 2936 N N . ILE A 1 371 ? 82.153 54.198 7.758 1.00 13.32 422 ILE A N 1
ATOM 2937 C CA . ILE A 1 371 ? 83.193 55.013 8.372 1.00 12.77 422 ILE A CA 1
ATOM 2938 C C . ILE A 1 371 ? 83.478 54.551 9.792 1.00 12.60 422 ILE A C 1
ATOM 2939 O O . ILE A 1 371 ? 82.603 54.074 10.520 1.00 13.24 422 ILE A O 1
ATOM 2944 N N . GLU A 1 372 ? 84.736 54.713 10.188 1.00 12.98 423 GLU A N 1
ATOM 2945 C CA . GLU A 1 372 ? 85.167 54.581 11.571 1.00 13.04 423 GLU A CA 1
ATOM 2946 C C . GLU A 1 372 ? 85.596 55.967 12.039 1.00 14.39 423 GLU A C 1
ATOM 2947 O O . GLU A 1 372 ? 86.564 56.534 11.513 1.00 15.43 423 GLU A O 1
ATOM 2953 N N . LEU A 1 373 ? 84.857 56.525 12.994 1.00 12.07 424 LEU A N 1
ATOM 2954 C CA . LEU A 1 373 ? 85.179 57.829 13.562 1.00 12.34 424 LEU A CA 1
ATOM 2955 C C . LEU A 1 373 ? 86.080 57.625 14.774 1.00 12.31 424 LEU A C 1
ATOM 2956 O O . LEU A 1 373 ? 85.726 56.894 15.704 1.00 12.72 424 LEU A O 1
ATOM 2961 N N . TYR A 1 374 ? 87.248 58.259 14.749 1.00 12.22 425 TYR A N 1
ATOM 2962 C CA . TYR A 1 374 ? 88.224 58.090 15.813 1.00 11.90 425 TYR A CA 1
ATOM 2963 C C . TYR A 1 374 ? 87.878 58.993 17.002 1.00 10.83 425 TYR A C 1
ATOM 2964 O O . TYR A 1 374 ? 86.977 59.831 16.935 1.00 11.99 425 TYR A O 1
ATOM 2973 N N . LYS A 1 375 ? 88.577 58.787 18.118 1.00 13.33 426 LYS A N 1
ATOM 2974 C CA . LYS A 1 375 ? 88.178 59.430 19.366 1.00 13.18 426 LYS A CA 1
ATOM 2975 C C . LYS A 1 375 ? 88.024 60.938 19.191 1.00 12.38 426 LYS A C 1
ATOM 2976 O O . LYS A 1 375 ? 88.875 61.601 18.593 1.00 13.85 426 LYS A O 1
ATOM 2982 N N . GLY A 1 376 ? 86.916 61.480 19.693 1.00 12.25 427 GLY A N 1
ATOM 2983 C CA . GLY A 1 376 ? 86.730 62.917 19.655 1.00 13.55 427 GLY A CA 1
ATOM 2984 C C . GLY A 1 376 ? 86.419 63.413 18.259 1.00 15.30 427 GLY A C 1
ATOM 2985 O O . GLY A 1 376 ? 87.074 64.334 17.756 1.00 18.44 427 GLY A O 1
ATOM 2986 N N . SER A 1 377 ? 85.430 62.795 17.619 1.00 12.98 428 SER A N 1
ATOM 2987 C CA . SER A 1 377 ? 85.041 63.139 16.262 1.00 13.34 428 SER A CA 1
ATOM 2988 C C . SER A 1 377 ? 83.540 63.370 16.199 1.00 12.90 428 SER A C 1
ATOM 2989 O O . SER A 1 377 ? 82.779 62.893 17.047 1.00 12.14 428 SER A O 1
ATOM 2992 N N . THR A 1 378 ? 83.125 64.123 15.180 1.00 11.26 429 THR A N 1
ATOM 2993 C CA . THR A 1 378 ? 81.720 64.362 14.892 1.00 10.31 429 THR A CA 1
ATOM 2994 C C . THR A 1 378 ? 81.455 64.088 13.419 1.00 12.70 429 THR A C 1
ATOM 2995 O O . THR A 1 378 ? 82.316 64.304 12.562 1.00 12.16 429 THR A O 1
ATOM 2999 N N . MET A 1 379 ? 80.260 63.580 13.138 1.00 9.53 430 MET A N 1
ATOM 3000 C CA . MET A 1 379 ? 79.791 63.397 11.771 1.00 10.18 430 MET A CA 1
ATOM 3001 C C . MET A 1 379 ? 78.343 63.843 11.682 1.00 10.32 430 MET A C 1
ATOM 3002 O O . MET A 1 379 ? 77.535 63.514 12.554 1.00 10.55 430 MET A O 1
ATOM 3007 N N . LYS A 1 380 ? 78.011 64.594 10.631 1.00 10.18 431 LYS A N 1
ATOM 3008 C CA . LYS A 1 380 ? 76.627 64.990 10.422 1.00 11.28 431 LYS A CA 1
ATOM 3009 C C . LYS A 1 380 ? 76.290 65.015 8.941 1.00 11.08 431 LYS A C 1
ATOM 3010 O O . LYS A 1 380 ? 77.137 65.324 8.098 1.00 11.32 431 LYS A O 1
ATOM 3016 N N . ASN A 1 381 ? 75.027 64.698 8.643 1.00 8.81 432 ASN A N 1
ATOM 3017 C CA . ASN A 1 381 ? 74.444 64.950 7.328 1.00 9.91 432 ASN A CA 1
ATOM 3018 C C . ASN A 1 381 ? 75.094 64.090 6.251 1.00 10.27 432 ASN A C 1
ATOM 3019 O O . ASN A 1 381 ? 75.736 64.617 5.339 1.00 10.55 432 ASN A O 1
ATOM 3024 N N . THR A 1 382 ? 74.918 62.772 6.332 1.00 9.14 433 THR A N 1
ATOM 3025 C CA . THR A 1 382 ? 75.639 61.843 5.474 1.00 9.16 433 THR A CA 1
ATOM 3026 C C . THR A 1 382 ? 74.689 60.803 4.892 1.00 9.85 433 THR A C 1
ATOM 3027 O O . THR A 1 382 ? 73.561 60.620 5.366 1.00 9.77 433 THR A O 1
ATOM 3031 N N . PHE A 1 383 ? 75.161 60.133 3.836 1.00 9.08 434 PHE A N 1
ATOM 3032 C CA . PHE A 1 383 ? 74.474 58.994 3.227 1.00 8.54 434 PHE A CA 1
ATOM 3033 C C . PHE A 1 383 ? 75.475 57.860 3.083 1.00 8.73 434 PHE A C 1
ATOM 3034 O O . PHE A 1 383 ? 76.558 58.063 2.528 1.00 9.48 434 PHE A O 1
ATOM 3042 N N . PHE A 1 384 ? 75.117 56.667 3.559 1.00 7.41 435 PHE A N 1
ATOM 3043 C CA . PHE A 1 384 ? 75.982 55.500 3.418 1.00 7.73 435 PHE A CA 1
ATOM 3044 C C . PHE A 1 384 ? 75.235 54.354 2.763 1.00 9.86 435 PHE A C 1
ATOM 3045 O O . PHE A 1 384 ? 74.227 53.878 3.296 1.00 9.42 435 PHE A O 1
ATOM 3053 N N . ASN A 1 385 ? 75.750 53.892 1.635 1.00 9.18 436 ASN A N 1
ATOM 3054 C CA . ASN A 1 385 ? 75.457 52.560 1.127 1.00 8.59 436 ASN A CA 1
ATOM 3055 C C . ASN A 1 385 ? 76.674 51.713 1.474 1.00 9.54 436 ASN A C 1
ATOM 3056 O O . ASN A 1 385 ? 77.806 52.132 1.215 1.00 10.54 436 ASN A O 1
ATOM 3061 N N . ALA A 1 386 ? 76.457 50.558 2.112 1.00 9.30 437 ALA A N 1
ATOM 3062 C CA . ALA A 1 386 ? 77.573 49.707 2.521 1.00 8.65 437 ALA A CA 1
ATOM 3063 C C . ALA A 1 386 ? 77.136 48.247 2.559 1.00 8.78 437 ALA A C 1
ATOM 3064 O O . ALA A 1 386 ? 75.990 47.937 2.895 1.00 10.94 437 ALA A O 1
ATOM 3066 N N . ASN A 1 387 ? 78.068 47.348 2.213 1.00 10.40 438 ASN A N 1
ATOM 3067 C CA . ASN A 1 387 ? 77.863 45.900 2.271 1.00 9.23 438 ASN A CA 1
ATOM 3068 C C . ASN A 1 387 ? 78.757 45.257 3.326 1.00 11.10 438 ASN A C 1
ATOM 3069 O O . ASN A 1 387 ? 79.270 44.153 3.150 1.00 11.07 438 ASN A O 1
ATOM 3074 N N . ASP A 1 388 ? 78.942 45.962 4.429 1.00 9.15 439 ASP A N 1
ATOM 3075 C CA . ASP A 1 388 ? 79.613 45.473 5.622 1.00 10.86 439 ASP A CA 1
ATOM 3076 C C . ASP A 1 388 ? 79.209 46.410 6.754 1.00 11.11 439 ASP A C 1
ATOM 3077 O O . ASP A 1 388 ? 78.292 47.218 6.587 1.00 10.77 439 ASP A O 1
ATOM 3082 N N . ASP A 1 389 ? 79.883 46.304 7.907 1.00 11.09 440 ASP A N 1
ATOM 3083 C CA . ASP A 1 389 ? 79.653 47.220 9.028 1.00 10.16 440 ASP A CA 1
ATOM 3084 C C . ASP A 1 389 ? 79.542 48.640 8.506 1.00 11.83 440 ASP A C 1
ATOM 3085 O O . ASP A 1 389 ? 80.432 49.110 7.796 1.00 11.26 440 ASP A O 1
ATOM 3090 N N . VAL A 1 390 ? 78.448 49.327 8.852 1.00 9.74 441 VAL A N 1
ATOM 3091 C CA . VAL A 1 390 ? 78.222 50.661 8.297 1.00 10.21 441 VAL A CA 1
ATOM 3092 C C . VAL A 1 390 ? 78.811 51.739 9.198 1.00 12.38 441 VAL A C 1
ATOM 3093 O O . VAL A 1 390 ? 79.603 52.585 8.751 1.00 14.41 441 VAL A O 1
ATOM 3097 N N . LEU A 1 391 ? 78.388 51.754 10.453 1.00 11.44 442 LEU A N 1
ATOM 3098 C CA . LEU A 1 391 ? 78.896 52.695 11.446 1.00 10.98 442 LEU A CA 1
ATOM 3099 C C . LEU A 1 391 ? 79.728 51.900 12.446 1.00 10.46 442 LEU A C 1
ATOM 3100 O O . LEU A 1 391 ? 79.182 51.154 13.267 1.00 10.94 442 LEU A O 1
ATOM 3105 N N . LYS A 1 392 ? 81.047 52.076 12.381 1.00 11.07 443 LYS A N 1
ATOM 3106 C CA . LYS A 1 392 ? 81.983 51.352 13.235 1.00 11.26 443 LYS A CA 1
ATOM 3107 C C . LYS A 1 392 ? 82.232 52.216 14.464 1.00 11.38 443 LYS A C 1
ATOM 3108 O O . LYS A 1 392 ? 83.017 53.169 14.429 1.00 12.76 443 LYS A O 1
ATOM 3114 N N . MET A 1 393 ? 81.542 51.876 15.548 1.00 11.08 444 MET A N 1
ATOM 3115 C CA . MET A 1 393 ? 81.516 52.683 16.766 1.00 12.02 444 MET A CA 1
ATOM 3116 C C . MET A 1 393 ? 82.553 52.094 17.717 1.00 11.83 444 MET A C 1
ATOM 3117 O O . MET A 1 393 ? 82.244 51.341 18.640 1.00 12.65 444 MET A O 1
ATOM 3122 N N . TYR A 1 394 ? 83.813 52.447 17.467 1.00 12.20 445 TYR A N 1
ATOM 3123 C CA . TYR A 1 394 ? 84.935 51.810 18.136 1.00 11.34 445 TYR A CA 1
ATOM 3124 C C . TYR A 1 394 ? 85.680 52.746 19.074 1.00 12.81 445 TYR A C 1
ATOM 3125 O O . TYR A 1 394 ? 86.708 52.338 19.627 1.00 13.83 445 TYR A O 1
ATOM 3134 N N . HIS A 1 395 ? 85.214 53.981 19.259 1.00 12.21 446 HIS A N 1
ATOM 3135 C CA . HIS A 1 395 ? 86.020 54.982 19.948 1.00 13.08 446 HIS A CA 1
ATOM 3136 C C . HIS A 1 395 ? 85.163 55.877 20.829 1.00 13.43 446 HIS A C 1
ATOM 3137 O O . HIS A 1 395 ? 83.989 56.121 20.550 1.00 12.81 446 HIS A O 1
ATOM 3144 N N . SER A 1 396 ? 85.793 56.407 21.874 1.00 12.66 447 SER A N 1
ATOM 3145 C CA . SER A 1 396 ? 85.125 57.305 22.801 1.00 12.27 447 SER A CA 1
ATOM 3146 C C . SER A 1 396 ? 84.887 58.678 22.175 1.00 11.16 447 SER A C 1
ATOM 3147 O O . SER A 1 396 ? 85.544 59.087 21.210 1.00 12.37 447 SER A O 1
ATOM 3150 N N . ASP A 1 397 ? 83.919 59.396 22.741 1.00 11.99 448 ASP A N 1
ATOM 3151 C CA . ASP A 1 397 ? 83.708 60.811 22.431 1.00 11.86 448 ASP A CA 1
ATOM 3152 C C . ASP A 1 397 ? 83.373 61.021 20.954 1.00 12.87 448 ASP A C 1
ATOM 3153 O O . ASP A 1 397 ? 83.942 61.879 20.274 1.00 14.82 448 ASP A O 1
ATOM 3158 N N . VAL A 1 398 ? 82.433 60.222 20.453 1.00 11.79 449 VAL A N 1
ATOM 3159 C CA . VAL A 1 398 ? 82.023 60.265 19.055 1.00 11.33 449 VAL A CA 1
ATOM 3160 C C . VAL A 1 398 ? 80.561 60.676 19.008 1.00 11.30 449 VAL A C 1
ATOM 3161 O O . VAL A 1 398 ? 79.742 60.156 19.779 1.00 12.54 449 VAL A O 1
ATOM 3165 N N . THR A 1 399 ? 80.237 61.609 18.114 1.00 10.35 450 THR A N 1
ATOM 3166 C CA . THR A 1 399 ? 78.875 62.102 17.952 1.00 10.79 450 THR A CA 1
ATOM 3167 C C . THR A 1 399 ? 78.495 62.047 16.480 1.00 11.16 450 THR A C 1
ATOM 3168 O O . THR A 1 399 ? 79.235 62.550 15.634 1.00 12.78 450 THR A O 1
ATOM 3172 N N . ILE A 1 400 ? 77.352 61.424 16.178 1.00 10.44 451 ILE A N 1
ATOM 3173 C CA . ILE A 1 400 ? 76.840 61.304 14.813 1.00 10.56 451 ILE A CA 1
ATOM 3174 C C . ILE A 1 400 ? 75.403 61.801 14.790 1.00 9.61 451 ILE A C 1
ATOM 3175 O O . ILE A 1 400 ? 74.609 61.441 15.665 1.00 11.30 451 ILE A O 1
ATOM 3180 N N . ASP A 1 401 ? 75.053 62.594 13.773 1.00 9.71 452 ASP A N 1
ATOM 3181 C CA . ASP A 1 401 ? 73.670 63.008 13.573 1.00 9.45 452 ASP A CA 1
ATOM 3182 C C . ASP A 1 401 ? 73.301 62.953 12.097 1.00 10.02 452 ASP A C 1
ATOM 3183 O O . ASP A 1 401 ? 74.113 63.296 11.231 1.00 10.43 452 ASP A O 1
ATOM 3188 N N . ASN A 1 402 ? 72.056 62.556 11.822 1.00 9.04 453 ASN A N 1
ATOM 3189 C CA . ASN A 1 402 ? 71.455 62.712 10.499 1.00 9.54 453 ASN A CA 1
ATOM 3190 C C . ASN A 1 402 ? 72.145 61.853 9.444 1.00 10.43 453 ASN A C 1
ATOM 3191 O O . ASN A 1 402 ? 72.715 62.372 8.472 1.00 10.53 453 ASN A O 1
ATOM 3196 N N . THR A 1 403 ? 72.064 60.539 9.619 1.00 9.29 454 THR A N 1
ATOM 3197 C CA . THR A 1 403 ? 72.666 59.562 8.714 1.00 9.63 454 THR A CA 1
ATOM 3198 C C . THR A 1 403 ? 71.555 58.798 8.014 1.00 9.57 454 THR A C 1
ATOM 3199 O O . THR A 1 403 ? 70.720 58.173 8.680 1.00 11.13 454 THR A O 1
ATOM 3203 N N . VAL A 1 404 ? 71.562 58.824 6.684 1.00 8.47 455 VAL A N 1
ATOM 3204 C CA . VAL A 1 404 ? 70.667 58.018 5.859 1.00 8.03 455 VAL A CA 1
ATOM 3205 C C . VAL A 1 404 ? 71.473 56.828 5.360 1.00 9.23 455 VAL A C 1
ATOM 3206 O O . VAL A 1 404 ? 72.590 57.003 4.857 1.00 9.43 455 VAL A O 1
ATOM 3210 N N . ILE A 1 405 ? 70.930 55.616 5.518 1.00 7.69 456 ILE A N 1
ATOM 3211 C CA . ILE A 1 405 ? 71.683 54.395 5.238 1.00 7.39 456 ILE A CA 1
ATOM 3212 C C . ILE A 1 405 ? 70.884 53.493 4.307 1.00 8.55 456 ILE A C 1
ATOM 3213 O O . ILE A 1 405 ? 69.711 53.205 4.568 1.00 8.56 456 ILE A O 1
ATOM 3218 N N . TRP A 1 406 ? 71.524 53.050 3.219 1.00 8.60 457 TRP A N 1
ATOM 3219 C CA . TRP A 1 406 ? 71.006 51.999 2.344 1.00 8.27 457 TRP A CA 1
ATOM 3220 C C . TRP A 1 406 ? 71.904 50.795 2.599 1.00 9.43 457 TRP A C 1
ATOM 3221 O O . TRP A 1 406 ? 73.021 50.712 2.084 1.00 9.08 457 TRP A O 1
ATOM 3232 N N . LYS A 1 407 ? 71.434 49.877 3.423 1.00 9.69 458 LYS A N 1
ATOM 3233 C CA . LYS A 1 407 ? 72.233 48.726 3.797 1.00 9.26 458 LYS A CA 1
ATOM 3234 C C . LYS A 1 407 ? 72.062 47.637 2.744 1.00 8.55 458 LYS A C 1
ATOM 3235 O O . LYS A 1 407 ? 70.968 47.459 2.208 1.00 10.62 458 LYS A O 1
ATOM 3241 N N . ASN A 1 408 ? 73.155 46.932 2.420 1.00 8.20 459 ASN A N 1
ATOM 3242 C CA . ASN A 1 408 ? 73.050 45.794 1.512 1.00 10.59 459 ASN A CA 1
ATOM 3243 C C . ASN A 1 408 ? 72.856 44.512 2.321 1.00 11.61 459 ASN A C 1
ATOM 3244 O O . ASN A 1 408 ? 71.968 44.468 3.177 1.00 10.44 459 ASN A O 1
ATOM 3249 N N . GLU A 1 409 ? 73.667 43.476 2.093 1.00 10.67 460 GLU A N 1
ATOM 3250 C CA . GLU A 1 409 ? 73.374 42.147 2.632 1.00 11.71 460 GLU A CA 1
ATOM 3251 C C . GLU A 1 409 ? 74.157 41.804 3.888 1.00 11.59 460 GLU A C 1
ATOM 3252 O O . GLU A 1 409 ? 73.620 41.157 4.801 1.00 13.51 460 GLU A O 1
ATOM 3258 N N . ASN A 1 410 ? 75.420 42.189 3.940 1.00 9.88 461 ASN A N 1
ATOM 3259 C CA . ASN A 1 410 ? 76.393 41.578 4.824 1.00 11.49 461 ASN A CA 1
ATOM 3260 C C . ASN A 1 410 ? 76.752 42.518 5.963 1.00 12.18 461 ASN A C 1
ATOM 3261 O O . ASN A 1 410 ? 76.962 43.716 5.743 1.00 11.73 461 ASN A O 1
ATOM 3266 N N . GLY A 1 411 ? 76.857 41.964 7.174 1.00 10.04 462 GLY A N 1
ATOM 3267 C CA . GLY A 1 411 ? 77.173 42.738 8.352 1.00 10.45 462 GLY A CA 1
ATOM 3268 C C . GLY A 1 411 ? 75.958 43.457 8.907 1.00 10.40 462 GLY A C 1
ATOM 3269 O O . GLY A 1 411 ? 74.887 43.489 8.290 1.00 9.50 462 GLY A O 1
ATOM 3270 N N . PRO A 1 412 ? 76.102 44.031 10.093 1.00 9.47 463 PRO A N 1
ATOM 3271 C CA . PRO A 1 412 ? 75.023 44.806 10.708 1.00 8.99 463 PRO A CA 1
ATOM 3272 C C . PRO A 1 412 ? 75.054 46.239 10.187 1.00 9.73 463 PRO A C 1
ATOM 3273 O O . PRO A 1 412 ? 75.854 46.597 9.324 1.00 10.87 463 PRO A O 1
ATOM 3277 N N . VAL A 1 413 ? 74.161 47.063 10.732 1.00 9.52 464 VAL A N 1
ATOM 3278 C CA . VAL A 1 413 ? 74.248 48.503 10.493 1.00 8.69 464 VAL A CA 1
ATOM 3279 C C . VAL A 1 413 ? 75.278 49.147 11.426 1.00 9.69 464 VAL A C 1
ATOM 3280 O O . VAL A 1 413 ? 76.297 49.679 10.975 1.00 11.27 464 VAL A O 1
ATOM 3284 N N . ILE A 1 414 ? 75.048 49.062 12.735 1.00 8.63 465 ILE A N 1
ATOM 3285 C CA . ILE A 1 414 ? 75.937 49.616 13.756 1.00 9.55 465 ILE A CA 1
ATOM 3286 C C . ILE A 1 414 ? 76.740 48.480 14.387 1.00 10.10 465 ILE A C 1
ATOM 3287 O O . ILE A 1 414 ? 76.174 47.451 14.767 1.00 11.04 465 ILE A O 1
ATOM 3292 N N . GLN A 1 415 ? 78.060 48.671 14.527 1.00 9.74 466 GLN A N 1
ATOM 3293 C CA . GLN A 1 415 ? 78.966 47.650 15.056 1.00 10.08 466 GLN A CA 1
ATOM 3294 C C . GLN A 1 415 ? 79.841 48.249 16.152 1.00 11.08 466 GLN A C 1
ATOM 3295 O O . GLN A 1 415 ? 80.444 49.303 15.948 1.00 12.12 466 GLN A O 1
ATOM 3301 N N . TRP A 1 416 ? 79.951 47.557 17.294 1.00 11.00 467 TRP A N 1
ATOM 3302 C CA . TRP A 1 416 ? 80.969 47.905 18.285 1.00 10.78 467 TRP A CA 1
ATOM 3303 C C . TRP A 1 416 ? 81.734 46.694 18.805 1.00 11.67 467 TRP A C 1
ATOM 3304 O O . TRP A 1 416 ? 82.551 46.841 19.727 1.00 13.14 467 TRP A O 1
ATOM 3315 N N . GLY A 1 417 ? 81.522 45.514 18.224 1.00 12.34 468 GLY A N 1
ATOM 3316 C CA . GLY A 1 417 ? 82.205 44.305 18.648 1.00 11.96 468 GLY A CA 1
ATOM 3317 C C . GLY A 1 417 ? 83.477 43.996 17.883 1.00 13.13 468 GLY A C 1
ATOM 3318 O O . GLY A 1 417 ? 84.254 44.907 17.562 1.00 12.52 468 GLY A O 1
ATOM 3319 N N . TRP A 1 418 ? 83.685 42.702 17.596 1.00 12.40 469 TRP A N 1
ATOM 3320 C CA . TRP A 1 418 ? 84.857 42.122 16.925 1.00 12.93 469 TRP A CA 1
ATOM 3321 C C . TRP A 1 418 ? 86.073 41.945 17.834 1.00 14.03 469 TRP A C 1
ATOM 3322 O O . TRP A 1 418 ? 86.851 41.007 17.637 1.00 14.33 469 TRP A O 1
ATOM 3333 N N . THR A 1 419 ? 86.293 42.864 18.769 1.00 12.93 470 THR A N 1
ATOM 3334 C CA . THR A 1 419 ? 87.359 42.746 19.760 1.00 15.78 470 THR A CA 1
ATOM 3335 C C . THR A 1 419 ? 86.860 43.383 21.045 1.00 15.54 470 THR A C 1
ATOM 3336 O O . THR A 1 419 ? 85.927 44.194 21.015 1.00 13.96 470 THR A O 1
ATOM 3340 N N . PRO A 1 420 ? 87.469 43.063 22.189 1.00 14.45 471 PRO A N 1
ATOM 3341 C CA . PRO A 1 420 ? 87.221 43.877 23.384 1.00 14.57 471 PRO A CA 1
ATOM 3342 C C . PRO A 1 420 ? 87.656 45.314 23.124 1.00 15.04 471 PRO A C 1
ATOM 3343 O O . PRO A 1 420 ? 88.629 45.565 22.409 1.00 16.18 471 PRO A O 1
ATOM 3347 N N . ARG A 1 421 ? 86.908 46.267 23.685 1.00 13.21 472 ARG A N 1
ATOM 3348 C CA . ARG A 1 421 ? 87.172 47.681 23.452 1.00 14.21 472 ARG A CA 1
ATOM 3349 C C . ARG A 1 421 ? 86.930 48.471 24.729 1.00 14.17 472 ARG A C 1
ATOM 3350 O O . ARG A 1 421 ? 86.177 48.049 25.610 1.00 14.50 472 ARG A O 1
ATOM 3358 N N . ASN A 1 422 ? 87.587 49.635 24.810 1.00 14.58 473 ASN A N 1
ATOM 3359 C CA . ASN A 1 422 ? 87.344 50.635 25.846 1.00 13.27 473 ASN A CA 1
ATOM 3360 C C . ASN A 1 422 ? 86.691 51.836 25.169 1.00 14.19 473 ASN A C 1
ATOM 3361 O O . ASN A 1 422 ? 87.345 52.552 24.402 1.00 15.43 473 ASN A O 1
ATOM 3366 N N . ILE A 1 423 ? 85.402 52.044 25.441 1.00 13.57 474 ILE A N 1
ATOM 3367 C CA . ILE A 1 423 ? 84.610 53.086 24.798 1.00 13.68 474 ILE A CA 1
ATOM 3368 C C . ILE A 1 423 ? 83.756 53.775 25.850 1.00 12.83 474 ILE A C 1
ATOM 3369 O O . ILE A 1 423 ? 83.136 53.111 26.688 1.00 15.17 474 ILE A O 1
ATOM 3374 N N . ASP A 1 424 ? 83.687 55.105 25.773 1.00 13.11 475 ASP A N 1
ATOM 3375 C CA . ASP A 1 424 ? 82.848 55.910 26.650 1.00 12.25 475 ASP A CA 1
ATOM 3376 C C . ASP A 1 424 ? 82.325 57.101 25.854 1.00 13.72 475 ASP A C 1
ATOM 3377 O O . ASP A 1 424 ? 83.066 57.697 25.070 1.00 14.50 475 ASP A O 1
ATOM 3382 N N . ASN A 1 425 ? 81.046 57.430 26.047 1.00 12.55 476 ASN A N 1
ATOM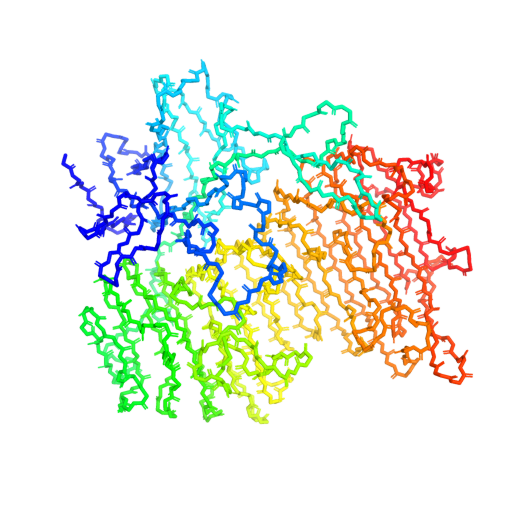 3383 C CA . ASN A 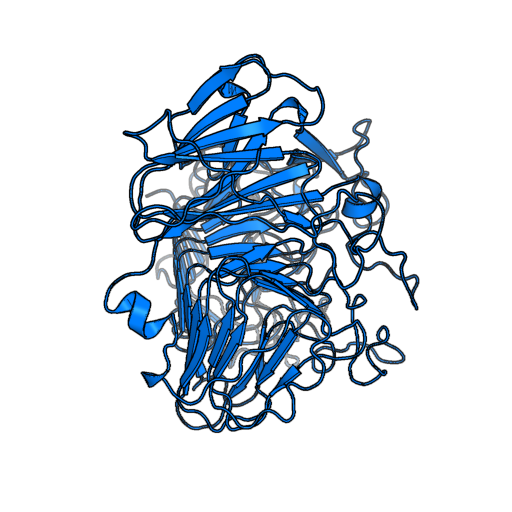1 425 ? 80.466 58.694 25.590 1.00 13.26 476 ASN A CA 1
ATOM 3384 C C . ASN A 1 425 ? 80.273 58.736 24.078 1.00 14.12 476 ASN A C 1
ATOM 3385 O O . ASN A 1 425 ? 80.946 59.488 23.367 1.00 12.46 476 ASN A O 1
ATOM 3390 N N . VAL A 1 426 ? 79.325 57.947 23.587 1.00 12.02 477 VAL A N 1
ATOM 3391 C CA . VAL A 1 426 ? 78.995 57.885 22.168 1.00 13.02 477 VAL A CA 1
ATOM 3392 C C . VAL A 1 426 ? 77.531 58.274 22.008 1.00 11.81 477 VAL A C 1
ATOM 3393 O O . VAL A 1 426 ? 76.672 57.791 22.757 1.00 12.36 477 VAL A O 1
ATOM 3397 N N . ASN A 1 427 ? 77.244 59.138 21.034 1.00 10.85 478 ASN A N 1
ATOM 3398 C CA . ASN A 1 427 ? 75.888 59.621 20.807 1.00 12.19 478 ASN A CA 1
ATOM 3399 C C . ASN A 1 427 ? 75.603 59.589 19.316 1.00 12.51 478 ASN A C 1
ATOM 3400 O O . ASN A 1 427 ? 76.269 60.283 18.545 1.00 12.87 478 ASN A O 1
ATOM 3405 N N . VAL A 1 428 ? 74.597 58.815 18.917 1.00 10.79 479 VAL A N 1
ATOM 3406 C CA . VAL A 1 428 ? 74.215 58.668 17.512 1.00 10.71 479 VAL A CA 1
ATOM 3407 C C . VAL A 1 428 ? 72.727 58.966 17.393 1.00 10.55 479 VAL A C 1
ATOM 3408 O O . VAL A 1 428 ? 71.897 58.205 17.908 1.00 10.71 479 VAL A O 1
ATOM 3412 N N . THR A 1 429 ? 72.383 60.041 16.687 1.00 9.83 480 THR A N 1
ATOM 3413 C CA . THR A 1 429 ? 71.002 60.495 16.613 1.00 9.74 480 THR A CA 1
ATOM 3414 C C . THR A 1 429 ? 70.515 60.567 15.168 1.00 9.25 480 THR A C 1
ATOM 3415 O O . THR A 1 429 ? 71.273 60.883 14.246 1.00 9.65 480 THR A O 1
ATOM 3419 N N . ASN A 1 430 ? 69.232 60.259 14.976 1.00 10.09 481 ASN A N 1
ATOM 3420 C CA . ASN A 1 430 ? 68.535 60.515 13.711 1.00 9.61 481 ASN A CA 1
ATOM 3421 C C . ASN A 1 430 ? 69.137 59.727 12.547 1.00 10.38 481 ASN A C 1
ATOM 3422 O O . ASN A 1 430 ? 69.598 60.282 11.546 1.00 10.25 481 ASN A O 1
ATOM 3427 N N . THR A 1 431 ? 69.116 58.411 12.713 1.00 9.54 482 THR A N 1
ATOM 3428 C CA . THR A 1 431 ? 69.558 57.460 11.698 1.00 9.05 482 THR A CA 1
ATOM 3429 C C . THR A 1 431 ? 68.322 56.906 11.015 1.00 10.73 482 THR A C 1
ATOM 3430 O O . THR A 1 431 ? 67.369 56.508 11.691 1.00 10.06 482 THR A O 1
ATOM 3434 N N . THR A 1 432 ? 68.323 56.890 9.683 1.00 8.97 483 THR A N 1
ATOM 3435 C CA . THR A 1 432 ? 67.253 56.245 8.933 1.00 8.85 483 THR A CA 1
ATOM 3436 C C . THR A 1 432 ? 67.870 55.196 8.025 1.00 9.54 483 THR A C 1
ATOM 3437 O O . THR A 1 432 ? 68.616 55.533 7.097 1.00 9.83 483 THR A O 1
ATOM 3441 N N . VAL A 1 433 ? 67.542 53.932 8.283 1.00 8.50 484 VAL A N 1
ATOM 3442 C CA . VAL A 1 433 ? 67.953 52.827 7.430 1.00 8.08 484 VAL A CA 1
ATOM 3443 C C . VAL A 1 433 ? 66.817 52.636 6.433 1.00 8.26 484 VAL A C 1
ATOM 3444 O O . VAL A 1 433 ? 65.806 52.000 6.736 1.00 8.35 484 VAL A O 1
ATOM 3448 N N . ILE A 1 434 ? 66.963 53.244 5.252 1.00 8.21 485 ILE A N 1
ATOM 3449 C CA . ILE A 1 434 ? 65.849 53.298 4.312 1.00 7.67 485 ILE A CA 1
ATOM 3450 C C . ILE A 1 434 ? 65.621 51.957 3.631 1.00 7.30 485 ILE A C 1
ATOM 3451 O O . ILE A 1 434 ? 64.497 51.663 3.210 1.00 9.32 485 ILE A O 1
ATOM 3456 N N . HIS A 1 435 ? 66.675 51.152 3.486 1.00 6.89 486 HIS A N 1
ATOM 3457 C CA . HIS A 1 435 ? 66.574 49.819 2.913 1.00 8.29 486 HIS A CA 1
ATOM 3458 C C . HIS A 1 435 ? 67.635 48.950 3.552 1.00 8.07 486 HIS A C 1
ATOM 3459 O O . HIS A 1 435 ? 68.640 49.444 4.067 1.00 8.19 486 HIS A O 1
ATOM 3466 N N . ASN A 1 436 ? 67.411 47.641 3.484 1.00 8.66 487 ASN A N 1
ATOM 3467 C CA . ASN A 1 436 ? 68.425 46.684 3.902 1.00 8.52 487 ASN A CA 1
ATOM 3468 C C . ASN A 1 436 ? 68.088 45.345 3.274 1.00 8.56 487 ASN A C 1
ATOM 3469 O O . ASN A 1 436 ? 66.919 45.048 3.026 1.00 9.65 487 ASN A O 1
ATOM 3474 N N . ARG A 1 437 ? 69.119 44.528 3.046 1.00 9.32 488 ARG A N 1
ATOM 3475 C CA . ARG A 1 437 ? 68.933 43.187 2.510 1.00 10.63 488 ARG A CA 1
ATOM 3476 C C . ARG A 1 437 ? 69.549 42.151 3.441 1.00 9.97 488 ARG A C 1
ATOM 3477 O O . ARG A 1 437 ? 70.103 41.143 2.998 1.00 10.96 488 ARG A O 1
ATOM 3485 N N . MET A 1 438 ? 69.456 42.387 4.748 1.00 9.49 489 MET A N 1
ATOM 3486 C CA . MET A 1 438 ? 70.005 41.445 5.720 1.00 9.51 489 MET A CA 1
ATOM 3487 C C . MET A 1 438 ? 69.098 40.219 5.781 1.00 9.95 489 MET A C 1
ATOM 3488 O O . MET A 1 438 ? 67.914 40.324 6.120 1.00 9.97 489 MET A O 1
ATOM 3493 N N . TYR A 1 439 ? 69.638 39.056 5.417 1.00 9.67 490 TYR A N 1
ATOM 3494 C CA . TYR A 1 439 ? 68.781 37.961 4.973 1.00 8.92 490 TYR A CA 1
ATOM 3495 C C . TYR A 1 439 ? 69.037 36.604 5.612 1.00 9.76 490 TYR A C 1
ATOM 3496 O O . TYR A 1 439 ? 68.304 35.669 5.299 1.00 10.43 490 TYR A O 1
ATOM 3505 N N . TRP A 1 440 ? 70.036 36.465 6.478 1.00 8.51 491 TRP A N 1
ATOM 3506 C CA . TRP A 1 440 ? 70.567 35.144 6.816 1.00 9.22 491 TRP A CA 1
ATOM 3507 C C . TRP A 1 440 ? 69.517 34.230 7.440 1.00 8.99 491 TRP A C 1
ATOM 3508 O O . TRP A 1 440 ? 68.804 34.610 8.375 1.00 10.35 491 TRP A O 1
ATOM 3519 N N . LYS A 1 441 ? 69.460 32.996 6.932 1.00 10.27 492 LYS A N 1
ATOM 3520 C CA . LYS A 1 441 ? 68.613 31.973 7.531 1.00 12.67 492 LYS A CA 1
ATOM 3521 C C . LYS A 1 441 ? 69.187 31.503 8.862 1.00 11.88 492 LYS A C 1
ATOM 3522 O O . LYS A 1 441 ? 68.444 31.299 9.832 1.00 13.88 492 LYS A O 1
ATOM 3528 N N . ASP A 1 442 ? 70.503 31.329 8.932 1.00 11.54 493 ASP A N 1
ATOM 3529 C CA . ASP A 1 442 ? 71.122 30.939 10.188 1.00 12.64 493 ASP A CA 1
ATOM 3530 C C . ASP A 1 442 ? 71.321 32.174 11.060 1.00 11.35 493 ASP A C 1
ATOM 3531 O O . ASP A 1 442 ? 71.243 33.314 10.589 1.00 12.19 493 ASP A O 1
ATOM 3536 N N . VAL A 1 443 ? 71.572 31.940 12.349 1.00 12.95 494 VAL A N 1
ATOM 3537 C CA . VAL A 1 443 ? 71.725 33.028 13.320 1.00 12.24 494 VAL A CA 1
ATOM 3538 C C . VAL A 1 443 ? 73.197 33.438 13.312 1.00 14.24 494 VAL A C 1
ATOM 3539 O O . VAL A 1 443 ? 74.029 32.868 14.019 1.00 19.04 494 VAL A O 1
ATOM 3543 N N . LYS A 1 444 ? 73.525 34.446 12.508 1.00 11.85 495 LYS A N 1
ATOM 3544 C CA . LYS A 1 444 ? 74.895 34.934 12.392 1.00 12.45 495 LYS A CA 1
ATOM 3545 C C . LYS A 1 444 ? 75.239 35.892 13.526 1.00 13.01 495 LYS A C 1
ATOM 3546 O O . LYS A 1 444 ? 74.373 36.558 14.096 1.00 12.93 495 LYS A O 1
ATOM 3552 N N . TYR A 1 445 ? 76.529 35.959 13.848 1.00 12.24 496 TYR A N 1
ATOM 3553 C CA . TYR A 1 445 ? 76.978 36.806 14.951 1.00 11.33 496 TYR A CA 1
ATOM 3554 C C . TYR A 1 445 ? 77.093 38.275 14.569 1.00 12.36 496 TYR A C 1
ATOM 3555 O O . TYR A 1 445 ? 77.081 39.130 15.464 1.00 12.89 496 TYR A O 1
ATOM 3564 N N . ASN A 1 446 ? 77.219 38.587 13.282 1.00 10.93 497 ASN A N 1
ATOM 3565 C CA . ASN A 1 446 ? 77.496 39.946 12.812 1.00 12.03 497 ASN A CA 1
ATOM 3566 C C . ASN A 1 446 ? 76.376 40.413 11.886 1.00 9.87 497 ASN A C 1
ATOM 3567 O O . ASN A 1 446 ? 76.568 40.553 10.678 1.00 10.34 497 ASN A O 1
ATOM 3572 N N . THR A 1 447 ? 75.206 40.670 12.458 1.00 9.73 498 THR A N 1
ATOM 3573 C CA . THR A 1 447 ? 74.066 41.152 11.684 1.00 8.87 498 THR A CA 1
ATOM 3574 C C . THR A 1 447 ? 73.163 41.935 12.630 1.00 10.09 498 THR A C 1
ATOM 3575 O O . THR A 1 447 ? 73.540 42.201 13.776 1.00 10.23 498 THR A O 1
ATOM 3579 N N . CYS A 1 448 ? 71.977 42.305 12.129 1.00 8.77 499 CYS A N 1
ATOM 3580 C CA . CYS A 1 448 ? 70.958 43.107 12.810 1.00 10.16 499 CYS A CA 1
ATOM 3581 C C . CYS A 1 448 ? 71.242 44.598 12.705 1.00 9.55 499 CYS A C 1
ATOM 3582 O O . CYS A 1 448 ? 72.305 45.010 12.231 1.00 9.50 499 CYS A O 1
ATOM 3585 N N . ILE A 1 449 ? 70.296 45.415 13.165 1.00 8.54 500 ILE A N 1
ATOM 3586 C CA . ILE A 1 449 ? 70.489 46.862 13.136 1.00 9.13 500 ILE A CA 1
ATOM 3587 C C . ILE A 1 449 ? 71.648 47.273 14.044 1.00 9.07 500 ILE A C 1
ATOM 3588 O O . ILE A 1 449 ? 72.504 48.075 13.654 1.00 9.48 500 ILE A O 1
ATOM 3593 N N . LEU A 1 450 ? 71.690 46.739 15.268 1.00 8.85 501 LEU A N 1
ATOM 3594 C CA . LEU A 1 450 ? 72.756 47.022 16.230 1.00 8.18 501 LEU A CA 1
ATOM 3595 C C . LEU A 1 450 ? 73.473 45.729 16.612 1.00 9.46 501 LEU A C 1
ATOM 3596 O O . LEU A 1 450 ? 72.837 44.688 16.802 1.00 10.86 501 LEU A O 1
ATOM 3601 N N . ASN A 1 451 ? 74.800 45.795 16.756 1.00 9.57 502 ASN A N 1
ATOM 3602 C CA . ASN A 1 451 ? 75.575 44.566 16.883 1.00 9.98 502 ASN A CA 1
ATOM 3603 C C . ASN A 1 451 ? 76.880 44.812 17.624 1.00 10.77 502 ASN A C 1
ATOM 3604 O O . ASN A 1 451 ? 77.569 45.801 17.375 1.00 11.02 502 ASN A O 1
ATOM 3609 N N . SER A 1 452 ? 77.196 43.894 18.532 1.00 11.96 503 SER A N 1
ATOM 3610 C CA . SER A 1 452 ? 78.563 43.623 18.974 1.00 11.19 503 SER A CA 1
ATOM 3611 C C . SER A 1 452 ? 78.871 42.208 18.501 1.00 12.05 503 SER A C 1
ATOM 3612 O O . SER A 1 452 ? 78.467 41.228 19.137 1.00 11.27 503 SER A O 1
ATOM 3615 N N . SER A 1 453 ? 79.555 42.099 17.368 1.00 10.65 504 SER A N 1
ATOM 3616 C CA . SER A 1 453 ? 79.915 40.788 16.852 1.00 10.73 504 SER A CA 1
ATOM 3617 C C . SER A 1 453 ? 80.895 40.095 17.795 1.00 11.27 504 SER A C 1
ATOM 3618 O O . SER A 1 453 ? 81.641 40.741 18.545 1.00 12.58 504 SER A O 1
ATOM 3621 N N . SER A 1 454 ? 80.891 38.765 17.744 1.00 12.43 505 SER A N 1
ATOM 3622 C CA . SER A 1 454 ? 81.908 37.964 18.413 1.00 12.91 505 SER A CA 1
ATOM 3623 C C . SER A 1 454 ? 83.280 38.233 17.784 1.00 13.90 505 SER A C 1
ATOM 3624 O O . SER A 1 454 ? 83.413 38.977 16.813 1.00 13.19 505 SER A O 1
ATOM 3627 N N . HIS A 1 455 ? 84.320 37.599 18.340 1.00 14.59 506 HIS A N 1
ATOM 3628 C CA . HIS A 1 455 ? 85.693 37.977 18.013 1.00 14.83 506 HIS A CA 1
ATOM 3629 C C . HIS A 1 455 ? 86.083 37.561 16.598 1.00 15.92 506 HIS A C 1
ATOM 3630 O O . HIS A 1 455 ? 85.849 36.426 16.182 1.00 16.71 506 HIS A O 1
ATOM 3637 N N . TRP A 1 456 ? 86.729 38.482 15.875 1.00 14.69 507 TRP A N 1
ATOM 3638 C CA . TRP A 1 456 ? 87.157 38.201 14.505 1.00 17.36 507 TRP A CA 1
ATOM 3639 C C . TRP A 1 456 ? 88.124 37.023 14.428 1.00 17.27 507 TRP A C 1
ATOM 3640 O O . TRP A 1 456 ? 88.180 36.340 13.401 1.00 19.00 507 TRP A O 1
ATOM 3651 N N . GLU A 1 457 ? 88.899 36.776 15.486 1.00 17.84 508 GLU A N 1
ATOM 3652 C CA . GLU A 1 457 ? 89.859 35.676 15.442 1.00 20.83 508 GLU A CA 1
ATOM 3653 C C . GLU A 1 457 ? 89.164 34.320 15.459 1.00 20.68 508 GLU A C 1
ATOM 3654 O O . GLU A 1 457 ? 89.717 33.332 14.958 1.00 22.07 508 GLU A O 1
ATOM 3660 N N . ASP A 1 458 ? 87.968 34.247 16.046 1.00 19.62 509 ASP A N 1
ATOM 3661 C CA . ASP A 1 458 ? 87.223 32.987 16.128 1.00 20.30 509 ASP A CA 1
ATOM 3662 C C . ASP A 1 458 ? 85.798 33.368 16.543 1.00 19.30 509 ASP A C 1
ATOM 3663 O O . ASP A 1 458 ? 85.499 33.492 17.731 1.00 19.09 509 ASP A O 1
ATOM 3668 N N . MET A 1 459 ? 84.931 33.539 15.545 1.00 17.83 510 MET A N 1
ATOM 3669 C CA . MET A 1 459 ? 83.579 34.005 15.828 1.00 18.43 510 MET A CA 1
ATOM 3670 C C . MET A 1 459 ? 82.770 33.002 16.633 1.00 18.20 510 MET A C 1
ATOM 3671 O O . MET A 1 459 ? 81.776 33.388 17.252 1.00 16.15 510 MET A O 1
ATOM 3676 N N . GLY A 1 460 ? 83.164 31.726 16.638 1.00 18.52 511 GLY A N 1
ATOM 3677 C CA . GLY A 1 460 ? 82.441 30.723 17.393 1.00 18.72 511 GLY A CA 1
ATOM 3678 C C . GLY A 1 460 ? 82.910 30.518 18.814 1.00 22.73 511 GLY A C 1
ATOM 3679 O O . GLY A 1 460 ? 82.274 29.783 19.572 1.00 21.38 511 GLY A O 1
ATOM 3680 N N . SER A 1 461 ? 84.004 31.158 19.205 1.00 19.45 512 SER A N 1
ATOM 3681 C CA . SER A 1 461 ? 84.512 31.008 20.557 1.00 22.88 512 SER A CA 1
ATOM 3682 C C . SER A 1 461 ? 83.747 31.912 21.514 1.00 21.42 512 SER A C 1
ATOM 3683 O O . SER A 1 461 ? 83.304 33.007 21.151 1.00 19.20 512 SER A O 1
ATOM 3686 N N . THR A 1 462 ? 83.582 31.442 22.748 1.00 19.60 513 THR A N 1
ATOM 3687 C CA . THR A 1 462 ? 83.005 32.264 23.804 1.00 18.39 513 THR A CA 1
ATOM 3688 C C . THR A 1 462 ? 84.039 32.707 24.827 1.00 19.41 513 THR A C 1
ATOM 3689 O O . THR A 1 462 ? 83.665 33.278 25.857 1.00 18.89 513 THR A O 1
ATOM 3693 N N . THR A 1 463 ? 85.327 32.470 24.557 1.00 19.74 514 THR A N 1
ATOM 3694 C CA . THR A 1 463 ? 86.409 32.745 25.497 1.00 19.97 514 THR A CA 1
ATOM 3695 C C . THR A 1 463 ? 87.329 33.864 25.022 1.00 21.98 514 THR A C 1
ATOM 3696 O O . THR A 1 463 ? 88.482 33.943 25.461 1.00 21.93 514 THR A O 1
ATOM 3700 N N . LYS A 1 464 ? 86.836 34.742 24.150 1.00 18.03 515 LYS A N 1
ATOM 3701 C CA . LYS A 1 464 ? 87.640 35.797 23.550 1.00 20.24 515 LYS A CA 1
ATOM 3702 C C . LYS A 1 464 ? 87.371 37.172 24.152 1.00 17.19 515 LYS A C 1
ATOM 3703 O O . LYS A 1 464 ? 87.837 38.174 23.602 1.00 19.47 515 LYS A O 1
ATOM 3709 N N . ALA A 1 465 ? 86.634 37.242 25.256 1.00 16.03 516 ALA A N 1
ATOM 3710 C CA . ALA A 1 465 ? 86.304 38.505 25.902 1.00 15.33 516 ALA A CA 1
ATOM 3711 C C . ALA A 1 465 ? 87.415 38.932 26.862 1.00 20.34 516 ALA A C 1
ATOM 3712 O O . ALA A 1 465 ? 88.319 38.160 27.196 1.00 18.90 516 ALA A O 1
ATOM 3714 N N . ASP A 1 466 ? 87.341 40.189 27.299 1.00 15.48 517 ASP A N 1
ATOM 3715 C CA . ASP A 1 466 ? 88.275 40.752 28.277 1.00 17.39 517 ASP A CA 1
ATOM 3716 C C . ASP A 1 466 ? 87.492 41.527 29.328 1.00 17.97 517 ASP A C 1
ATOM 3717 O O . ASP A 1 466 ? 87.064 42.668 29.074 1.00 17.44 517 ASP A O 1
ATOM 3722 N N . PRO A 1 467 ? 87.297 40.957 30.520 1.00 19.58 518 PRO A N 1
ATOM 3723 C CA . PRO A 1 467 ? 86.572 41.677 31.580 1.00 18.93 518 PRO A CA 1
ATOM 3724 C C . PRO A 1 467 ? 87.269 42.940 32.060 1.0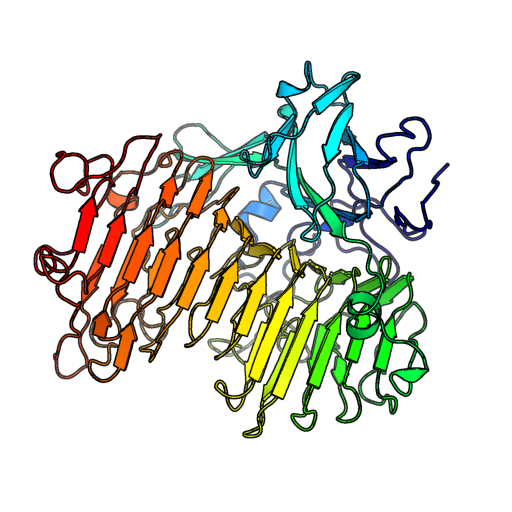0 19.58 518 PRO A C 1
ATOM 3725 O O . PRO A 1 467 ? 86.650 43.720 32.795 1.00 20.85 518 PRO A O 1
ATOM 3729 N N . ASN A 1 468 ? 88.519 43.166 31.673 1.00 20.38 519 ASN A N 1
ATOM 3730 C CA . ASN A 1 468 ? 89.238 44.374 32.048 1.00 21.08 519 ASN A CA 1
ATOM 3731 C C . ASN A 1 468 ? 89.082 45.493 31.030 1.00 21.90 519 ASN A C 1
ATOM 3732 O O . ASN A 1 468 ? 89.830 46.471 31.086 1.00 19.79 519 ASN A O 1
ATOM 3737 N N . THR A 1 469 ? 88.129 45.372 30.105 1.00 18.16 520 THR A N 1
ATOM 3738 C CA . THR A 1 469 ? 87.767 46.441 29.188 1.00 16.83 520 THR A CA 1
ATOM 3739 C C . THR A 1 469 ? 86.290 46.761 29.385 1.00 15.95 520 THR A C 1
ATOM 3740 O O . THR A 1 469 ? 85.519 45.919 29.854 1.00 15.62 520 THR A O 1
ATOM 3744 N N . THR A 1 470 ? 85.905 47.995 29.044 1.00 14.32 521 THR A N 1
ATOM 3745 C CA . THR A 1 470 ? 84.540 48.457 29.269 1.00 14.77 521 THR A CA 1
ATOM 3746 C C . THR A 1 470 ? 84.047 49.279 28.087 1.00 14.23 521 THR A C 1
ATOM 3747 O O . THR A 1 470 ? 84.716 50.225 27.660 1.00 13.49 521 THR A O 1
ATOM 3751 N N . VAL A 1 471 ? 82.871 48.914 27.579 1.00 13.34 522 VAL A N 1
ATOM 3752 C CA . VAL A 1 471 ? 82.113 49.704 26.614 1.00 14.39 522 VAL A CA 1
ATOM 3753 C C . VAL A 1 471 ? 80.931 50.296 27.372 1.00 11.88 522 VAL A C 1
ATOM 3754 O O . VAL A 1 471 ? 80.097 49.550 27.904 1.00 13.36 522 VAL A O 1
ATOM 3758 N N . LYS A 1 472 ? 80.849 51.626 27.438 1.00 13.19 523 LYS A N 1
ATOM 3759 C CA . LYS A 1 472 ? 79.818 52.228 28.274 1.00 12.95 523 LYS A CA 1
ATOM 3760 C C . LYS A 1 472 ? 79.331 53.560 27.718 1.00 12.46 523 LYS A C 1
ATOM 3761 O O . LYS A 1 472 ? 80.018 54.236 26.947 1.00 12.69 523 LYS A O 1
ATOM 3767 N N . ASN A 1 473 ? 78.122 53.934 28.145 1.00 13.44 524 ASN A N 1
ATOM 3768 C CA . ASN A 1 473 ? 77.581 55.266 27.899 1.00 13.63 524 ASN A CA 1
ATOM 3769 C C . ASN A 1 473 ? 77.467 55.552 26.404 1.00 14.14 524 ASN A C 1
ATOM 3770 O O . ASN A 1 473 ? 77.994 56.536 25.888 1.00 14.53 524 ASN A O 1
ATOM 3775 N N . MET A 1 474 ? 76.766 54.664 25.707 1.00 11.86 525 MET A N 1
ATOM 3776 C CA . MET A 1 474 ? 76.492 54.815 24.285 1.00 13.09 525 MET A CA 1
ATOM 3777 C C . MET A 1 474 ? 74.992 54.969 24.132 1.00 12.16 525 MET A C 1
ATOM 3778 O O . MET A 1 474 ? 74.228 54.122 24.611 1.00 13.33 525 MET A O 1
ATOM 3783 N N . ARG A 1 475 ? 74.576 56.050 23.485 1.00 11.77 526 ARG A N 1
ATOM 3784 C CA . ARG A 1 475 ? 73.168 56.364 23.294 1.00 11.49 526 ARG A CA 1
ATOM 3785 C C . ARG A 1 475 ? 72.862 56.457 21.807 1.00 12.74 526 ARG A C 1
ATOM 3786 O O . ARG A 1 475 ? 73.537 57.181 21.067 1.00 12.73 526 ARG A O 1
ATOM 3794 N N . PHE A 1 476 ? 71.848 55.716 21.376 1.00 11.81 527 PHE A N 1
ATOM 3795 C CA . PHE A 1 476 ? 71.378 55.722 19.995 1.00 12.32 527 PHE A CA 1
ATOM 3796 C C . PHE A 1 476 ? 69.925 56.165 20.055 1.00 14.87 527 PHE A C 1
ATOM 3797 O O . PHE A 1 476 ? 69.081 55.435 20.584 1.00 17.88 527 PHE A O 1
ATOM 3805 N N . GLU A 1 477 ? 69.621 57.346 19.528 1.00 10.84 528 GLU A N 1
ATOM 3806 C CA . GLU A 1 477 ? 68.273 57.899 19.620 1.00 12.24 528 GLU A CA 1
ATOM 3807 C C . GLU A 1 477 ? 67.738 58.180 18.228 1.00 11.99 528 GLU A C 1
ATOM 3808 O O . GLU A 1 477 ? 68.342 58.954 17.475 1.00 11.12 528 GLU A O 1
ATOM 3814 N N . ASN A 1 478 ? 66.586 57.572 17.915 1.00 10.61 529 ASN A N 1
ATOM 3815 C CA . ASN A 1 478 ? 65.906 57.642 16.625 1.00 9.78 529 ASN A CA 1
ATOM 3816 C C . ASN A 1 478 ? 66.658 56.822 15.587 1.00 11.09 529 ASN A C 1
ATOM 3817 O O . ASN A 1 478 ? 67.585 57.316 14.941 1.00 10.91 529 ASN A O 1
ATOM 3822 N N . ILE A 1 479 ? 66.279 55.556 15.450 1.00 9.78 530 ILE A N 1
ATOM 3823 C CA . ILE A 1 479 ? 66.770 54.690 14.386 1.00 9.98 530 ILE A CA 1
ATOM 3824 C C . ILE A 1 479 ? 65.529 54.188 13.670 1.00 9.74 530 ILE A C 1
ATOM 3825 O O . ILE A 1 479 ? 64.837 53.285 14.159 1.00 10.34 530 ILE A O 1
ATOM 3830 N N . THR A 1 480 ? 65.232 54.779 12.521 1.00 8.67 531 THR A N 1
ATOM 3831 C CA . THR A 1 480 ? 64.045 54.444 11.753 1.00 9.32 531 THR A CA 1
ATOM 3832 C C . THR A 1 480 ? 64.431 53.438 10.679 1.00 9.47 531 THR A C 1
ATOM 3833 O O . THR A 1 480 ? 65.290 53.722 9.838 1.00 10.70 531 THR A O 1
ATOM 3837 N N . VAL A 1 481 ? 63.824 52.256 10.728 1.00 8.35 532 VAL A N 1
ATOM 3838 C CA . VAL A 1 481 ? 64.121 51.177 9.790 1.00 7.63 532 VAL A CA 1
ATOM 3839 C C . VAL A 1 481 ? 62.883 50.969 8.933 1.00 8.64 532 VAL A C 1
ATOM 3840 O O . VAL A 1 481 ? 61.820 50.572 9.431 1.00 9.49 532 VAL A O 1
ATOM 3844 N N . GLU A 1 482 ? 63.008 51.269 7.649 1.00 9.09 533 GLU A N 1
ATOM 3845 C CA . GLU A 1 482 ? 61.858 51.257 6.749 1.00 9.50 533 GLU A CA 1
ATOM 3846 C C . GLU A 1 482 ? 61.760 49.926 6.013 1.00 8.97 533 GLU A C 1
ATOM 3847 O O . GLU A 1 482 ? 62.777 49.320 5.661 1.00 9.46 533 GLU A O 1
ATOM 3853 N N . GLY A 1 483 ? 60.524 49.477 5.781 1.00 9.59 534 GLY A N 1
ATOM 3854 C CA . GLY A 1 483 ? 60.337 48.152 5.207 1.00 9.31 534 GLY A CA 1
ATOM 3855 C C . GLY A 1 483 ? 60.723 47.043 6.184 1.00 9.31 534 GLY A C 1
ATOM 3856 O O . GLY A 1 483 ? 60.783 47.227 7.404 1.00 9.85 534 GLY A O 1
ATOM 3857 N N . MET A 1 484 ? 60.996 45.866 5.622 1.00 8.40 535 MET A N 1
ATOM 3858 C CA . MET A 1 484 ? 61.304 44.679 6.412 1.00 9.07 535 MET A CA 1
ATOM 3859 C C . MET A 1 484 ? 62.787 44.593 6.748 1.00 9.05 535 MET A C 1
ATOM 3860 O O . MET A 1 484 ? 63.644 44.988 5.957 1.00 9.14 535 MET A O 1
ATOM 3865 N N . THR A 1 485 ? 63.089 44.063 7.935 1.00 8.45 536 THR A N 1
ATOM 3866 C CA . THR A 1 485 ? 64.468 43.730 8.290 1.00 8.40 536 THR A CA 1
ATOM 3867 C C . THR A 1 485 ? 64.486 42.391 9.012 1.00 8.62 536 THR A C 1
ATOM 3868 O O . THR A 1 485 ? 63.442 41.765 9.238 1.00 8.70 536 THR A O 1
ATOM 3872 N N . ASN A 1 486 ? 65.694 41.948 9.372 1.00 9.05 537 ASN A N 1
ATOM 3873 C CA . ASN A 1 486 ? 65.865 40.615 9.945 1.00 8.64 537 ASN A CA 1
ATOM 3874 C C . ASN A 1 486 ? 65.880 40.587 11.469 1.00 9.31 537 ASN A C 1
ATOM 3875 O O . ASN A 1 486 ? 65.255 39.698 12.061 1.00 9.84 537 ASN A O 1
ATOM 3880 N N . CYS A 1 487 ? 66.569 41.518 12.132 1.00 8.97 538 CYS A N 1
ATOM 3881 C CA . CYS A 1 487 ? 66.669 41.455 13.590 1.00 9.00 538 CYS A CA 1
ATOM 3882 C C . CYS A 1 487 ? 67.103 42.810 14.132 1.00 8.51 538 CYS A C 1
ATOM 3883 O O . CYS A 1 487 ? 67.745 43.598 13.439 1.00 9.44 538 CYS A O 1
ATOM 3886 N N . ALA A 1 488 ? 66.750 43.061 15.397 1.00 8.75 539 ALA A N 1
ATOM 3887 C CA . ALA A 1 488 ? 67.018 44.359 16.014 1.00 9.20 539 ALA A CA 1
ATOM 3888 C C . ALA A 1 488 ? 68.444 44.478 16.547 1.00 8.69 539 ALA A C 1
ATOM 3889 O O . ALA A 1 488 ? 69.166 45.412 16.188 1.00 9.79 539 ALA A O 1
ATOM 3891 N N . ILE A 1 489 ? 68.858 43.567 17.427 1.00 9.26 540 ILE A N 1
ATOM 3892 C CA . ILE A 1 489 ? 70.110 43.760 18.161 1.00 9.93 540 ILE A CA 1
ATOM 3893 C C . ILE A 1 489 ? 70.702 42.422 18.583 1.00 8.99 540 ILE A C 1
ATOM 3894 O O . ILE A 1 489 ? 70.008 41.572 19.148 1.00 9.68 540 ILE A O 1
ATOM 3899 N N . ARG A 1 490 ? 72.000 42.244 18.334 1.00 9.00 541 ARG A N 1
ATOM 3900 C CA . ARG A 1 490 ? 72.726 41.087 18.848 1.00 9.13 541 ARG A CA 1
ATOM 3901 C C . ARG A 1 490 ? 74.008 41.584 19.488 1.00 10.45 541 ARG A C 1
ATOM 3902 O O . ARG A 1 490 ? 74.885 42.108 18.798 1.00 10.10 541 ARG A O 1
ATOM 3910 N N . VAL A 1 491 ? 74.115 41.415 20.800 1.00 10.60 542 VAL A N 1
ATOM 3911 C CA . VAL A 1 491 ? 75.296 41.827 21.545 1.00 10.04 542 VAL A CA 1
ATOM 3912 C C . VAL A 1 491 ? 75.973 40.576 22.081 1.00 11.34 542 VAL A C 1
ATOM 3913 O O . VAL A 1 491 ? 75.469 39.944 23.015 1.00 12.15 542 VAL A O 1
ATOM 3917 N N . TYR A 1 492 ? 77.106 40.216 21.487 1.00 11.44 543 TYR A N 1
ATOM 3918 C CA . TYR A 1 492 ? 78.013 39.222 22.060 1.00 11.77 543 TYR A CA 1
ATOM 3919 C C . TYR A 1 492 ? 79.087 40.030 22.775 1.00 12.71 543 TYR A C 1
ATOM 3920 O O . TYR A 1 492 ? 80.014 40.544 22.145 1.00 13.74 543 TYR A O 1
ATOM 3929 N N . ALA A 1 493 ? 78.916 40.198 24.088 1.00 13.27 544 ALA A N 1
ATOM 3930 C CA . ALA A 1 493 ? 79.721 41.161 24.834 1.00 13.31 544 ALA A CA 1
ATOM 3931 C C . ALA A 1 493 ? 81.138 40.643 25.023 1.00 14.49 544 ALA A C 1
ATOM 3932 O O . ALA A 1 493 ? 81.351 39.620 25.682 1.00 14.27 544 ALA A O 1
ATOM 3934 N N . LEU A 1 494 ? 82.101 41.358 24.450 1.00 14.37 545 LEU A N 1
ATOM 3935 C CA . LEU A 1 494 ? 83.514 41.046 24.597 1.00 14.00 545 LEU A CA 1
ATOM 3936 C C . LEU A 1 494 ? 84.180 41.911 25.653 1.00 13.65 545 LEU A C 1
ATOM 3937 O O . LEU A 1 494 ? 85.378 41.745 25.912 1.00 15.18 545 LEU A O 1
ATOM 3942 N N . SER A 1 495 ? 83.420 42.813 26.269 1.00 12.71 546 SER A N 1
ATOM 3943 C CA . SER A 1 495 ? 83.884 43.723 27.301 1.00 15.11 546 SER A CA 1
ATOM 3944 C C . SER A 1 495 ? 82.747 43.900 28.294 1.00 15.93 546 SER A C 1
ATOM 3945 O O . SER A 1 495 ? 81.586 43.622 27.979 1.00 15.13 546 SER A O 1
ATOM 3948 N N . ASP A 1 496 ? 83.081 44.337 29.511 1.00 15.57 547 ASP A N 1
ATOM 3949 C CA . ASP A 1 496 ? 82.043 44.852 30.394 1.00 15.18 547 ASP A CA 1
ATOM 3950 C C . ASP A 1 496 ? 81.244 45.900 29.631 1.00 14.92 547 ASP A C 1
ATOM 3951 O O . ASP A 1 496 ? 81.812 46.718 28.902 1.00 14.37 547 ASP A O 1
ATOM 3956 N N . THR A 1 497 ? 79.920 45.859 29.777 1.00 13.95 548 THR A N 1
ATOM 3957 C CA . THR A 1 497 ? 79.026 46.667 28.955 1.00 13.88 548 THR A CA 1
ATOM 3958 C C . THR A 1 497 ? 78.019 47.362 29.857 1.00 16.03 548 THR A C 1
ATOM 3959 O O . THR A 1 497 ? 77.276 46.697 30.587 1.00 16.92 548 THR A O 1
ATOM 3963 N N . GLU A 1 498 ? 77.999 48.699 29.821 1.00 13.73 549 GLU A N 1
ATOM 3964 C CA . GLU A 1 498 ? 77.198 49.470 30.762 1.00 13.36 549 GLU A CA 1
ATOM 3965 C C . GLU A 1 498 ? 76.506 50.646 30.088 1.00 12.80 549 GLU A C 1
ATOM 3966 O O . GLU A 1 498 ? 77.085 51.318 29.229 1.00 14.71 549 GLU A O 1
ATOM 3972 N N . ASN A 1 499 ? 75.268 50.894 30.506 1.00 12.37 550 ASN A N 1
ATOM 3973 C CA . ASN A 1 499 ? 74.502 52.078 30.123 1.00 12.88 550 ASN A CA 1
ATOM 3974 C C . ASN A 1 499 ? 74.486 52.301 28.609 1.00 13.10 550 ASN A C 1
ATOM 3975 O O . ASN A 1 499 ? 74.928 53.327 28.087 1.00 13.50 550 ASN A O 1
ATOM 3980 N N . ILE A 1 500 ? 73.940 51.316 27.911 1.00 12.51 551 ILE A N 1
ATOM 3981 C CA . ILE A 1 500 ? 73.688 51.405 26.479 1.00 11.67 551 ILE A CA 1
ATOM 3982 C C . ILE A 1 500 ? 72.211 51.723 26.317 1.00 13.63 551 ILE A C 1
ATOM 3983 O O . ILE A 1 500 ? 71.359 51.028 26.879 1.00 15.54 551 ILE A O 1
ATOM 3988 N N . HIS A 1 501 ? 71.897 52.777 25.574 1.00 11.25 552 HIS A N 1
ATOM 3989 C CA . HIS A 1 501 ? 70.521 53.231 25.446 1.00 12.05 552 HIS A CA 1
ATOM 3990 C C . HIS A 1 501 ? 70.150 53.253 23.973 1.00 11.69 552 HIS A C 1
ATOM 3991 O O . HIS A 1 501 ? 70.856 53.864 23.166 1.00 13.37 552 HIS A O 1
ATOM 3998 N N . VAL A 1 502 ? 69.050 52.582 23.628 1.00 11.83 553 VAL A N 1
ATOM 3999 C CA . VAL A 1 502 ? 68.495 52.591 22.275 1.00 12.17 553 VAL A CA 1
ATOM 4000 C C . VAL A 1 502 ? 67.080 53.137 22.389 1.00 11.32 553 VAL A C 1
ATOM 4001 O O . VAL A 1 502 ? 66.188 52.455 22.913 1.00 12.78 553 VAL A O 1
ATOM 4005 N N . LYS A 1 503 ? 66.874 54.363 21.921 1.00 11.10 554 LYS A N 1
ATOM 4006 C CA . LYS A 1 503 ? 65.593 55.046 22.031 1.00 10.93 554 LYS A CA 1
ATOM 4007 C C . LYS A 1 503 ? 64.990 55.222 20.643 1.00 11.08 554 LYS A C 1
ATOM 4008 O O . LYS A 1 503 ? 65.657 55.707 19.721 1.00 10.86 554 LYS A O 1
ATOM 4014 N N . ASN A 1 504 ? 63.724 54.841 20.497 1.00 10.23 555 ASN A N 1
ATOM 4015 C CA . ASN A 1 504 ? 63.003 54.969 19.228 1.00 10.32 555 ASN A CA 1
ATOM 4016 C C . ASN A 1 504 ? 63.699 54.231 18.082 1.00 10.26 555 ASN A C 1
ATOM 4017 O O . ASN A 1 504 ? 63.839 54.751 16.969 1.00 11.29 555 ASN A O 1
ATOM 4022 N N . LEU A 1 505 ? 64.129 53.002 18.355 1.00 10.81 556 LEU A N 1
ATOM 4023 C CA . LEU A 1 505 ? 64.377 52.047 17.278 1.00 9.53 556 LEU A CA 1
ATOM 4024 C C . LEU A 1 505 ? 63.005 51.615 16.787 1.00 10.06 556 LEU A C 1
ATOM 4025 O O . LEU A 1 505 ? 62.304 50.855 17.464 1.00 10.39 556 LEU A O 1
ATOM 4030 N N . ASN A 1 506 ? 62.593 52.126 15.626 1.00 9.03 557 ASN A N 1
ATOM 4031 C CA . ASN A 1 506 ? 61.273 51.850 15.081 1.00 10.04 557 ASN A CA 1
ATOM 4032 C C . ASN A 1 506 ? 61.443 51.095 13.774 1.00 10.21 557 ASN A C 1
ATOM 4033 O O . ASN A 1 506 ? 62.042 51.606 12.820 1.00 10.72 557 ASN A O 1
ATOM 4038 N N . ILE A 1 507 ? 60.966 49.859 13.761 1.00 10.10 558 ILE A N 1
ATOM 4039 C CA . ILE A 1 507 ? 61.107 48.952 12.626 1.00 9.81 558 ILE A CA 1
ATOM 4040 C C . ILE A 1 507 ? 59.734 48.766 11.994 1.00 10.24 558 ILE A C 1
ATOM 4041 O O . ILE A 1 507 ? 58.757 48.481 12.695 1.00 10.98 558 ILE A O 1
ATOM 4046 N N . ASP A 1 508 ? 59.651 48.932 10.673 1.00 9.26 559 ASP A N 1
ATOM 4047 C CA . ASP A 1 508 ? 58.355 48.789 10.006 1.00 10.89 559 ASP A CA 1
ATOM 4048 C C . ASP A 1 508 ? 57.813 47.369 10.139 1.00 10.92 559 ASP A C 1
ATOM 4049 O O . ASP A 1 508 ? 56.633 47.171 10.447 1.00 11.01 559 ASP A O 1
ATOM 4054 N N . ALA A 1 509 ? 58.648 46.368 9.869 1.00 9.40 560 ALA A N 1
ATOM 4055 C CA . ALA A 1 509 ? 58.170 44.994 9.805 1.00 8.80 560 ALA A CA 1
ATOM 4056 C C . ALA A 1 509 ? 59.359 44.053 9.882 1.00 9.73 560 ALA A C 1
ATOM 4057 O O . ALA A 1 509 ? 60.490 44.424 9.553 1.00 10.24 560 ALA A O 1
ATOM 4059 N N . TRP A 1 510 ? 59.088 42.825 10.321 1.00 9.64 561 TRP A N 1
ATOM 4060 C CA . TRP A 1 510 ? 60.063 41.760 10.130 1.00 9.50 561 TRP A CA 1
ATOM 4061 C C . TRP A 1 510 ? 59.898 41.154 8.743 1.00 11.26 561 TRP A C 1
ATOM 4062 O O . TRP A 1 510 ? 58.837 41.236 8.118 1.00 12.99 561 TRP A O 1
ATOM 4073 N N . ASN A 1 511 ? 60.961 40.517 8.270 1.00 9.99 562 ASN A N 1
ATOM 4074 C CA . ASN A 1 511 ? 60.933 39.854 6.971 1.00 10.14 562 ASN A CA 1
ATOM 4075 C C . ASN A 1 511 ? 60.290 38.467 7.081 1.00 9.40 562 ASN A C 1
ATOM 4076 O O . ASN A 1 511 ? 59.747 38.075 8.120 1.00 11.14 562 ASN A O 1
ATOM 4081 N N . GLY A 1 512 ? 60.339 37.704 5.994 1.00 9.24 563 GLY A N 1
ATOM 4082 C CA . GLY A 1 512 ? 59.687 36.409 5.924 1.00 9.99 563 GLY A CA 1
ATOM 4083 C C . GLY A 1 512 ? 60.449 35.216 6.477 1.00 11.61 563 GLY A C 1
ATOM 4084 O O . GLY A 1 512 ? 59.996 34.075 6.316 1.00 11.22 563 GLY A O 1
ATOM 4085 N N . LEU A 1 513 ? 61.587 35.429 7.131 1.00 9.49 564 LEU A N 1
ATOM 4086 C CA . LEU A 1 513 ? 62.333 34.326 7.722 1.00 9.09 564 LEU A CA 1
ATOM 4087 C C . LEU A 1 513 ? 61.562 33.751 8.909 1.00 10.01 564 LEU A C 1
ATOM 4088 O O . LEU A 1 513 ? 60.607 34.347 9.413 1.00 11.32 564 LEU A O 1
ATOM 4093 N N . ASP A 1 514 ? 61.991 32.573 9.363 1.00 10.04 565 ASP A N 1
ATOM 4094 C CA . ASP A 1 514 ? 61.440 32.034 10.599 1.00 9.94 565 ASP A CA 1
ATOM 4095 C C . ASP A 1 514 ? 61.771 32.976 11.752 1.00 9.90 565 ASP A C 1
ATOM 4096 O O . ASP A 1 514 ? 62.821 33.629 11.765 1.00 10.74 565 ASP A O 1
ATOM 4101 N N . TRP A 1 515 ? 60.893 33.017 12.758 1.00 10.58 566 TRP A N 1
ATOM 4102 C CA . TRP A 1 515 ? 61.154 33.924 13.875 1.00 10.68 566 TRP A CA 1
ATOM 4103 C C . TRP A 1 515 ? 62.447 33.581 14.609 1.00 11.29 566 TRP A C 1
ATOM 4104 O O . TRP A 1 515 ? 63.085 34.471 15.175 1.00 11.76 566 TRP A O 1
ATOM 4115 N N . THR A 1 516 ? 62.873 32.314 14.577 1.00 10.77 567 THR A N 1
ATOM 4116 C CA . THR A 1 516 ? 64.148 31.942 15.184 1.00 11.73 567 THR A CA 1
ATOM 4117 C C . THR A 1 516 ? 65.328 32.649 14.520 1.00 13.40 567 THR A C 1
ATOM 4118 O O . THR A 1 516 ? 66.343 32.909 15.181 1.00 12.79 567 THR A O 1
ATOM 4122 N N . SER A 1 517 ? 65.222 32.972 13.225 1.00 11.99 568 SER A N 1
ATOM 4123 C CA . SER A 1 517 ? 66.283 33.680 12.521 1.00 10.84 568 SER A CA 1
ATOM 4124 C C . SER A 1 517 ? 66.262 35.170 12.803 1.00 10.04 568 SER A C 1
ATOM 4125 O O . SER A 1 517 ? 67.190 35.877 12.396 1.00 10.85 568 SER A O 1
ATOM 4128 N N . GLN A 1 518 ? 65.211 35.657 13.455 1.00 9.47 569 GLN A N 1
ATOM 4129 C CA . GLN A 1 518 ? 65.013 37.074 13.713 1.00 9.44 569 GLN A CA 1
ATOM 4130 C C . GLN A 1 518 ? 65.316 37.444 15.154 1.00 10.24 569 GLN A C 1
ATOM 4131 O O . GLN A 1 518 ? 65.028 38.573 15.571 1.00 10.57 569 GLN A O 1
ATOM 4137 N N . VAL A 1 519 ? 65.930 36.531 15.907 1.00 9.93 570 VAL A N 1
ATOM 4138 C CA . VAL A 1 519 ? 66.095 36.723 17.341 1.00 12.06 570 VAL A CA 1
ATOM 4139 C C . VAL A 1 519 ? 67.104 37.827 17.628 1.00 11.95 570 VAL A C 1
ATOM 4140 O O . VAL A 1 519 ? 68.080 38.024 16.893 1.00 11.96 570 VAL A O 1
ATOM 4144 N N . SER A 1 520 ? 66.856 38.561 18.705 1.00 10.81 571 SER A N 1
ATOM 4145 C CA . SER A 1 520 ? 67.836 39.474 19.277 1.00 10.63 571 SER A CA 1
ATOM 4146 C C . SER A 1 520 ? 68.522 38.788 20.455 1.00 12.02 571 SER A C 1
ATOM 4147 O O . SER A 1 520 ? 67.881 38.040 21.199 1.00 11.41 571 SER A O 1
ATOM 4150 N N . HIS A 1 521 ? 69.834 39.035 20.610 1.00 11.01 572 HIS A N 1
ATOM 4151 C CA . HIS A 1 521 ? 70.670 38.338 21.585 1.00 11.92 572 HIS A CA 1
ATOM 4152 C C . HIS A 1 521 ? 71.390 39.319 22.502 1.00 11.08 572 HIS A C 1
ATOM 4153 O O . HIS A 1 521 ? 71.722 40.440 22.113 1.00 11.24 572 HIS A O 1
ATOM 4160 N N . LEU A 1 522 ? 71.659 38.857 23.724 1.00 12.03 573 LEU A N 1
ATOM 4161 C CA . LEU A 1 522 ? 72.477 39.586 24.694 1.00 11.21 573 LEU A CA 1
ATOM 4162 C C . LEU A 1 522 ? 73.191 38.526 25.522 1.00 11.46 573 LEU A C 1
ATOM 4163 O O . LEU A 1 522 ? 72.547 37.829 26.317 1.00 12.68 573 LEU A O 1
ATOM 4168 N N . LYS A 1 523 ? 74.503 38.384 25.322 1.00 12.25 574 LYS A N 1
ATOM 4169 C CA . LYS A 1 523 ? 75.262 37.285 25.906 1.00 12.60 574 LYS A CA 1
ATOM 4170 C C . LYS A 1 523 ? 76.572 37.816 26.462 1.00 14.02 574 LYS A C 1
ATOM 4171 O O . LYS A 1 523 ? 77.189 38.704 25.869 1.00 15.39 574 LYS A O 1
ATOM 4177 N N . ARG A 1 524 ? 76.999 37.254 27.595 1.00 14.77 575 ARG A N 1
ATOM 4178 C CA . ARG A 1 524 ? 78.252 37.630 28.241 1.00 15.76 575 ARG A CA 1
ATOM 4179 C C . ARG A 1 524 ? 79.297 36.563 27.941 1.00 14.99 575 ARG A C 1
ATOM 4180 O O . ARG A 1 524 ? 79.141 35.404 28.342 1.00 17.07 575 ARG A O 1
ATOM 4188 N N . TYR A 1 525 ? 80.355 36.950 27.235 1.00 15.17 576 TYR A N 1
ATOM 4189 C CA . TYR A 1 525 ? 81.452 36.037 26.954 1.00 16.17 576 TYR A CA 1
ATOM 4190 C C . TYR A 1 525 ? 82.478 36.096 28.091 1.00 17.68 576 TYR A C 1
ATOM 4191 O O . TYR A 1 525 ? 82.383 36.926 29.001 1.00 16.58 576 TYR A O 1
ATOM 4200 N N . THR A 1 526 ? 83.452 35.185 28.049 1.00 17.13 577 THR A N 1
ATOM 4201 C CA . THR A 1 526 ? 84.483 35.086 29.081 1.00 18.73 577 THR A CA 1
ATOM 4202 C C . THR A 1 526 ? 85.865 35.286 28.478 1.00 16.99 577 THR A C 1
ATOM 4203 O O . THR A 1 526 ? 86.048 35.296 27.262 1.00 17.42 577 THR A O 1
ATOM 4207 N N . ASN A 1 527 ? 86.859 35.420 29.356 1.00 19.92 578 ASN A N 1
ATOM 4208 C CA . ASN A 1 527 ? 88.250 35.298 28.942 1.00 22.39 578 ASN A CA 1
ATOM 4209 C C . ASN A 1 527 ? 88.626 33.817 28.940 1.00 24.48 578 ASN A C 1
ATOM 4210 O O . ASN A 1 527 ? 87.818 32.968 29.327 1.00 22.24 578 ASN A O 1
ATOM 4215 N N . PRO A 1 528 ? 89.834 33.460 28.483 1.00 24.40 579 PRO A N 1
ATOM 4216 C CA . PRO A 1 528 ? 90.206 32.035 28.496 1.00 28.05 579 PRO A CA 1
ATOM 4217 C C . PRO A 1 528 ? 90.180 31.406 29.878 1.00 28.93 579 PRO A C 1
ATOM 4218 O O . PRO A 1 528 ? 89.931 30.199 29.992 1.00 32.27 579 PRO A O 1
ATOM 4222 N N . ALA A 1 529 ? 90.413 32.188 30.933 1.00 28.07 580 ALA A N 1
ATOM 4223 C CA . ALA A 1 529 ? 90.338 31.656 32.287 1.00 31.92 580 ALA A CA 1
ATOM 4224 C C . ALA A 1 529 ? 88.910 31.382 32.733 1.00 29.89 580 ALA A C 1
ATOM 4225 O O . ALA A 1 529 ? 88.718 30.694 33.740 1.00 33.17 580 ALA A O 1
ATOM 4227 N N . GLY A 1 530 ? 87.910 31.898 32.018 1.00 24.37 581 GLY A N 1
ATOM 4228 C CA . GLY A 1 530 ? 86.524 31.650 32.347 1.00 24.51 581 GLY A CA 1
ATOM 4229 C C . GLY A 1 530 ? 85.820 32.772 33.074 1.00 22.46 581 GLY A C 1
ATOM 4230 O O . GLY A 1 530 ? 84.657 32.600 33.455 1.00 25.78 581 GLY A O 1
ATOM 4231 N N . GLU A 1 531 ? 86.478 33.906 33.282 1.00 24.58 582 GLU A N 1
ATOM 4232 C CA . GLU A 1 531 ? 85.845 35.035 33.951 1.00 22.64 582 GLU A CA 1
ATOM 4233 C C . GLU A 1 531 ? 84.934 35.752 32.962 1.00 21.64 582 GLU A C 1
ATOM 4234 O O . GLU A 1 531 ? 85.383 36.164 31.887 1.00 23.53 582 GLU A O 1
ATOM 4240 N N . LYS A 1 532 ? 83.664 35.905 33.331 1.00 23.01 583 LYS A N 1
ATOM 4241 C CA . LYS A 1 532 ? 82.674 36.514 32.452 1.00 21.95 583 LYS A CA 1
ATOM 4242 C C . LYS A 1 532 ? 82.743 38.031 32.531 1.00 21.37 583 LYS A C 1
ATOM 4243 O O . LYS A 1 532 ? 82.933 38.605 33.606 1.00 21.68 583 LYS A O 1
ATOM 4249 N N . VAL A 1 533 ? 82.570 38.687 31.381 1.00 17.68 584 VAL A N 1
ATOM 4250 C CA . VAL A 1 533 ? 82.281 40.114 31.417 1.00 17.22 584 VAL A CA 1
ATOM 4251 C C . VAL A 1 533 ? 80.929 40.327 32.092 1.00 18.10 584 VAL A C 1
ATOM 4252 O O . VAL A 1 533 ? 80.095 39.419 32.192 1.00 17.66 584 VAL A O 1
ATOM 4256 N N . THR A 1 534 ? 80.713 41.549 32.561 1.00 16.44 585 THR A N 1
ATOM 4257 C CA . THR A 1 534 ? 79.471 41.922 33.213 1.00 17.66 585 THR A CA 1
ATOM 4258 C C . THR A 1 534 ? 78.695 42.891 32.332 1.00 20.17 585 THR A C 1
ATOM 4259 O O . THR A 1 534 ? 79.277 43.709 31.610 1.00 20.75 585 THR A O 1
ATOM 4263 N N . ILE A 1 535 ? 77.373 42.773 32.372 1.00 16.75 586 ILE A N 1
ATOM 4264 C CA . ILE A 1 535 ? 76.479 43.787 31.831 1.00 15.69 586 ILE A CA 1
ATOM 4265 C C . ILE A 1 535 ? 75.853 44.510 33.010 1.00 16.85 586 ILE A C 1
ATOM 4266 O O . ILE A 1 535 ? 75.389 43.870 33.965 1.00 18.15 586 ILE A O 1
ATOM 4271 N N . GLY A 1 536 ? 75.879 45.836 32.962 1.00 16.61 587 GLY A N 1
ATOM 4272 C CA . GLY A 1 536 ? 75.389 46.619 34.077 1.00 15.38 587 GLY A CA 1
ATOM 4273 C C . GLY A 1 536 ? 73.952 46.290 34.432 1.00 15.68 587 GLY A C 1
ATOM 4274 O O . GLY A 1 536 ? 73.176 45.770 33.623 1.00 16.37 587 GLY A O 1
ATOM 4275 N N . ASN A 1 537 ? 73.599 46.591 35.678 1.00 15.02 588 ASN A N 1
ATOM 4276 C CA . ASN A 1 537 ? 72.233 46.399 36.140 1.00 13.82 588 ASN A CA 1
ATOM 4277 C C . ASN A 1 537 ? 71.335 47.478 35.548 1.00 11.97 588 ASN A C 1
ATOM 4278 O O . ASN A 1 537 ? 71.611 48.673 35.689 1.00 13.09 588 ASN A O 1
ATOM 4283 N N . GLU A 1 538 ? 70.256 47.056 34.883 1.00 13.99 589 GLU A N 1
ATOM 4284 C CA . GLU A 1 538 ? 69.254 47.982 34.374 1.00 15.45 589 GLU A CA 1
ATOM 4285 C C . GLU A 1 538 ? 68.050 48.113 35.294 1.00 13.00 589 GLU A C 1
ATOM 4286 O O . GLU A 1 538 ? 67.506 49.209 35.432 1.00 13.82 589 GLU A O 1
ATOM 4292 N N . ILE A 1 539 ? 67.616 47.017 35.910 1.00 14.85 590 ILE A N 1
ATOM 4293 C CA . ILE A 1 539 ? 66.498 47.030 36.849 1.00 17.69 590 ILE A CA 1
ATOM 4294 C C . ILE A 1 539 ? 67.082 46.939 38.255 1.00 14.58 590 ILE A C 1
ATOM 4295 O O . ILE A 1 539 ? 67.477 45.838 38.674 1.00 16.38 590 ILE A O 1
ATOM 4300 N N . PRO A 1 540 ? 67.118 48.033 39.028 1.00 16.36 591 PRO A N 1
ATOM 4301 C CA . PRO A 1 540 ? 66.574 49.355 38.715 1.00 14.58 591 PRO A CA 1
ATOM 4302 C C . PRO A 1 540 ? 67.607 50.433 38.352 1.00 14.92 591 PRO A C 1
ATOM 4303 O O . PRO A 1 540 ? 67.211 51.584 38.210 1.00 18.98 591 PRO A O 1
ATOM 4307 N N . ASP A 1 541 ? 68.884 50.084 38.195 1.00 14.20 592 ASP A N 1
ATOM 4308 C CA . ASP A 1 541 ? 69.940 51.097 38.167 1.00 16.73 592 ASP A CA 1
ATOM 4309 C C . ASP A 1 541 ? 70.039 51.860 36.851 1.00 16.80 592 ASP A C 1
ATOM 4310 O O . ASP A 1 541 ? 70.695 52.907 36.814 1.00 15.78 592 ASP A O 1
ATOM 4315 N N . GLY A 1 542 ? 69.443 51.356 35.770 1.00 15.22 593 GLY A N 1
ATOM 4316 C CA . GLY A 1 542 ? 69.555 52.037 34.490 1.00 15.25 593 GLY A CA 1
ATOM 4317 C C . GLY A 1 542 ? 70.924 51.947 33.856 1.00 14.09 593 GLY A C 1
ATOM 4318 O O . GLY A 1 542 ? 71.238 52.752 32.969 1.00 14.77 593 GLY A O 1
ATOM 4319 N N . ASN A 1 543 ? 71.744 50.986 34.278 1.00 13.52 594 ASN A N 1
ATOM 4320 C CA . ASN A 1 543 ? 73.123 50.841 33.824 1.00 14.24 594 ASN A CA 1
ATOM 4321 C C . ASN A 1 543 ? 73.323 49.640 32.903 1.00 13.56 594 ASN A C 1
ATOM 4322 O O . ASN A 1 543 ? 74.461 49.220 32.681 1.00 12.97 594 ASN A O 1
ATOM 4327 N N . GLY A 1 544 ? 72.242 49.070 32.367 1.00 13.09 595 GLY A N 1
ATOM 4328 C CA . GLY A 1 544 ? 72.373 47.967 31.438 1.00 13.78 595 GLY A CA 1
ATOM 4329 C C . GLY A 1 544 ? 72.006 48.386 30.031 1.00 14.27 595 GLY A C 1
ATOM 4330 O O . GLY A 1 544 ? 72.405 49.459 29.572 1.00 14.44 595 GLY A O 1
ATOM 4331 N N . LEU A 1 545 ? 71.236 47.555 29.340 1.00 12.83 596 LEU A N 1
ATOM 4332 C CA . LEU A 1 545 ? 70.752 47.862 27.996 1.00 12.71 596 LEU A CA 1
ATOM 4333 C C . LEU A 1 545 ? 69.311 48.344 28.089 1.00 11.79 596 LEU A C 1
ATOM 4334 O O . LEU A 1 545 ? 68.430 47.596 28.526 1.00 13.48 596 LEU A O 1
ATOM 4339 N N . ALA A 1 546 ? 69.069 49.580 27.675 1.00 12.02 597 ALA A N 1
ATOM 4340 C CA . ALA A 1 546 ? 67.742 50.185 27.707 1.00 11.29 597 ALA A CA 1
ATOM 4341 C C . ALA A 1 546 ? 67.176 50.233 26.292 1.00 13.75 597 ALA A C 1
ATOM 4342 O O . ALA A 1 546 ? 67.780 50.841 25.402 1.00 13.74 597 ALA A O 1
ATOM 4344 N N . LEU A 1 547 ? 66.020 49.595 26.085 1.00 11.92 598 LEU A N 1
ATOM 4345 C CA . LEU A 1 547 ? 65.261 49.691 24.836 1.00 11.42 598 LEU A CA 1
ATOM 4346 C C . LEU A 1 547 ? 64.012 50.511 25.136 1.00 12.12 598 LEU A C 1
ATOM 4347 O O . LEU A 1 547 ? 63.009 49.977 25.619 1.00 14.27 598 LEU A O 1
ATOM 4352 N N . GLU A 1 548 ? 64.069 51.803 24.847 1.00 12.11 599 GLU A N 1
ATOM 4353 C CA . GLU A 1 548 ? 62.973 52.725 25.118 1.00 12.72 599 GLU A CA 1
ATOM 4354 C C . GLU A 1 548 ? 62.247 53.015 23.808 1.00 12.22 599 GLU A C 1
ATOM 4355 O O . GLU A 1 548 ? 62.861 53.490 22.852 1.00 11.97 599 GLU A O 1
ATOM 4361 N N . ASN A 1 549 ? 60.945 52.723 23.759 1.00 13.59 600 ASN A N 1
ATOM 4362 C CA . ASN A 1 549 ? 60.163 52.916 22.537 1.00 11.80 600 ASN A CA 1
ATOM 4363 C C . ASN A 1 549 ? 60.758 52.155 21.357 1.00 12.02 600 ASN A C 1
ATOM 4364 O O . ASN A 1 549 ? 60.819 52.666 20.237 1.00 11.84 600 ASN A O 1
ATOM 4369 N N . TYR A 1 550 ? 61.238 50.947 21.621 1.00 12.16 601 TYR A N 1
ATOM 4370 C CA . TYR A 1 550 ? 61.511 49.983 20.560 1.00 11.49 601 TYR A CA 1
ATOM 4371 C C . TYR A 1 550 ? 60.168 49.520 20.019 1.00 11.52 601 TYR A C 1
ATOM 4372 O O . TYR A 1 550 ? 59.308 49.081 20.787 1.00 12.65 601 TYR A O 1
ATOM 4381 N N . SER A 1 551 ? 59.950 49.671 18.713 1.00 10.70 602 SER A N 1
ATOM 4382 C CA . SER A 1 551 ? 58.647 49.346 18.146 1.00 10.96 602 SER A CA 1
ATOM 4383 C C . SER A 1 551 ? 58.803 48.569 16.849 1.00 10.89 602 SER A C 1
ATOM 4384 O O . SER A 1 551 ? 59.785 48.731 16.117 1.00 10.59 602 SER A O 1
ATOM 4387 N N . VAL A 1 552 ? 57.817 47.712 16.584 1.00 10.87 603 VAL A N 1
ATOM 4388 C CA . VAL A 1 552 ? 57.704 46.967 15.335 1.00 10.55 603 VAL A CA 1
ATOM 4389 C C . VAL A 1 552 ? 56.289 47.172 14.822 1.00 11.19 603 VAL A C 1
ATOM 4390 O O . VAL A 1 552 ? 55.325 46.942 15.558 1.00 11.26 603 VAL A O 1
ATOM 4394 N N . GLY A 1 553 ? 56.165 47.625 13.578 1.00 10.60 604 GLY A N 1
ATOM 4395 C CA . GLY A 1 553 ? 54.843 47.865 13.018 1.00 12.18 604 GLY A CA 1
ATOM 4396 C C . GLY A 1 553 ? 54.031 48.880 13.792 1.00 13.26 604 GLY A C 1
ATOM 4397 O O . GLY A 1 553 ? 52.793 48.826 13.770 1.00 14.68 604 GLY A O 1
ATOM 4398 N N . GLY A 1 554 ? 54.697 49.796 14.4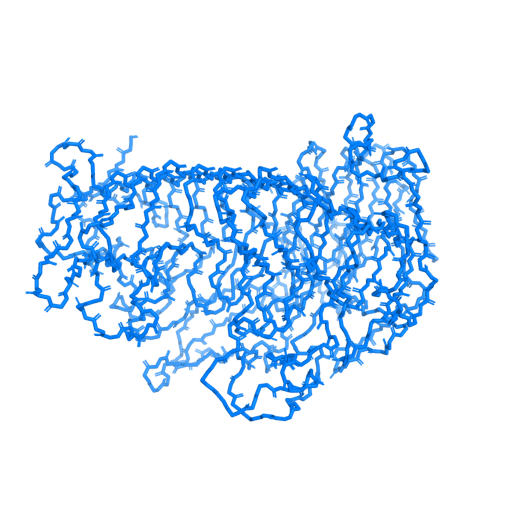97 1.00 11.87 605 GLY A N 1
ATOM 4399 C CA . GLY A 1 554 ? 54.031 50.803 15.291 1.00 14.32 605 GLY A CA 1
ATOM 4400 C C . GLY A 1 554 ? 53.719 50.408 16.718 1.00 16.01 605 GLY A C 1
ATOM 4401 O O . GLY A 1 554 ? 53.309 51.274 17.502 1.00 19.94 605 GLY A O 1
ATOM 4402 N N . GLU A 1 555 ? 53.907 49.146 17.091 1.00 12.22 606 GLU A N 1
ATOM 4403 C CA . GLU A 1 555 ? 53.587 48.672 18.432 1.00 12.92 606 GLU A CA 1
ATOM 4404 C C . GLU A 1 555 ? 54.855 48.669 19.277 1.00 11.68 606 GLU A C 1
ATOM 4405 O O . GLU A 1 555 ? 55.846 48.031 18.912 1.00 11.47 606 GLU A O 1
ATOM 4411 N N . VAL A 1 556 ? 54.815 49.352 20.421 1.00 12.56 607 VAL A N 1
ATOM 4412 C CA . VAL A 1 556 ? 55.984 49.433 21.293 1.00 12.59 607 VAL A CA 1
ATOM 4413 C C . VAL A 1 556 ? 56.153 48.127 22.059 1.00 15.15 607 VAL A C 1
ATOM 4414 O O . VAL A 1 556 ? 55.193 47.592 22.631 1.00 14.30 607 VAL A O 1
ATOM 4418 N N . ILE A 1 557 ? 57.381 47.616 22.066 1.00 12.24 608 ILE A N 1
ATOM 4419 C CA . ILE A 1 557 ? 57.739 46.391 22.770 1.00 12.80 608 ILE A CA 1
ATOM 4420 C C . ILE A 1 557 ? 57.963 46.713 24.246 1.00 13.43 608 ILE A C 1
ATOM 4421 O O . ILE A 1 557 ? 58.748 47.604 24.588 1.00 14.72 608 ILE A O 1
ATOM 4426 N N . GLU A 1 558 ? 57.283 45.984 25.131 1.00 13.24 609 GLU A N 1
ATOM 4427 C CA . GLU A 1 558 ? 57.388 46.262 26.562 1.00 14.11 609 GLU A CA 1
ATOM 4428 C C . GLU A 1 558 ? 57.564 44.968 27.344 1.00 15.77 609 GLU A C 1
ATOM 4429 O O . GLU A 1 558 ? 56.836 43.996 27.119 1.00 15.48 609 GLU A O 1
ATOM 4435 N N . LYS A 1 559 ? 58.519 44.971 28.280 1.00 16.17 610 LYS A N 1
ATOM 4436 C CA . LYS A 1 559 ? 58.706 43.829 29.170 1.00 16.24 610 LYS A CA 1
ATOM 4437 C C . LYS A 1 559 ? 57.424 43.476 29.913 1.00 20.33 610 LYS A C 1
ATOM 4438 O O . LYS A 1 559 ? 57.213 42.310 30.262 1.00 23.55 610 LYS A O 1
ATOM 4444 N N . THR A 1 560 ? 56.557 44.456 30.153 1.00 18.75 611 THR A N 1
ATOM 4445 C CA . THR A 1 560 ? 55.315 44.250 30.886 1.00 21.90 611 THR A CA 1
ATOM 4446 C C . THR A 1 560 ? 54.099 44.064 29.986 1.00 24.92 611 THR A C 1
ATOM 4447 O O . THR A 1 560 ? 52.979 43.958 30.499 1.00 27.20 611 THR A O 1
ATOM 4451 N N . ALA A 1 561 ? 54.280 44.017 28.666 1.00 21.67 612 ALA A N 1
ATOM 4452 C CA . ALA A 1 561 ? 53.162 43.936 27.733 1.00 20.96 612 ALA A CA 1
ATOM 4453 C C . ALA A 1 561 ? 53.033 42.581 27.045 1.00 21.78 612 ALA A C 1
ATOM 4454 O O . ALA A 1 561 ? 52.198 42.440 26.146 1.00 21.62 612 ALA A O 1
ATOM 4456 N N . ASP A 1 562 ? 53.835 41.587 27.427 1.00 21.74 613 ASP A N 1
ATOM 4457 C CA . ASP A 1 562 ? 53.711 40.236 26.872 1.00 22.70 613 ASP A CA 1
ATOM 4458 C C . ASP A 1 562 ? 53.864 40.211 25.348 1.00 24.30 613 ASP A C 1
ATOM 4459 O O . ASP A 1 562 ? 53.256 39.388 24.660 1.00 23.54 613 ASP A O 1
ATOM 4464 N N . ASN A 1 563 ? 54.688 41.110 24.800 1.00 18.67 614 ASN A N 1
ATOM 4465 C CA . ASN A 1 563 ? 54.927 41.157 23.361 1.00 15.35 614 ASN A CA 1
ATOM 4466 C C . ASN A 1 563 ? 56.416 41.209 23.031 1.00 12.82 614 ASN A C 1
ATOM 4467 O O . ASN A 1 563 ? 56.785 41.638 21.931 1.00 12.91 614 ASN A O 1
ATOM 4472 N N . TRP A 1 564 ? 57.280 40.775 23.954 1.00 13.32 615 TRP A N 1
ATOM 4473 C CA . TRP A 1 564 ? 58.714 41.017 23.850 1.00 12.12 615 TRP A CA 1
ATOM 4474 C C . TRP A 1 564 ? 59.546 39.794 23.494 1.00 11.97 615 TRP A C 1
ATOM 4475 O O . TRP A 1 564 ? 60.646 39.961 22.960 1.00 11.73 615 TRP A O 1
ATOM 4486 N N . ALA A 1 565 ? 59.075 38.581 23.783 1.00 12.49 616 ALA A N 1
ATOM 4487 C CA . ALA A 1 565 ? 59.956 37.420 23.792 1.00 11.01 616 ALA A CA 1
ATOM 4488 C C . ALA A 1 565 ? 60.283 36.934 22.375 1.00 12.09 616 ALA A C 1
ATOM 4489 O O . ALA A 1 565 ? 59.816 37.486 21.370 1.00 12.09 616 ALA A O 1
ATOM 4491 N N . ASP A 1 566 ? 61.110 35.884 22.295 1.00 12.58 617 ASP A N 1
ATOM 4492 C CA . ASP A 1 566 ? 61.681 35.491 21.007 1.00 11.73 617 ASP A CA 1
ATOM 4493 C C . ASP A 1 566 ? 60.615 35.079 19.998 1.00 11.69 617 ASP A C 1
ATOM 4494 O O . ASP A 1 566 ? 60.760 35.356 18.799 1.00 12.93 617 ASP A O 1
ATOM 4499 N N . HIS A 1 567 ? 59.534 34.451 20.461 1.00 12.40 618 HIS A N 1
ATOM 4500 C CA . HIS A 1 567 ? 58.426 34.025 19.614 1.00 12.69 618 HIS A CA 1
ATOM 4501 C C . HIS A 1 567 ? 57.315 35.062 19.543 1.00 13.16 618 HIS A C 1
ATOM 4502 O O . HIS A 1 567 ? 56.262 34.786 18.951 1.00 13.41 618 HIS A O 1
ATOM 4509 N N . GLN A 1 568 ? 57.519 36.231 20.137 1.00 12.52 619 GLN A N 1
ATOM 4510 C CA . GLN A 1 568 ? 56.568 37.327 20.142 1.00 12.62 619 GLN A CA 1
ATOM 4511 C C . GLN A 1 568 ? 57.088 38.446 19.245 1.00 11.47 619 GLN A C 1
ATOM 4512 O O . GLN A 1 568 ? 58.148 38.330 18.626 1.00 11.03 619 GLN A O 1
ATOM 4518 N N . LEU A 1 569 ? 56.322 39.535 19.183 1.00 10.27 620 LEU A N 1
ATOM 4519 C CA . LEU A 1 569 ? 56.623 40.607 18.235 1.00 9.45 620 LEU A CA 1
ATOM 4520 C C . LEU A 1 569 ? 58.035 41.161 18.421 1.00 10.78 620 LEU A C 1
ATOM 4521 O O . LEU A 1 569 ? 58.716 41.473 17.439 1.00 10.63 620 LEU A O 1
ATOM 4526 N N . GLY A 1 570 ? 58.498 41.299 19.668 1.00 11.25 621 GLY A N 1
ATOM 4527 C CA . GLY A 1 570 ? 59.798 41.921 19.893 1.00 10.89 621 GLY A CA 1
ATOM 4528 C C . GLY A 1 570 ? 60.985 41.052 19.528 1.00 10.16 621 GLY A C 1
ATOM 4529 O O . GLY A 1 570 ? 62.085 41.579 19.311 1.00 11.21 621 GLY A O 1
ATOM 4530 N N . ARG A 1 571 ? 60.798 39.735 19.477 1.00 9.78 622 ARG A N 1
ATOM 4531 C CA . ARG A 1 571 ? 61.843 38.795 19.073 1.00 10.20 622 ARG A CA 1
ATOM 4532 C C . ARG A 1 571 ? 63.050 38.820 20.015 1.00 10.84 622 ARG A C 1
ATOM 4533 O O . ARG A 1 571 ? 64.162 38.467 19.618 1.00 11.71 622 ARG A O 1
ATOM 4541 N N . ILE A 1 572 ? 62.857 39.215 21.271 1.00 11.79 623 ILE A N 1
ATOM 4542 C CA . ILE A 1 572 ? 63.976 39.364 22.202 1.00 11.85 623 ILE A CA 1
ATOM 4543 C C . ILE A 1 572 ? 64.287 38.011 22.830 1.00 12.28 623 ILE A C 1
ATOM 4544 O O . ILE A 1 572 ? 63.483 37.478 23.602 1.00 13.36 623 ILE A O 1
ATOM 4549 N N . GLY A 1 573 ? 65.460 37.465 22.502 1.00 11.56 624 GLY A N 1
ATOM 4550 C CA . GLY A 1 573 ? 65.939 36.197 23.029 1.00 10.39 624 GLY A CA 1
ATOM 4551 C C . GLY A 1 573 ? 67.196 36.363 23.866 1.00 11.28 624 GLY A C 1
ATOM 4552 O O . GLY A 1 573 ? 68.128 35.559 23.786 1.00 12.60 624 GLY A O 1
ATOM 4553 N N . PHE A 1 574 ? 67.221 37.428 24.661 1.00 11.79 625 PHE A N 1
ATOM 4554 C CA . PHE A 1 574 ? 68.346 37.692 25.550 1.00 11.66 625 PHE A CA 1
ATOM 4555 C C . PHE A 1 574 ? 68.482 36.559 26.568 1.00 14.21 625 PHE A C 1
ATOM 4556 O O . PHE A 1 574 ? 67.496 35.931 26.963 1.00 15.02 625 PHE A O 1
ATOM 4564 N N . ASP A 1 575 ? 69.717 36.291 26.995 1.00 14.13 626 ASP A N 1
ATOM 4565 C CA . ASP A 1 575 ? 69.945 35.209 27.952 1.00 14.90 626 ASP A CA 1
ATOM 4566 C C . ASP A 1 575 ? 69.190 35.478 29.250 1.00 16.41 626 ASP A C 1
ATOM 4567 O O . ASP A 1 575 ? 69.147 36.607 29.743 1.00 14.01 626 ASP A O 1
ATOM 4572 N N . GLY A 1 576 ? 68.591 34.421 29.810 1.00 16.92 627 GLY A N 1
ATOM 4573 C CA . GLY A 1 576 ? 67.836 34.579 31.042 1.00 18.07 627 GLY A CA 1
ATOM 4574 C C . GLY A 1 576 ? 68.663 35.130 32.189 1.00 15.39 627 GLY A C 1
ATOM 4575 O O . GLY A 1 576 ? 68.150 35.891 33.012 1.00 17.10 627 GLY A O 1
ATOM 4576 N N . GLU A 1 577 ? 69.950 34.780 32.245 1.00 17.16 628 GLU A N 1
ATOM 4577 C CA . GLU A 1 577 ? 70.807 35.288 33.313 1.00 17.47 628 GLU A CA 1
ATOM 4578 C C . GLU A 1 577 ? 70.969 36.800 33.253 1.00 19.74 628 GLU A C 1
ATOM 4579 O O . GLU A 1 577 ? 71.396 37.408 34.239 1.00 20.99 628 GLU A O 1
ATOM 4585 N N . ASN A 1 578 ? 70.632 37.425 32.127 1.00 17.51 629 ASN A N 1
ATOM 4586 C CA . ASN A 1 578 ? 70.773 38.863 31.959 1.00 17.57 629 ASN A CA 1
ATOM 4587 C C . ASN A 1 578 ? 69.460 39.610 32.127 1.00 15.58 629 ASN A C 1
ATOM 4588 O O . ASN A 1 578 ? 69.391 40.798 31.791 1.00 14.87 629 ASN A O 1
ATOM 4593 N N . TRP A 1 579 ? 68.428 38.947 32.663 1.00 14.14 630 TRP A N 1
ATOM 4594 C CA . TRP A 1 579 ? 67.112 39.560 32.823 1.00 15.48 630 TRP A CA 1
ATOM 4595 C C . TRP A 1 579 ? 67.190 40.942 33.457 1.00 15.83 630 TRP A C 1
ATOM 4596 O O . TRP A 1 579 ? 66.559 41.891 32.983 1.00 14.89 630 TRP A O 1
ATOM 4607 N N . ASN A 1 580 ? 67.967 41.082 34.531 1.00 16.32 631 ASN A N 1
ATOM 4608 C CA . ASN A 1 580 ? 67.991 42.368 35.217 1.00 15.49 631 ASN A CA 1
ATOM 4609 C C . ASN A 1 580 ? 68.946 43.372 34.583 1.00 15.91 631 ASN A C 1
ATOM 4610 O O . ASN A 1 580 ? 69.061 44.498 35.083 1.00 14.95 631 ASN A O 1
ATOM 4615 N N . SER A 1 581 ? 69.598 43.002 33.486 1.00 13.37 632 SER A N 1
ATOM 4616 C CA . SER A 1 581 ? 70.515 43.876 32.773 1.00 14.27 632 SER A CA 1
ATOM 4617 C C . SER A 1 581 ? 69.883 44.530 31.552 1.00 13.03 632 SER A C 1
ATOM 4618 O O . SER A 1 581 ? 70.596 45.168 30.775 1.00 13.58 632 SER A O 1
ATOM 4621 N N . TRP A 1 582 ? 68.573 44.378 31.353 1.00 12.76 633 TRP A N 1
ATOM 4622 C CA . TRP A 1 582 ? 67.924 45.059 30.237 1.00 12.51 633 TRP A CA 1
ATOM 4623 C C . TRP A 1 582 ? 66.506 45.449 30.612 1.00 13.32 633 TRP A C 1
ATOM 4624 O O . TRP A 1 582 ? 65.920 44.921 31.560 1.00 15.06 633 TRP A O 1
ATOM 4635 N N . ASN A 1 583 ? 65.947 46.362 29.826 1.00 12.67 634 ASN A N 1
ATOM 4636 C CA . ASN A 1 583 ? 64.553 46.745 29.960 1.00 12.55 634 ASN A CA 1
ATOM 4637 C C . ASN A 1 583 ? 64.047 47.165 28.589 1.00 14.10 634 ASN A C 1
ATOM 4638 O O . ASN A 1 583 ? 64.815 47.631 27.744 1.00 13.96 634 ASN A O 1
ATOM 4643 N N . ALA A 1 584 ? 62.749 46.974 28.371 1.00 14.24 635 ALA A N 1
ATOM 4644 C CA . ALA A 1 584 ? 62.053 47.495 27.200 1.00 12.42 635 ALA A CA 1
ATOM 4645 C C . ALA A 1 584 ? 60.782 48.145 27.715 1.00 13.09 635 ALA A C 1
ATOM 4646 O O . ALA A 1 584 ? 59.974 47.479 28.369 1.00 13.89 635 ALA A O 1
ATOM 4648 N N . TRP A 1 585 ? 60.612 49.439 27.455 1.00 12.57 636 TRP A N 1
ATOM 4649 C CA . TRP A 1 585 ? 59.460 50.135 28.006 1.00 14.03 636 TRP A CA 1
ATOM 4650 C C . TRP A 1 585 ? 59.039 51.278 27.097 1.00 16.36 636 TRP A C 1
ATOM 4651 O O . TRP A 1 585 ? 59.809 51.757 26.263 1.00 15.52 636 TRP A O 1
ATOM 4662 N N . ARG A 1 586 ? 57.796 51.708 27.278 1.00 17.43 637 ARG A N 1
ATOM 4663 C CA . ARG A 1 586 ? 57.213 52.819 26.542 1.00 17.85 637 ARG A CA 1
ATOM 4664 C C . ARG A 1 586 ? 57.285 54.067 27.409 1.00 21.40 637 ARG A C 1
ATOM 4665 O O . ARG A 1 586 ? 56.896 54.029 28.580 1.00 21.01 637 ARG A O 1
ATOM 4673 N N . THR A 1 587 ? 57.789 55.163 26.846 1.00 24.17 638 THR A N 1
ATOM 4674 C CA . THR A 1 587 ? 57.815 56.414 27.602 1.00 27.45 638 THR A CA 1
ATOM 4675 C C . THR A 1 587 ? 56.392 56.930 27.769 1.00 32.98 638 THR A C 1
ATOM 4676 O O . THR A 1 587 ? 55.849 57.568 26.862 1.00 37.89 638 THR A O 1
#

Sequence (587 aa):
AITTADNGNLHTWWHDNAVFNTTGPTGNDEVRRSSFYDLQVAQENQPDKAYDAFTYMSIPRSGKDKIGYTKEDGAEFSSQAGLTMSWSSFEYAKDVWVDVSLRTGQTITSADQVQIRPSSYNFEKQLVDADTVKIKVPYSDAGYRFSVEFEPQLYTAYNDMSGDSGKLTTEAEGNRAIHTEPRNSMMIFAEPKLRGEQKERLVPTEESGSIHYPAEGEVTNLNAVTEEIIYFKPGTYSMGSDYHAVLPPNVKWVYLAPGAYVKGAFRFLHDNQSQYKVTGYGVLSGEQYVYEADTNNNYNHLSGASNCHSSCVKMLQFASADAEQKLDLQGVTVAEPPYHSFVVYGNEQTFHMNVENYKQVGSWYWQTDGIELYKGSTMKNTFFNANDDVLKMYHSDVTIDNTVIWKNENGPVIQWGWTPRNIDNVNVTNTTVIHNRMYWKDVKYNTCILNSSSHWEDMGSTTKADPNTTVKNMRFENITVEGMTNCAIRVYALSDTENIHVKNLNIDAWNGLDWTSQVSHLKRYTNPAGEKVTIGNEIPDGNGLALENYSVGGEVIEKTADNWADHQLGRIGFDGENWNSWNAWRT

Foldseek 3Di:
DAFFDDDPFKGADDAPQEDDDLAAADDQQYFHFDQWKWKWKDFPVCQVDTHTHTKGKFAALRNDDADPDDDAFQLVALNVLSAMEIETEMAGAFKMKMKMFTNPPQFADFQVQKAKPVNVCVWDWGDPDGGIIITIFGDDQQFDKIKIFGNVQKAWWWFQPPDQWGDIDRDDPNTWTQFIGGSYIYMYGHHYDDDDPRCPVFPDDVVNWFEDEDDAEEDQCQQPDDIQEYAYDARGYGPAQQGAHAHDQSHQEYEAEQNYAYAHAYEPPDAPDQEHEYHYQYEYEPSRQRQQQFNVVSRRHDDDDDHRVPGGGERYEYEHEPAAHEYEYYNYEYEHHSAEHYYYDYPLARYEYEAGSYEYYHASTARPEADEGGEHYEYENYEYEHAEAHYADQYENYEYEHYEYAYEAYFADHEHAQAFGAYAHAYHEHYEHRYYRHGTLHQAQGYANEHHQAHPVDSPALARADAVHEHFHHEYAAYHYPTAHQEHAEYSDRYAYWQYEYHRQEHQAHIRHDLLRHAYEDHWGHHNVRHTHHADFVVPPNIAYEAEQNYYNNHFAFPPPPQCDCNHPNNYPYDPVCVRRYGGYYD

CATH classification: 2.60.350.10

InterPro domains:
  IPR005192 Glycoside hydrolase, family 49, C-terminal [PF03718] (460-585)
  IPR011050 Pectin lyase fold/virulence factor [SSF51126] (220-582)
  IPR012334 Pectin lyase fold [G3DSA:2.160.20.10] (204-585)
  IPR023226 Glycoside hydrolase, family 49, N-terminal domain [PF17433] (1-193)
  IPR035953 Dextranase, N-terminal [G3DSA:2.60.350.10] (1-197)
  IPR035953 Dextranase, N-terminal [SSF101596] (1-193)
  IPR041274 Isopullulanase beta-solenoid repeat [PF18783] (406-437)
  IPR041402 Dextranase, beta solenoid repeat [PF18841] (345-370)

B-factor: mean 16.75, std 7.59, range [6.83, 57.88]

Radius of gyration: 23.34 Å; Cα contacts (8 Å, |Δi|>4): 1805; chains: 1; bounding box: 56×58×64 Å

Secondary structure (DSSP, 8-state):
-----BSSSEE----TTEEE-SSSPPPTT-EEEPSSEEEEEEETT-TT--EEE--EEE-GGGGPPPSS--S--S-HHHHHHT-EEEEEEEEESS-EEEEEEE-SS---SSGGGEEEESTT----EEEEETTEEEEEE---TT-EEEEEEEGGGEEEEEE---TTT--EES--TT-EEEEEEESEEEEEEEEEPP-HHHHHHHS--TTSS-EE-PPSEE---GGG--SSEEEE-SEEEE--TT--EEE-TT--EEEE-TTEEEES-EEE-----SEEEEE-S-EEE-TTSPTTBBGGGTTSBP-SSS--TTTB--SEEEEE-SS-EEEEEES-EEES-SS-SEEEEE-TTSEEEEEES-EEE---STT---EEPPSSEEEEEEEEEESS-SEE--SSSEEEEEEEEEE-SSS-SEE--SS---EEEEEEEEEEEEE-----SS--SS-SSEEE---TT-TT-S---EEEEEEEEEEEEEEEEEEEES-SEEEEESEEEEEEEEEEEEEEEE-SS-GGGG-BEEEE-B-TT-PBP-B---TTTS-SEEEES-EETTEEP-TTTT--BTTSTT-B---GGGGGGEEEE--

Nearest PDB structures (foldseek):
  6nzs-assembly1_A  TM=1.002E+00  e=0.000E+00  Pseudarthrobacter oxydans
  2z8g-assembly2_B  TM=9.418E-01  e=5.045E-43  Aspergillus niger
  3wwg-assembly1_A  TM=9.509E-01  e=3.162E-42  Aspergillus niger
  3wwg-assembly2_B  TM=9.363E-01  e=2.756E-42  Aspergillus niger
  1ogm-assembly1_X  TM=9.110E-01  e=1.177E-39  Talaromyces minioluteus

Organism: Pseudarthrobacter oxydans (NCBI:txid1671)